Protein AF-A0A7R9XUA8-F1 (afdb_monomer_lite)

Organism: NCBI:txid156133

Sequence (447 aa):
CTLAPHAANATAALQHALDGVPCTVDESHADDVVAAIDEWRSRRGADLSGGALDGLDMLCDARWDAFPKPRVCMKSGALAPGTDVVDEAACAIVDSFSDVVRSGASAGAGADMGANAGAGHDGSGGGSDGGDGAQRPAPALNLQMFHRAEDDTGNVPTLPALLRWPLARELHGVDGGEDGDDTLHSSSVEGGAAPKGGAPARPWQQLGTRSTALSAFCDMATRVSAAGAVTWWHLDDGGEVTFQVGLPLSPKRFERPNVLGDAAGEGAGTHGPPVLLGPGGKPVVKLFIFARLEDYGLVTQDAETYRSARFAAVHPFRARLQDAPRRCRPHWTIVLLEAGGRPLLSPPNVQHIVLTLQTCAMVEMRRVLPLLLDEVLYFLERAAEWAEPPILYPVITETLQDEERTAEMMRALVAVLEGSSMLDLRRRAYHALSALEAGAAKGFFGG

Structure (mmCIF, N/CA/C/O backbone):
data_AF-A0A7R9XUA8-F1
#
_entry.id   AF-A0A7R9XUA8-F1
#
loop_
_atom_site.group_PDB
_atom_site.id
_atom_site.type_symbol
_atom_site.label_atom_id
_atom_site.label_alt_id
_atom_site.label_comp_id
_atom_site.label_asym_id
_atom_site.label_entity_id
_atom_site.label_seq_id
_atom_site.pdbx_PDB_ins_code
_atom_site.Cartn_x
_atom_site.Cartn_y
_atom_site.Cartn_z
_atom_site.occupancy
_atom_site.B_iso_or_equiv
_atom_site.auth_seq_id
_atom_site.auth_comp_id
_atom_site.auth_asym_id
_atom_site.auth_atom_id
_atom_site.pdbx_PDB_model_num
ATOM 1 N N . CYS A 1 1 ? -19.137 10.091 3.159 1.00 89.38 1 CYS A N 1
ATOM 2 C CA . CYS A 1 1 ? -18.091 9.395 2.389 1.00 89.38 1 CYS A CA 1
ATOM 3 C C . CYS A 1 1 ? -18.029 9.971 0.985 1.00 89.38 1 CYS A C 1
ATOM 5 O O . CYS A 1 1 ? -19.072 10.365 0.469 1.00 89.38 1 CYS A O 1
ATOM 7 N N . THR A 1 2 ? -16.852 9.982 0.371 1.00 94.00 2 THR A N 1
ATOM 8 C CA . THR A 1 2 ? -16.627 10.323 -1.045 1.00 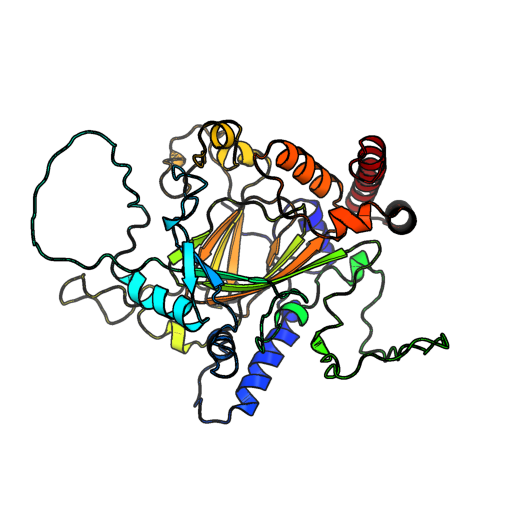94.00 2 THR A CA 1
ATOM 9 C C . THR A 1 2 ? -15.803 9.234 -1.704 1.00 94.00 2 THR A C 1
ATOM 11 O O . THR A 1 2 ? -14.988 8.606 -1.037 1.00 94.00 2 THR A O 1
ATOM 14 N N . LEU A 1 3 ? -15.994 9.011 -3.002 1.00 95.38 3 LEU A N 1
ATOM 15 C CA . LEU A 1 3 ? -15.063 8.183 -3.765 1.00 95.38 3 LEU A CA 1
ATOM 16 C C . LEU A 1 3 ? -13.752 8.943 -3.965 1.00 95.38 3 LEU A C 1
ATOM 18 O O . LEU A 1 3 ? -13.763 10.163 -4.142 1.00 95.38 3 LEU A O 1
ATOM 22 N N . ALA A 1 4 ? -12.640 8.220 -3.921 1.00 96.44 4 ALA A N 1
ATOM 23 C CA . ALA A 1 4 ? -11.340 8.760 -4.272 1.00 96.44 4 ALA A CA 1
ATOM 24 C C . ALA A 1 4 ? -11.314 9.235 -5.736 1.00 96.44 4 ALA A C 1
ATOM 26 O O . ALA A 1 4 ? -11.960 8.619 -6.594 1.00 96.44 4 ALA A O 1
ATOM 27 N N . PRO A 1 5 ? -10.573 10.312 -6.039 1.00 97.06 5 PRO A N 1
ATOM 28 C CA . PRO A 1 5 ? -10.407 10.778 -7.404 1.00 97.06 5 PRO A CA 1
ATOM 29 C C . PRO A 1 5 ? -9.619 9.781 -8.261 1.00 97.06 5 PRO A C 1
ATOM 31 O O . PRO A 1 5 ? -8.867 8.928 -7.778 1.00 97.06 5 PRO A O 1
ATOM 34 N N . HIS A 1 6 ? -9.776 9.934 -9.572 1.00 97.12 6 HIS A N 1
ATOM 35 C CA . HIS A 1 6 ? -8.893 9.335 -10.559 1.00 97.12 6 HIS A CA 1
ATOM 36 C C . HIS A 1 6 ? -7.916 10.397 -11.063 1.00 97.12 6 HIS A C 1
ATOM 38 O O . HIS A 1 6 ? -8.339 11.443 -11.560 1.00 97.12 6 HIS A O 1
ATOM 44 N N . ALA A 1 7 ? -6.623 10.122 -10.942 1.00 97.12 7 ALA A N 1
ATOM 45 C CA . ALA A 1 7 ? -5.568 10.950 -11.489 1.00 97.12 7 ALA A CA 1
ATOM 46 C C . ALA A 1 7 ? -5.452 10.704 -12.998 1.00 97.12 7 ALA A C 1
ATOM 48 O O . ALA A 1 7 ? -5.038 9.634 -13.435 1.00 97.12 7 ALA A O 1
ATOM 49 N N . ALA A 1 8 ? -5.797 11.717 -13.795 1.00 91.62 8 ALA A N 1
ATOM 50 C CA . ALA A 1 8 ? -5.762 11.630 -15.257 1.00 91.62 8 ALA A CA 1
ATOM 51 C C . ALA A 1 8 ? -4.337 11.585 -15.845 1.00 91.62 8 ALA A C 1
ATOM 53 O O . ALA A 1 8 ? -4.163 11.310 -17.029 1.00 91.62 8 ALA A O 1
ATOM 54 N N . ASN A 1 9 ? -3.327 11.931 -15.048 1.00 90.81 9 ASN A N 1
ATOM 55 C CA . ASN A 1 9 ? -1.915 11.893 -15.407 1.00 90.81 9 ASN A CA 1
ATOM 56 C C . ASN A 1 9 ? -1.057 11.883 -14.134 1.00 90.81 9 ASN A C 1
ATOM 58 O O . ASN A 1 9 ? -1.555 12.078 -13.022 1.00 90.81 9 ASN A O 1
ATOM 62 N N . ALA A 1 10 ? 0.242 11.678 -14.312 1.00 88.81 10 ALA A N 1
ATOM 63 C CA . ALA A 1 10 ? 1.188 11.551 -13.219 1.00 88.81 10 ALA A CA 1
ATOM 64 C C . ALA A 1 10 ? 1.386 12.853 -12.414 1.00 88.81 10 ALA A C 1
ATOM 66 O O . ALA A 1 10 ? 1.529 12.801 -11.195 1.00 88.81 10 ALA A O 1
ATOM 67 N N . THR A 1 11 ? 1.243 14.029 -13.035 1.00 88.69 11 THR A N 1
ATOM 68 C CA . THR A 1 11 ? 1.223 15.317 -12.316 1.00 88.69 11 THR A CA 1
ATOM 69 C C . THR A 1 11 ? 0.026 15.424 -11.363 1.00 88.69 11 THR A C 1
ATOM 71 O O . THR A 1 11 ? 0.183 15.844 -10.218 1.00 88.69 11 THR A O 1
ATOM 74 N N . ALA A 1 12 ? -1.169 15.005 -11.793 1.00 92.69 12 ALA A N 1
ATOM 75 C CA . ALA A 1 12 ? -2.343 14.941 -10.922 1.00 92.69 12 ALA A CA 1
ATOM 76 C C . ALA A 1 12 ? -2.165 13.904 -9.800 1.00 92.69 12 ALA A C 1
ATOM 78 O O . ALA A 1 12 ? -2.554 14.163 -8.664 1.00 92.69 12 ALA A O 1
ATOM 79 N N . ALA A 1 13 ? -1.546 12.756 -10.098 1.00 94.25 13 ALA A N 1
ATOM 80 C CA . ALA A 1 13 ? -1.243 11.735 -9.096 1.00 94.25 13 ALA A CA 1
ATOM 81 C C . ALA A 1 13 ? -0.263 12.264 -8.035 1.00 94.25 13 ALA A C 1
ATOM 83 O O . ALA A 1 13 ? -0.491 12.074 -6.841 1.00 94.25 13 ALA A O 1
ATOM 84 N N . LEU A 1 14 ? 0.782 12.987 -8.462 1.00 90.50 14 LEU A N 1
ATOM 85 C CA . LEU A 1 14 ? 1.723 13.652 -7.565 1.00 90.50 14 LEU A CA 1
ATOM 86 C C . LEU A 1 14 ? 0.999 14.666 -6.681 1.00 90.50 14 LEU A C 1
ATOM 88 O O . LEU A 1 14 ? 1.155 14.611 -5.469 1.00 90.50 14 LEU A O 1
ATOM 92 N N . GLN A 1 15 ? 0.179 15.550 -7.260 1.00 90.50 15 GLN A N 1
ATOM 93 C CA . GLN A 1 15 ? -0.569 16.541 -6.484 1.00 90.50 15 GLN A CA 1
ATOM 94 C C . GLN A 1 15 ? -1.460 15.874 -5.426 1.00 90.50 15 GLN A C 1
ATOM 96 O O . GLN A 1 15 ? -1.431 16.274 -4.269 1.00 90.50 15 GLN A O 1
ATOM 101 N N . HIS A 1 16 ? -2.191 14.814 -5.782 1.00 93.69 16 HIS A N 1
ATOM 102 C CA . HIS A 1 16 ? -2.998 14.068 -4.816 1.00 93.69 16 HIS A CA 1
ATOM 103 C C . HIS A 1 16 ? -2.159 13.452 -3.690 1.00 93.69 16 HIS A C 1
ATOM 105 O O . HIS A 1 16 ? -2.556 13.538 -2.529 1.00 93.69 16 HIS A O 1
ATOM 111 N N . ALA A 1 17 ? -0.985 12.895 -4.004 1.00 91.00 17 ALA A N 1
ATOM 112 C CA . ALA A 1 17 ? -0.065 12.391 -2.988 1.00 91.00 17 ALA A CA 1
ATOM 113 C C . ALA A 1 17 ? 0.449 13.512 -2.063 1.00 91.00 17 ALA A C 1
ATOM 115 O O . ALA A 1 17 ? 0.485 13.321 -0.851 1.00 91.00 17 ALA A O 1
ATOM 116 N N . LEU A 1 18 ? 0.787 14.688 -2.611 1.00 88.25 18 LEU A N 1
ATOM 117 C CA . LEU A 1 18 ? 1.195 15.863 -1.827 1.00 88.25 18 LEU A CA 1
ATOM 118 C C . LEU A 1 18 ? 0.070 16.386 -0.917 1.00 88.25 18 LEU A C 1
ATOM 120 O O . LEU A 1 18 ? 0.345 16.863 0.181 1.00 88.25 18 LEU A O 1
ATOM 124 N N . ASP A 1 19 ? -1.182 16.277 -1.363 1.00 89.50 19 ASP A N 1
ATOM 125 C CA . ASP A 1 19 ? -2.367 16.719 -0.622 1.00 89.50 19 ASP A CA 1
ATOM 126 C C . ASP A 1 19 ? -2.855 15.685 0.414 1.00 89.50 19 ASP A C 1
ATOM 128 O O . ASP A 1 19 ? -3.857 15.918 1.095 1.00 89.50 19 ASP A O 1
ATOM 132 N N . GLY A 1 20 ? -2.201 14.521 0.522 1.00 90.62 20 GLY A N 1
ATOM 133 C CA . GLY A 1 20 ? -2.646 13.438 1.403 1.00 90.62 20 GLY A CA 1
ATOM 134 C C . GLY A 1 20 ? -3.967 12.799 0.955 1.00 90.62 20 GLY A C 1
ATOM 135 O O . GLY A 1 20 ? -4.728 12.281 1.774 1.00 90.62 20 GLY A O 1
ATOM 136 N N . VAL A 1 21 ? -4.267 12.830 -0.348 1.00 94.12 21 VAL A N 1
ATOM 137 C CA . VAL A 1 21 ? -5.495 12.277 -0.931 1.00 94.12 21 VAL A CA 1
ATOM 138 C C . VAL A 1 21 ? -5.183 10.989 -1.703 1.00 94.12 21 VAL A C 1
ATOM 140 O O . VAL A 1 21 ? -4.472 11.041 -2.706 1.00 94.12 21 VAL A O 1
ATOM 143 N N . PRO A 1 22 ? -5.735 9.824 -1.310 1.00 96.69 22 PRO A N 1
ATOM 144 C CA . PRO A 1 22 ? -5.593 8.606 -2.101 1.00 96.69 22 PRO A CA 1
ATOM 145 C C . PRO A 1 22 ? -6.288 8.763 -3.447 1.00 96.69 22 PRO A C 1
ATOM 147 O O . PRO A 1 22 ? -7.370 9.346 -3.534 1.00 96.69 22 PRO A O 1
ATOM 150 N N . CYS A 1 23 ? -5.681 8.223 -4.498 1.00 97.81 23 CYS A N 1
ATOM 151 C CA . CYS A 1 23 ? -6.229 8.299 -5.845 1.00 97.81 23 CYS A CA 1
ATOM 152 C C . CYS A 1 23 ? -5.998 7.002 -6.619 1.00 97.81 23 CYS A C 1
ATOM 154 O O . CYS A 1 23 ? -5.154 6.178 -6.273 1.00 97.81 23 CYS A O 1
ATOM 156 N N . THR A 1 24 ? -6.772 6.820 -7.683 1.00 98.12 24 THR A N 1
ATOM 157 C CA . THR A 1 24 ? -6.506 5.766 -8.669 1.00 98.12 24 THR A CA 1
ATOM 158 C C . THR A 1 24 ? -5.752 6.344 -9.856 1.00 98.12 24 THR A C 1
ATOM 160 O O . THR A 1 24 ? -6.051 7.460 -10.279 1.00 98.12 24 THR A O 1
ATOM 163 N N . VAL A 1 25 ? -4.824 5.587 -10.432 1.00 97.38 25 VAL A N 1
ATOM 164 C CA . VAL A 1 25 ? -4.107 5.966 -11.664 1.00 97.38 25 VAL A CA 1
ATOM 165 C C . VAL A 1 25 ? -4.559 5.097 -12.837 1.00 97.38 25 VAL A C 1
ATOM 167 O O . VAL A 1 25 ? -5.443 4.251 -12.690 1.00 97.38 25 VAL A O 1
ATOM 170 N N . ASP A 1 26 ? -4.020 5.353 -14.025 1.00 95.69 26 ASP A N 1
ATOM 171 C CA . ASP A 1 26 ? -4.371 4.594 -15.222 1.00 95.69 26 ASP A CA 1
ATOM 172 C C . ASP A 1 26 ? -3.956 3.111 -15.126 1.00 95.69 26 ASP A C 1
ATOM 174 O O . ASP A 1 26 ? -2.973 2.761 -14.470 1.00 95.69 26 ASP A O 1
ATOM 178 N N . GLU A 1 27 ? -4.717 2.230 -15.782 1.00 94.69 27 GLU A N 1
ATOM 179 C CA . GLU A 1 27 ? -4.466 0.781 -15.767 1.00 94.69 27 GLU A CA 1
ATOM 180 C C . GLU A 1 27 ? -3.118 0.410 -16.392 1.00 94.69 27 GLU A C 1
ATOM 182 O O . GLU A 1 27 ? -2.513 -0.577 -15.973 1.00 94.69 27 GLU A O 1
ATOM 187 N N . SER A 1 28 ? -2.602 1.247 -17.302 1.00 94.00 28 SER A N 1
ATOM 188 C CA . SER A 1 28 ? -1.319 1.035 -17.985 1.00 94.00 28 SER A CA 1
ATOM 189 C C . SER A 1 28 ? 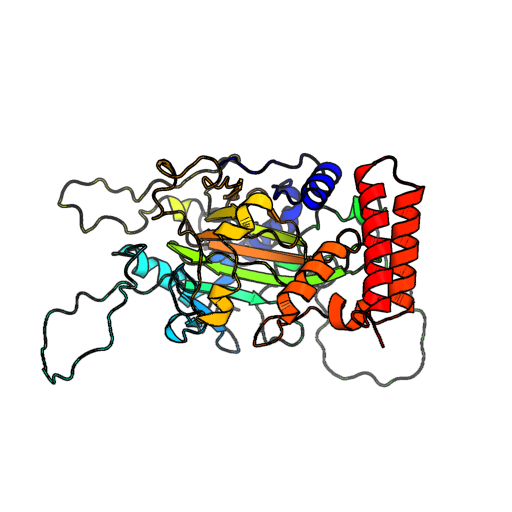-0.114 0.925 -17.050 1.00 94.00 28 SER A C 1
ATOM 191 O O . SER A 1 28 ? 0.920 0.356 -17.411 1.00 94.00 28 SER A O 1
ATOM 193 N N . HIS A 1 29 ? -0.244 1.403 -15.809 1.00 93.56 29 HIS A N 1
ATOM 194 C CA . HIS A 1 29 ? 0.778 1.226 -14.783 1.00 93.56 29 HIS A CA 1
ATOM 195 C C . HIS A 1 29 ? 0.909 -0.224 -14.275 1.00 93.56 29 HIS A C 1
ATOM 197 O O . HIS A 1 29 ? 1.864 -0.541 -13.561 1.00 93.56 29 HIS A O 1
ATOM 203 N N . ALA A 1 30 ? -0.023 -1.105 -14.649 1.00 94.81 30 ALA A N 1
ATOM 204 C CA . ALA A 1 30 ? -0.039 -2.524 -14.307 1.00 94.81 30 ALA A CA 1
ATOM 205 C C . ALA A 1 30 ? 0.051 -3.462 -15.527 1.00 94.81 30 ALA A C 1
ATOM 207 O O . ALA A 1 30 ? -0.026 -4.679 -15.347 1.00 94.81 30 ALA A O 1
ATOM 208 N N . ASP A 1 31 ? 0.226 -2.936 -16.744 1.00 92.94 31 ASP A N 1
ATOM 209 C CA . ASP A 1 31 ? 0.197 -3.738 -17.979 1.00 92.94 31 ASP A CA 1
ATOM 210 C C . ASP A 1 31 ? 1.186 -4.906 -17.950 1.00 92.94 31 ASP A C 1
ATOM 212 O O . ASP A 1 31 ? 0.827 -6.025 -18.310 1.00 92.94 31 ASP A O 1
ATOM 216 N N . ASP A 1 32 ? 2.409 -4.685 -17.461 1.00 93.00 32 ASP A N 1
ATOM 217 C CA . ASP A 1 32 ? 3.440 -5.729 -17.427 1.00 93.00 32 ASP A CA 1
ATOM 218 C C . ASP A 1 32 ? 3.104 -6.840 -16.417 1.00 93.00 32 ASP A C 1
ATOM 220 O O . ASP A 1 32 ? 3.432 -8.007 -16.638 1.00 93.00 32 ASP A O 1
ATOM 224 N N . VAL A 1 33 ? 2.388 -6.511 -15.334 1.00 92.88 33 VAL A N 1
ATOM 225 C CA . VAL A 1 33 ? 1.860 -7.508 -14.387 1.00 92.88 33 VAL A CA 1
ATOM 226 C C . VAL A 1 33 ? 0.807 -8.375 -15.074 1.00 92.88 33 VAL A C 1
ATOM 228 O O . VAL A 1 33 ? 0.838 -9.601 -14.951 1.00 92.88 33 VAL A O 1
ATOM 231 N N . VAL A 1 34 ? -0.118 -7.753 -15.811 1.00 92.19 34 VAL A N 1
ATOM 232 C CA . VAL A 1 34 ? -1.170 -8.464 -16.552 1.00 92.19 34 VAL A CA 1
ATOM 233 C C . VAL A 1 34 ? -0.557 -9.339 -17.647 1.00 92.19 34 VAL A C 1
ATOM 235 O O . VAL A 1 34 ? -0.871 -10.528 -17.725 1.00 92.19 34 VAL A O 1
ATOM 238 N N . ALA A 1 35 ? 0.387 -8.798 -18.417 1.00 90.81 35 ALA A N 1
ATOM 239 C CA . ALA A 1 35 ? 1.098 -9.517 -19.468 1.00 90.81 35 ALA A CA 1
ATOM 240 C C . ALA A 1 35 ? 1.870 -10.729 -18.924 1.00 90.81 35 ALA A C 1
ATOM 242 O O . ALA A 1 35 ? 1.855 -11.795 -19.540 1.00 90.81 35 ALA A O 1
ATOM 243 N N . ALA A 1 36 ? 2.496 -10.617 -17.748 1.00 91.44 36 ALA A N 1
ATOM 244 C CA . ALA A 1 36 ? 3.182 -11.742 -17.113 1.00 91.44 36 ALA A CA 1
ATOM 245 C C . ALA A 1 36 ? 2.221 -12.873 -16.706 1.00 91.44 36 ALA A C 1
ATOM 247 O O . ALA A 1 36 ? 2.559 -14.053 -16.852 1.00 91.44 36 ALA A O 1
ATOM 248 N N . ILE A 1 37 ? 1.016 -12.535 -16.235 1.00 90.94 37 ILE A N 1
ATOM 249 C CA . ILE A 1 37 ? -0.032 -13.518 -15.918 1.00 90.94 37 ILE A CA 1
ATOM 250 C C . ILE A 1 37 ? -0.519 -14.211 -17.202 1.00 90.94 37 ILE A C 1
ATOM 252 O O . ILE A 1 37 ? -0.657 -15.439 -17.230 1.00 90.94 37 ILE A O 1
ATOM 256 N N . ASP A 1 38 ? -0.720 -13.458 -18.283 1.00 87.25 38 ASP A N 1
ATOM 257 C CA . ASP A 1 38 ? -1.112 -14.007 -19.587 1.00 87.25 38 ASP A CA 1
ATOM 258 C C . ASP A 1 38 ? -0.033 -14.901 -20.209 1.00 87.25 38 ASP A C 1
ATOM 260 O O . ASP A 1 38 ? -0.330 -15.971 -20.759 1.00 87.25 38 ASP A O 1
ATOM 264 N N . GLU A 1 39 ? 1.235 -14.512 -20.095 1.00 87.88 39 GLU A N 1
ATOM 265 C CA . GLU A 1 39 ? 2.359 -15.309 -20.574 1.00 87.88 39 GLU A CA 1
ATOM 266 C C . GLU A 1 39 ? 2.473 -16.625 -19.792 1.00 87.88 39 GLU A C 1
ATOM 268 O O . GLU A 1 39 ? 2.598 -17.704 -20.385 1.00 87.88 39 GLU A O 1
ATOM 273 N N . TRP A 1 40 ? 2.388 -16.556 -18.458 1.00 88.44 40 TRP A N 1
ATOM 274 C CA . TRP A 1 40 ? 2.365 -17.733 -17.589 1.00 88.44 40 TRP A CA 1
ATOM 275 C C . TRP A 1 40 ? 1.272 -18.717 -18.009 1.00 88.44 40 TRP A C 1
ATOM 277 O O . TRP A 1 40 ? 1.539 -19.913 -18.175 1.00 88.44 40 TRP A O 1
ATOM 287 N N . ARG A 1 41 ? 0.060 -18.204 -18.240 1.00 82.44 41 ARG A N 1
ATOM 288 C CA . ARG A 1 41 ? -1.086 -18.996 -18.681 1.00 82.44 41 ARG A CA 1
ATOM 289 C C . ARG A 1 41 ? -0.822 -19.651 -20.032 1.00 82.44 41 ARG A C 1
ATOM 291 O O . ARG A 1 41 ? -1.053 -20.849 -20.187 1.00 82.44 41 ARG A O 1
ATOM 298 N N . SER A 1 42 ? -0.336 -18.879 -21.001 1.00 82.38 42 SER A N 1
ATOM 299 C CA . SER A 1 42 ? -0.088 -19.350 -22.368 1.00 82.38 42 SER A CA 1
ATOM 300 C C . SER A 1 42 ? 0.899 -20.520 -22.393 1.00 82.38 42 SER A C 1
ATOM 302 O O . SER A 1 42 ? 0.694 -21.495 -23.116 1.00 82.38 42 SER A O 1
ATOM 304 N N . ARG A 1 43 ? 1.926 -20.479 -21.533 1.00 83.44 43 ARG A N 1
ATOM 305 C CA . ARG A 1 43 ? 2.909 -21.566 -21.378 1.00 83.44 43 ARG A CA 1
ATOM 306 C C . ARG A 1 43 ? 2.343 -22.826 -20.715 1.00 83.44 43 ARG A C 1
ATOM 308 O O . ARG A 1 43 ? 2.880 -23.905 -20.946 1.00 83.44 43 ARG A O 1
ATOM 315 N N . ARG A 1 44 ? 1.284 -22.721 -19.902 1.00 75.81 44 ARG A N 1
ATOM 316 C CA . ARG A 1 44 ? 0.649 -23.876 -19.236 1.00 75.81 44 ARG A CA 1
ATOM 317 C C . ARG A 1 44 ? -0.188 -24.735 -20.202 1.00 75.81 44 ARG A C 1
ATOM 319 O O . ARG A 1 44 ? -0.536 -25.861 -19.862 1.00 75.81 44 ARG A O 1
ATOM 326 N N . GLY A 1 45 ? -0.448 -24.243 -21.416 1.00 60.53 45 GLY A N 1
ATOM 327 C CA . GLY A 1 45 ? -1.205 -24.948 -22.449 1.00 60.53 45 GLY A CA 1
ATOM 328 C C . GLY A 1 45 ? -2.724 -24.840 -22.270 1.00 60.53 45 GLY A C 1
ATOM 329 O O . GLY A 1 45 ? -3.235 -24.549 -21.191 1.00 60.53 45 GLY A O 1
ATOM 330 N N . ALA A 1 46 ? -3.454 -25.075 -23.363 1.00 50.50 46 ALA A N 1
ATOM 331 C CA . ALA A 1 46 ? -4.907 -24.916 -23.513 1.00 50.50 46 ALA A CA 1
ATOM 332 C C . ALA A 1 46 ? -5.793 -25.821 -22.619 1.00 50.50 46 ALA A C 1
ATOM 334 O O . ALA A 1 46 ? -7.005 -25.870 -22.825 1.00 50.50 46 ALA A O 1
ATOM 335 N N . ASP A 1 47 ? -5.225 -26.505 -21.622 1.00 50.34 47 ASP A N 1
ATOM 336 C CA . ASP A 1 47 ? -5.971 -27.333 -20.662 1.00 50.34 47 ASP A CA 1
ATOM 337 C C . ASP A 1 47 ? -6.800 -26.477 -19.676 1.00 50.34 47 ASP A C 1
ATOM 339 O O . ASP A 1 47 ? -7.742 -26.942 -19.040 1.00 50.34 47 ASP A O 1
ATOM 343 N N . LEU A 1 48 ? -6.535 -25.164 -19.630 1.00 52.09 48 LEU A N 1
ATOM 344 C CA . LEU A 1 48 ? -7.435 -24.151 -19.069 1.00 52.09 48 LEU A CA 1
ATOM 345 C C . LEU A 1 48 ? -8.395 -23.645 -20.157 1.00 52.09 48 LEU A C 1
ATOM 347 O O . LEU A 1 48 ? -8.304 -22.504 -20.625 1.00 52.09 48 LEU A O 1
ATOM 351 N N . SER A 1 49 ? -9.311 -24.511 -20.591 1.00 41.12 49 SER A N 1
ATOM 352 C CA . SER A 1 49 ? -10.337 -24.166 -21.580 1.00 41.12 49 SER A CA 1
ATOM 353 C C . SER A 1 49 ? -11.201 -22.968 -21.113 1.00 41.12 49 SER A C 1
ATOM 355 O O . SER A 1 49 ? -12.070 -23.047 -20.240 1.00 41.12 49 SER A O 1
ATOM 357 N N . GLY A 1 50 ? -10.932 -21.796 -21.702 1.00 44.59 50 GLY A N 1
ATOM 358 C CA . GLY A 1 50 ? -11.854 -20.656 -21.784 1.00 44.59 50 GLY A CA 1
ATOM 359 C C . GLY A 1 50 ? -12.215 -19.896 -20.496 1.00 44.59 50 GLY A C 1
ATOM 360 O O . GLY A 1 50 ? -13.360 -19.481 -20.370 1.00 44.59 50 GLY A O 1
ATOM 361 N N . GLY A 1 51 ? -11.322 -19.719 -19.517 1.00 50.56 51 GLY A N 1
ATOM 362 C CA . GLY A 1 51 ? -11.503 -18.703 -18.449 1.00 50.56 51 GLY A CA 1
ATOM 363 C C . GLY A 1 51 ? -10.735 -17.414 -18.764 1.00 50.56 51 GLY A C 1
ATOM 364 O O . GLY A 1 51 ? -9.719 -17.504 -19.438 1.00 50.56 51 GLY A O 1
ATOM 365 N N . ALA A 1 52 ? -11.164 -16.222 -18.337 1.00 57.81 52 ALA A N 1
ATOM 366 C CA . ALA A 1 52 ? -10.292 -15.033 -18.392 1.00 57.81 52 ALA A CA 1
ATOM 367 C C . ALA A 1 52 ? -9.206 -15.094 -17.294 1.00 57.81 52 ALA A C 1
ATOM 369 O O . ALA A 1 52 ? -9.294 -15.970 -16.432 1.00 57.81 52 ALA A O 1
ATOM 370 N N . LEU A 1 53 ? -8.213 -14.196 -17.374 1.00 62.56 53 LEU A N 1
ATOM 371 C CA . LEU A 1 53 ? -7.105 -13.968 -16.428 1.00 62.56 53 LEU A CA 1
ATOM 372 C C . LEU A 1 53 ? -7.432 -14.346 -14.975 1.00 62.56 53 LEU A C 1
ATOM 374 O O . LEU A 1 53 ? -8.412 -13.827 -14.458 1.00 62.56 53 LEU A O 1
ATOM 378 N N . ASP A 1 54 ? -6.613 -15.129 -14.267 1.00 78.12 54 ASP A N 1
ATOM 379 C CA . ASP A 1 54 ? -6.691 -15.157 -12.801 1.00 78.12 54 ASP A CA 1
ATOM 380 C C . ASP A 1 54 ? -5.349 -15.277 -12.075 1.00 78.12 54 ASP A C 1
ATOM 382 O O . ASP A 1 54 ? -4.801 -16.350 -11.838 1.00 78.12 54 ASP A O 1
ATOM 386 N N . GLY A 1 55 ? -4.856 -14.135 -11.595 1.00 90.69 55 GLY A N 1
ATOM 387 C CA . GLY A 1 55 ? -3.624 -14.056 -10.809 1.00 90.69 55 GLY A CA 1
ATOM 388 C C . GLY A 1 55 ? -3.617 -14.955 -9.565 1.00 90.69 55 GLY A C 1
ATOM 389 O O . GLY A 1 55 ? -2.546 -15.325 -9.097 1.00 90.69 55 GLY A O 1
ATOM 390 N N . LEU A 1 56 ? -4.785 -15.374 -9.061 1.00 91.69 56 LEU A N 1
ATOM 391 C CA . LEU A 1 56 ? -4.873 -16.388 -8.008 1.00 91.69 56 LEU A CA 1
ATOM 392 C C . LEU A 1 56 ? -4.414 -17.780 -8.457 1.00 91.69 56 LEU A C 1
ATOM 394 O O . LEU A 1 56 ? -3.677 -18.411 -7.705 1.00 91.69 56 LEU A O 1
ATOM 398 N N . ASP A 1 57 ? -4.798 -18.260 -9.645 1.00 90.12 57 ASP A N 1
ATOM 399 C CA . ASP A 1 57 ? -4.327 -19.572 -10.121 1.00 90.12 57 ASP A CA 1
ATOM 400 C C . ASP A 1 57 ? -2.838 -19.534 -10.444 1.00 90.12 57 ASP A C 1
ATOM 402 O O . ASP A 1 57 ? -2.152 -20.540 -10.266 1.00 90.12 57 ASP A O 1
ATOM 406 N N . MET A 1 58 ? -2.331 -18.376 -10.884 1.00 91.88 58 MET A N 1
ATOM 407 C CA . MET A 1 58 ? -0.894 -18.178 -11.027 1.00 91.88 58 MET A CA 1
ATOM 408 C C . MET A 1 58 ? -0.191 -18.328 -9.683 1.00 91.88 58 MET A C 1
ATOM 410 O O . MET A 1 58 ? 0.773 -19.078 -9.601 1.00 91.88 58 MET A O 1
ATOM 414 N N . LEU A 1 59 ? -0.650 -17.654 -8.626 1.00 93.12 59 LEU A N 1
ATOM 415 C CA . LEU A 1 59 ? -0.022 -17.759 -7.304 1.00 93.12 59 LEU A CA 1
ATOM 416 C C . LEU A 1 59 ? -0.165 -19.158 -6.693 1.00 93.12 59 LEU A C 1
ATOM 418 O O . LEU A 1 59 ? 0.792 -19.647 -6.105 1.00 93.12 59 LEU A O 1
ATOM 422 N N . CYS A 1 60 ? -1.297 -19.831 -6.904 1.00 92.44 60 CYS A N 1
ATOM 423 C CA . CYS A 1 60 ? -1.541 -21.196 -6.424 1.00 92.44 60 CYS A CA 1
ATOM 424 C C . CYS A 1 60 ? -0.968 -22.285 -7.359 1.00 92.44 60 CYS A C 1
ATOM 426 O O . CYS A 1 60 ? -1.348 -23.455 -7.270 1.00 92.44 60 CYS A O 1
ATOM 428 N N . ASP A 1 61 ? -0.080 -21.935 -8.294 1.00 91.06 61 ASP A N 1
ATOM 429 C CA . ASP A 1 61 ? 0.593 -22.914 -9.144 1.00 91.06 61 ASP A CA 1
ATOM 430 C C . ASP A 1 61 ? 1.539 -23.784 -8.307 1.00 91.06 61 ASP A C 1
ATOM 432 O O . ASP A 1 61 ? 2.370 -23.280 -7.553 1.00 91.06 61 ASP A O 1
ATOM 436 N N . ALA A 1 62 ? 1.465 -25.104 -8.486 1.00 90.94 62 ALA A N 1
ATOM 437 C CA . ALA A 1 62 ? 2.240 -26.078 -7.715 1.00 90.94 62 ALA A CA 1
ATOM 438 C C . ALA A 1 62 ? 3.766 -25.853 -7.744 1.00 90.94 62 ALA A C 1
ATOM 440 O O . ALA A 1 62 ? 4.475 -26.378 -6.890 1.00 90.94 62 ALA A O 1
ATOM 441 N N . ARG A 1 63 ? 4.290 -25.083 -8.709 1.00 89.69 63 ARG A N 1
ATOM 442 C CA . ARG A 1 63 ? 5.710 -24.704 -8.768 1.00 89.69 63 ARG A CA 1
ATOM 443 C C . ARG A 1 63 ? 6.161 -23.789 -7.624 1.00 89.69 63 ARG A C 1
ATOM 445 O O . ARG A 1 63 ? 7.363 -23.746 -7.360 1.00 89.69 63 ARG A O 1
ATOM 452 N N . TRP A 1 64 ? 5.250 -23.044 -6.997 1.00 92.44 64 TRP A N 1
ATOM 453 C CA . TRP A 1 64 ? 5.581 -22.082 -5.934 1.00 92.44 64 TRP A CA 1
ATOM 454 C C . TRP A 1 64 ? 4.464 -21.825 -4.910 1.00 92.44 64 TRP A C 1
ATOM 456 O O . TRP A 1 64 ? 4.665 -21.012 -4.017 1.00 92.44 64 TRP A O 1
ATOM 466 N N . ASP A 1 65 ? 3.307 -22.485 -5.016 1.00 94.06 65 ASP A N 1
ATOM 467 C CA . ASP A 1 65 ? 2.207 -22.359 -4.048 1.00 94.06 65 ASP A CA 1
ATOM 468 C C . ASP A 1 65 ? 2.666 -22.645 -2.615 1.00 94.06 65 ASP A C 1
ATOM 470 O O . ASP A 1 65 ? 2.327 -21.901 -1.701 1.00 94.06 65 ASP A O 1
ATOM 474 N N . ALA A 1 66 ? 3.463 -23.704 -2.435 1.00 94.50 66 ALA A N 1
ATOM 475 C CA . ALA A 1 66 ? 4.027 -24.091 -1.149 1.00 94.50 66 ALA A CA 1
ATOM 476 C C . ALA A 1 66 ? 5.250 -23.236 -0.792 1.00 94.50 66 ALA A C 1
ATOM 478 O O . ALA A 1 66 ? 6.199 -23.114 -1.573 1.00 94.50 66 ALA A O 1
ATOM 479 N N . PHE A 1 67 ? 5.249 -22.692 0.421 1.00 93.38 67 PHE A N 1
ATOM 480 C CA . PHE A 1 67 ? 6.331 -21.860 0.917 1.00 93.38 67 PHE A CA 1
ATOM 481 C C . PHE A 1 67 ? 7.487 -22.713 1.452 1.00 93.38 67 PHE A C 1
ATOM 483 O O . PHE A 1 67 ? 7.252 -23.684 2.172 1.00 93.38 67 PHE A O 1
ATOM 490 N N . PRO A 1 68 ? 8.752 -22.327 1.194 1.00 90.62 68 PRO A N 1
ATOM 491 C CA . PRO A 1 68 ? 9.907 -22.977 1.819 1.00 90.62 68 PRO A CA 1
ATOM 492 C C . PRO A 1 68 ? 9.870 -22.909 3.350 1.00 90.62 68 PRO A C 1
ATOM 494 O O . PRO A 1 68 ? 10.326 -23.821 4.040 1.00 90.62 68 PRO A O 1
ATOM 497 N N . LYS A 1 69 ? 9.314 -21.812 3.875 1.00 90.81 69 LYS A N 1
ATOM 498 C CA . LYS A 1 69 ? 9.069 -21.581 5.297 1.00 90.81 69 LYS A CA 1
ATOM 499 C C . LYS A 1 69 ? 7.616 -21.147 5.487 1.00 90.81 69 LYS A C 1
ATOM 501 O O . LYS A 1 69 ? 7.185 -20.255 4.747 1.00 90.81 69 LYS A O 1
ATOM 506 N N . PRO A 1 70 ? 6.894 -21.709 6.472 1.00 92.19 70 PRO A N 1
ATOM 507 C CA . PRO A 1 70 ? 5.531 -21.296 6.770 1.00 92.19 70 PRO A CA 1
ATOM 508 C C . PRO A 1 70 ? 5.447 -19.789 7.017 1.00 92.19 70 PRO A C 1
ATOM 510 O O . PRO A 1 70 ? 6.377 -19.177 7.553 1.00 92.19 70 PRO A O 1
ATOM 513 N N . ARG A 1 71 ? 4.335 -19.180 6.613 1.00 92.62 71 ARG A N 1
ATOM 514 C CA . ARG A 1 71 ? 4.128 -17.732 6.684 1.00 92.62 71 ARG A CA 1
ATOM 515 C C . ARG A 1 71 ? 3.058 -17.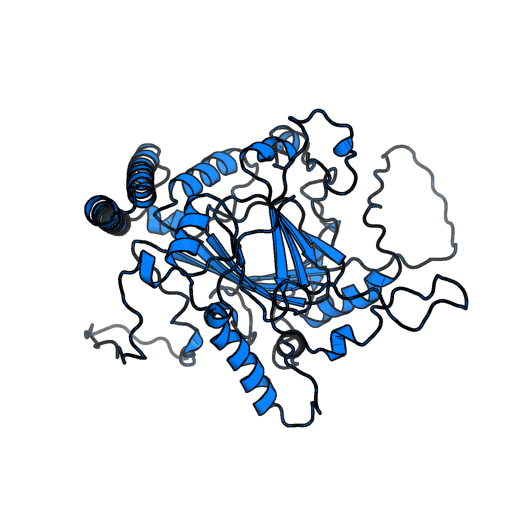388 7.709 1.00 92.62 71 ARG A C 1
ATOM 517 O O . ARG A 1 71 ? 2.085 -18.119 7.881 1.00 92.62 71 ARG A O 1
ATOM 524 N N . VAL A 1 72 ? 3.247 -16.256 8.382 1.00 91.81 72 VAL A N 1
ATOM 525 C CA . VAL A 1 72 ? 2.249 -15.697 9.295 1.00 91.81 72 VAL A CA 1
ATOM 526 C C . VAL A 1 72 ? 1.169 -15.009 8.473 1.00 91.81 72 VAL A C 1
ATOM 528 O O . VAL A 1 72 ? 1.449 -14.251 7.547 1.00 91.81 72 VAL A O 1
ATOM 531 N N . CYS A 1 73 ? -0.074 -15.285 8.823 1.00 92.12 73 CYS A N 1
ATOM 532 C CA . CYS A 1 73 ? -1.253 -14.760 8.176 1.00 92.12 73 CYS A CA 1
ATOM 533 C C . CYS A 1 73 ? -2.179 -14.150 9.226 1.00 92.12 73 CYS A C 1
ATOM 535 O O . CYS A 1 73 ? -2.442 -14.763 10.259 1.00 92.12 73 CYS A O 1
ATOM 537 N N . MET A 1 74 ? -2.726 -12.970 8.949 1.00 91.25 74 MET A N 1
ATOM 538 C CA . MET A 1 74 ? -3.678 -12.324 9.852 1.00 91.25 74 MET A CA 1
ATOM 539 C C . MET A 1 74 ? -5.064 -12.946 9.676 1.00 91.25 74 MET A C 1
ATOM 541 O O . MET A 1 74 ? -5.507 -13.176 8.548 1.00 91.25 74 MET A O 1
ATOM 545 N N . LYS A 1 75 ? -5.771 -13.199 10.777 1.00 90.31 75 LYS A N 1
ATOM 546 C CA . LYS A 1 75 ? -7.188 -13.580 10.761 1.00 90.31 75 LYS A CA 1
ATOM 547 C C . LYS A 1 75 ? -8.062 -12.329 10.718 1.00 90.31 75 LYS A C 1
ATOM 549 O O . LYS A 1 75 ? -7.747 -11.311 11.330 1.00 90.31 75 LYS A O 1
ATOM 554 N N . SER A 1 76 ? -9.193 -12.409 10.025 1.00 83.81 76 SER A N 1
ATOM 555 C CA . SER A 1 76 ? -10.185 -11.333 10.022 1.00 83.81 76 SER A CA 1
ATOM 556 C C . SER A 1 76 ? -10.655 -11.020 11.443 1.00 83.81 76 SER A C 1
ATOM 558 O O . SER A 1 76 ? -10.958 -11.934 12.209 1.00 83.81 76 SER A O 1
ATOM 560 N N . GLY A 1 77 ? -10.716 -9.732 11.789 1.00 73.88 77 GLY A N 1
ATOM 561 C CA . GLY A 1 77 ? -11.041 -9.279 13.147 1.00 73.88 77 GLY A CA 1
ATOM 562 C C . GLY A 1 77 ? -9.823 -8.996 14.032 1.00 73.88 77 GLY A C 1
ATOM 563 O O . GLY A 1 77 ? -9.994 -8.387 15.085 1.00 73.88 77 GLY A O 1
ATOM 564 N N . ALA A 1 78 ? -8.614 -9.368 13.602 1.00 78.31 78 ALA A N 1
ATOM 565 C CA . ALA A 1 78 ? -7.374 -8.955 14.252 1.00 78.31 78 ALA A CA 1
ATOM 566 C C . ALA A 1 78 ? -7.268 -7.425 14.316 1.00 78.31 78 ALA A C 1
ATOM 568 O O . ALA A 1 78 ? -7.448 -6.768 13.292 1.00 78.31 78 ALA A O 1
ATOM 569 N N . LEU A 1 79 ? -6.945 -6.866 15.487 1.00 77.38 79 LEU A N 1
ATOM 570 C CA . LEU A 1 79 ? -6.832 -5.414 15.711 1.00 77.38 79 LEU A CA 1
ATOM 571 C C . LEU A 1 79 ? -8.141 -4.637 15.466 1.00 77.38 79 LEU A C 1
ATOM 573 O O . LEU A 1 79 ? -8.125 -3.449 15.139 1.00 77.38 79 LEU A O 1
ATOM 577 N N . ALA A 1 80 ? -9.294 -5.293 15.614 1.00 84.94 80 ALA A N 1
ATOM 578 C CA . ALA A 1 80 ? -10.572 -4.596 15.604 1.00 84.94 80 ALA A CA 1
ATOM 579 C C . ALA A 1 80 ? -10.688 -3.638 16.806 1.00 84.94 80 ALA A C 1
ATOM 581 O O . ALA A 1 80 ? -10.134 -3.904 17.873 1.00 84.94 80 ALA A O 1
ATOM 582 N N . PRO A 1 81 ? -11.470 -2.549 16.699 1.00 85.44 81 PRO A N 1
ATOM 583 C CA . PRO A 1 81 ? -11.750 -1.694 17.844 1.00 85.44 81 PRO A CA 1
ATOM 584 C C . PRO A 1 81 ? -12.230 -2.484 19.069 1.00 85.44 81 PRO A C 1
ATOM 586 O O . PRO A 1 81 ? -13.233 -3.200 19.004 1.00 85.44 81 PRO A O 1
ATOM 589 N N . GLY A 1 82 ? -11.516 -2.324 20.183 1.00 81.94 82 GLY A N 1
ATOM 590 C CA . GLY A 1 82 ? -11.765 -3.000 21.454 1.00 81.94 82 GLY A CA 1
ATOM 591 C C . GLY A 1 82 ? -11.039 -4.335 21.656 1.00 81.94 82 GLY A C 1
ATOM 592 O O . GLY A 1 82 ? -11.195 -4.913 22.731 1.00 81.94 82 GLY A O 1
ATOM 593 N N . THR A 1 83 ? -10.265 -4.832 20.686 1.00 81.56 83 THR A N 1
ATOM 594 C CA . THR A 1 83 ? -9.417 -6.022 20.876 1.00 81.56 83 THR A CA 1
ATOM 595 C C . THR A 1 83 ? -8.055 -5.649 21.450 1.00 81.56 83 THR A C 1
ATOM 597 O O . THR A 1 83 ? -7.602 -4.510 21.304 1.00 81.56 83 THR A O 1
ATOM 600 N N . ASP A 1 84 ? -7.389 -6.618 22.074 1.00 79.44 84 ASP A N 1
ATOM 601 C CA . ASP A 1 84 ? -6.009 -6.451 22.521 1.00 79.44 84 ASP A CA 1
ATOM 602 C C . ASP A 1 84 ? -5.079 -6.323 21.295 1.00 79.44 84 ASP A C 1
ATOM 604 O O . ASP A 1 84 ? -5.318 -6.924 20.243 1.00 79.44 84 ASP A O 1
ATOM 608 N N . VAL A 1 85 ? -4.050 -5.480 21.408 1.00 72.00 85 VAL A N 1
ATOM 609 C CA . VAL A 1 85 ? -3.082 -5.208 20.327 1.00 72.00 85 VAL A CA 1
ATOM 610 C C . VAL A 1 85 ? -2.149 -6.404 20.114 1.00 72.00 85 VAL A C 1
ATOM 612 O O . VAL A 1 85 ? -1.735 -6.677 18.991 1.00 72.00 85 VAL A O 1
ATOM 615 N N . VAL A 1 86 ? -1.860 -7.145 21.186 1.00 72.19 86 VAL A N 1
ATOM 616 C CA . VAL A 1 86 ? -1.069 -8.376 21.157 1.00 72.19 86 VAL A CA 1
ATOM 617 C C . VAL A 1 86 ? -2.010 -9.544 21.418 1.00 72.19 86 VAL A C 1
ATOM 619 O O . VAL A 1 86 ? -2.325 -9.857 22.563 1.00 72.19 86 VAL A O 1
ATOM 622 N N . ASP A 1 87 ? -2.483 -10.169 20.346 1.00 71.81 87 ASP A N 1
ATOM 623 C CA . ASP A 1 87 ? -3.321 -11.362 20.419 1.00 71.81 87 ASP A CA 1
ATOM 624 C C . ASP A 1 87 ? -2.745 -12.441 19.496 1.00 71.81 87 ASP A C 1
ATOM 626 O O . ASP A 1 87 ? -2.877 -12.379 18.275 1.00 71.81 87 ASP A O 1
ATOM 630 N N . GLU A 1 88 ? -2.100 -13.456 20.070 1.00 68.94 88 GLU A N 1
ATOM 631 C CA . GLU A 1 88 ? -1.582 -14.598 19.305 1.00 68.94 88 GLU A CA 1
ATOM 632 C C . GLU A 1 88 ? -2.704 -15.349 18.571 1.00 68.94 88 GLU A C 1
ATOM 634 O O . GLU A 1 88 ? -2.486 -15.920 17.497 1.00 68.94 88 GLU A O 1
ATOM 639 N N . ALA A 1 89 ? -3.939 -15.302 19.089 1.00 77.81 89 ALA A N 1
ATOM 640 C CA . ALA A 1 89 ? -5.091 -15.891 18.426 1.00 77.81 89 ALA A CA 1
ATOM 641 C C . ALA A 1 89 ? -5.499 -15.118 17.164 1.00 77.81 89 ALA A C 1
ATOM 643 O O . ALA A 1 89 ? -6.242 -15.680 16.354 1.00 77.81 89 ALA A O 1
ATOM 644 N N . ALA A 1 90 ? -4.983 -13.902 16.949 1.00 82.56 90 ALA A N 1
ATOM 645 C CA . ALA A 1 90 ? -5.227 -13.069 15.775 1.00 82.56 90 ALA A CA 1
ATOM 646 C C . ALA A 1 90 ? -4.430 -13.505 14.531 1.00 82.56 90 ALA A C 1
ATOM 648 O O . ALA A 1 90 ? -4.746 -13.078 13.418 1.00 82.56 90 ALA A O 1
ATOM 649 N N . CYS A 1 91 ? -3.454 -14.401 14.695 1.00 88.38 91 CYS A N 1
ATOM 650 C CA . CYS A 1 91 ? -2.619 -14.917 13.614 1.00 88.38 91 CYS A CA 1
ATOM 651 C C . CYS A 1 91 ? -2.887 -16.406 13.334 1.00 88.38 91 CYS A C 1
ATOM 653 O O . CYS A 1 91 ? -3.357 -17.169 14.182 1.00 88.38 91 CYS A O 1
ATOM 655 N N . ALA A 1 92 ? -2.594 -16.830 12.110 1.00 91.38 92 ALA A N 1
ATOM 656 C CA . ALA A 1 92 ? -2.518 -18.218 11.676 1.00 91.38 92 ALA A CA 1
ATOM 657 C C . ALA A 1 92 ? -1.184 -18.446 10.961 1.00 91.38 92 ALA A C 1
ATOM 659 O O . ALA A 1 92 ? -0.639 -17.526 10.355 1.00 91.38 92 ALA A O 1
ATOM 660 N N . ILE A 1 93 ? -0.683 -19.676 11.000 1.00 93.62 93 ILE A N 1
ATOM 661 C CA . ILE A 1 93 ? 0.436 -20.100 10.160 1.00 93.62 93 ILE A CA 1
ATOM 662 C C . ILE A 1 93 ? -0.138 -20.805 8.934 1.00 93.62 93 ILE A C 1
ATOM 664 O O . ILE A 1 93 ? -1.054 -21.617 9.066 1.00 93.62 93 ILE A O 1
ATOM 668 N N . VAL A 1 94 ? 0.374 -20.466 7.755 1.00 94.69 94 VAL A N 1
ATOM 669 C CA . VAL A 1 94 ? -0.006 -21.075 6.476 1.00 94.69 94 VAL A CA 1
ATOM 670 C C . VAL A 1 94 ? 1.228 -21.590 5.749 1.00 94.69 94 VAL A C 1
ATOM 672 O O . VAL A 1 94 ? 2.286 -20.960 5.788 1.00 94.69 94 VAL A O 1
ATOM 675 N N . ASP A 1 95 ? 1.079 -22.714 5.056 1.00 95.19 95 ASP A N 1
ATOM 676 C CA . ASP A 1 95 ? 2.166 -23.352 4.312 1.00 95.19 95 ASP A CA 1
ATOM 677 C C . ASP A 1 95 ? 2.093 -23.040 2.814 1.00 95.19 95 ASP A C 1
ATOM 679 O O . ASP A 1 95 ? 3.044 -23.301 2.079 1.00 95.19 95 ASP A O 1
ATOM 683 N N . SER A 1 96 ? 0.976 -22.472 2.350 1.00 95.06 96 SER A N 1
ATOM 684 C CA . SER A 1 96 ? 0.755 -22.154 0.942 1.00 95.06 96 SER A CA 1
ATOM 685 C C . SER A 1 96 ? -0.197 -20.979 0.707 1.00 95.06 96 SER A C 1
ATOM 687 O O . SER A 1 96 ? -0.971 -20.594 1.592 1.00 95.06 96 SER A O 1
ATOM 689 N N . PHE A 1 97 ? -0.205 -20.428 -0.512 1.00 95.56 97 PHE A N 1
ATOM 690 C CA . PHE A 1 97 ? -1.249 -19.479 -0.921 1.00 95.56 97 PHE A CA 1
ATOM 691 C C . PHE A 1 97 ? -2.629 -20.141 -0.924 1.00 95.56 97 PHE A C 1
ATOM 693 O O . PHE A 1 97 ? -3.620 -19.526 -0.513 1.00 95.56 97 PHE A O 1
ATOM 700 N N . SER A 1 98 ? -2.696 -21.408 -1.331 1.00 94.06 98 SER A N 1
ATOM 701 C CA . SER A 1 98 ? -3.933 -22.178 -1.339 1.00 94.06 98 SER A CA 1
ATOM 702 C C . SER A 1 98 ? -4.602 -22.277 0.037 1.00 94.06 98 SER A C 1
ATOM 704 O O . SER A 1 98 ? -5.832 -22.283 0.104 1.00 94.06 98 SER A O 1
ATOM 706 N N . ASP A 1 99 ? -3.850 -22.321 1.139 1.00 93.31 99 ASP A N 1
ATOM 707 C CA . ASP A 1 99 ? -4.431 -22.362 2.493 1.00 93.31 99 ASP A CA 1
ATOM 708 C C . ASP A 1 99 ? -5.229 -21.091 2.807 1.00 93.31 99 ASP A C 1
ATOM 710 O O . ASP A 1 99 ? -6.336 -21.152 3.352 1.00 93.31 99 ASP A O 1
ATOM 714 N N . VAL A 1 100 ? -4.721 -19.938 2.366 1.00 92.88 100 VAL A N 1
ATOM 715 C CA . VAL A 1 100 ? -5.407 -18.648 2.491 1.00 92.88 100 VAL A CA 1
ATOM 716 C C . VAL A 1 100 ? -6.681 -18.644 1.650 1.00 92.88 100 VAL A C 1
ATOM 718 O O . VAL A 1 100 ? -7.754 -18.316 2.156 1.00 92.88 100 VAL A O 1
ATOM 721 N N . VAL A 1 101 ? -6.595 -19.063 0.383 1.00 90.31 101 VAL A N 1
ATOM 722 C CA . VAL A 1 101 ? -7.740 -19.101 -0.543 1.00 90.31 101 VAL A CA 1
ATOM 723 C C . VAL A 1 101 ? -8.851 -20.022 -0.025 1.00 90.31 101 VAL A C 1
ATOM 725 O O . VAL A 1 101 ? -10.028 -19.653 -0.073 1.00 90.31 101 VAL A O 1
ATOM 728 N N . ARG A 1 102 ? -8.495 -21.194 0.518 1.00 86.19 102 ARG A N 1
ATOM 729 C CA . ARG A 1 102 ? -9.452 -22.167 1.075 1.00 86.19 102 ARG A CA 1
ATOM 730 C C . ARG A 1 102 ? -10.156 -21.651 2.329 1.00 86.19 102 ARG A C 1
ATOM 732 O O . ARG A 1 102 ? -11.336 -21.948 2.500 1.00 86.19 102 ARG A O 1
ATOM 739 N N . SER A 1 103 ? -9.493 -20.842 3.162 1.00 80.75 103 SER A N 1
ATOM 740 C CA . SER A 1 103 ? -10.113 -20.286 4.378 1.00 80.75 103 SER A CA 1
ATOM 741 C C . SER A 1 103 ? -11.382 -19.468 4.088 1.00 80.75 103 SER A C 1
ATOM 743 O O . SER A 1 103 ? -12.365 -19.548 4.828 1.00 80.75 103 SER A O 1
ATOM 745 N N . GLY A 1 104 ? -11.406 -18.751 2.958 1.00 60.66 104 GLY A N 1
ATOM 746 C CA . GLY A 1 104 ? -12.563 -17.969 2.517 1.00 60.66 104 GLY A CA 1
ATOM 747 C C . GLY A 1 104 ? -13.753 -18.822 2.085 1.00 60.66 104 GLY A C 1
ATOM 748 O O . GLY A 1 104 ? -14.894 -18.405 2.269 1.00 60.66 104 GLY A O 1
ATOM 749 N N . ALA A 1 105 ? -13.512 -20.034 1.575 1.00 58.84 105 ALA A N 1
ATOM 750 C CA . ALA A 1 105 ? -14.581 -20.963 1.207 1.00 58.84 105 ALA A CA 1
ATOM 751 C C . ALA A 1 105 ? -15.338 -21.493 2.440 1.00 58.84 105 ALA A C 1
ATOM 753 O O . ALA A 1 105 ? -16.529 -21.773 2.354 1.00 58.84 105 ALA A O 1
ATOM 754 N N . SER A 1 106 ? -14.665 -21.585 3.593 1.00 45.88 106 SER A N 1
ATOM 755 C CA . SER A 1 106 ? -15.249 -21.999 4.878 1.00 45.88 106 SER A CA 1
ATOM 756 C C . SER A 1 106 ? -15.812 -20.851 5.731 1.00 45.88 106 SER A C 1
ATOM 758 O O . SER A 1 106 ? -16.686 -21.088 6.562 1.00 45.88 106 SER A O 1
ATOM 760 N N . ALA A 1 107 ? -15.344 -19.611 5.539 1.00 46.53 107 ALA A N 1
ATOM 761 C CA . ALA A 1 107 ? -15.788 -18.438 6.304 1.00 46.53 107 ALA A CA 1
ATOM 762 C C . ALA A 1 107 ? -17.198 -17.936 5.910 1.00 46.53 107 ALA A C 1
ATOM 764 O O . ALA A 1 107 ? -17.867 -17.260 6.695 1.00 46.53 107 ALA A O 1
ATOM 765 N N . GLY A 1 108 ? -17.674 -18.293 4.709 1.00 39.44 108 GLY A N 1
ATOM 766 C CA . GLY A 1 108 ? -18.977 -17.883 4.160 1.00 39.44 108 GLY A CA 1
ATOM 767 C C . GLY A 1 108 ? -20.210 -18.421 4.902 1.00 39.44 108 GLY A C 1
ATOM 768 O O . GLY A 1 108 ? -21.315 -17.942 4.662 1.00 39.44 108 GLY A O 1
ATOM 769 N N . ALA A 1 109 ? -20.036 -19.364 5.837 1.00 37.81 109 ALA A N 1
ATOM 770 C CA . ALA A 1 109 ? -21.131 -20.016 6.564 1.00 37.81 109 ALA A CA 1
ATOM 771 C C . ALA A 1 109 ? -21.592 -19.294 7.849 1.00 37.81 109 ALA A C 1
ATOM 773 O O . ALA A 1 109 ? -22.493 -19.780 8.527 1.00 37.81 109 ALA A O 1
ATOM 774 N N . GLY A 1 110 ? -21.019 -18.140 8.208 1.00 36.91 110 GLY A N 1
ATOM 775 C CA . GLY A 1 110 ? -21.468 -17.414 9.404 1.00 36.91 110 GLY A CA 1
ATOM 776 C C . GLY A 1 110 ? -20.429 -16.499 10.031 1.00 36.91 110 GLY A C 1
ATOM 777 O O . GLY A 1 110 ? -20.292 -16.488 11.254 1.00 36.91 110 GLY A O 1
ATOM 778 N N . ALA A 1 111 ? -19.680 -15.746 9.221 1.00 37.81 111 ALA A N 1
ATOM 779 C CA . ALA A 1 111 ? -18.879 -14.645 9.738 1.00 37.81 111 ALA A CA 1
ATOM 780 C C . ALA A 1 111 ? -19.819 -13.553 10.275 1.00 37.81 111 ALA A C 1
ATOM 782 O O . ALA A 1 111 ? -20.159 -12.590 9.589 1.00 37.81 111 ALA A O 1
ATOM 783 N N . ASP A 1 112 ? -20.260 -13.723 11.519 1.00 38.16 112 ASP A N 1
ATOM 784 C CA . ASP A 1 112 ? -20.680 -12.611 12.351 1.00 38.16 112 ASP A CA 1
ATOM 785 C C . ASP A 1 112 ? -19.512 -11.619 12.346 1.00 38.16 112 ASP A C 1
ATOM 787 O O . ASP A 1 112 ? -18.453 -11.901 12.915 1.00 38.16 112 ASP A O 1
ATOM 791 N N . MET A 1 113 ? -19.671 -10.495 11.638 1.00 42.28 113 MET A N 1
ATOM 792 C CA . MET A 1 113 ? -18.698 -9.397 11.531 1.00 42.28 113 MET A CA 1
ATOM 793 C C . MET A 1 113 ? -18.530 -8.666 12.878 1.00 42.28 113 MET A C 1
ATOM 795 O O . MET A 1 113 ? -18.519 -7.437 12.951 1.00 42.28 113 MET A O 1
ATOM 799 N N . GLY A 1 114 ? -18.482 -9.415 13.980 1.00 36.38 114 GLY A N 1
ATOM 800 C CA . GLY A 1 114 ? -18.834 -8.874 15.268 1.00 36.38 114 GLY A CA 1
ATOM 801 C C . GLY A 1 114 ? -18.701 -9.742 16.518 1.00 36.38 114 GLY A C 1
ATOM 802 O O . GLY A 1 114 ? -18.633 -9.156 17.603 1.00 36.38 114 GLY A O 1
ATOM 803 N N . ALA A 1 115 ? -18.633 -11.070 16.449 1.00 37.72 115 ALA A N 1
ATOM 804 C CA . ALA A 1 115 ? -18.532 -11.880 17.666 1.00 37.72 115 ALA A CA 1
ATOM 805 C C . ALA A 1 115 ? -17.077 -12.156 18.065 1.00 37.72 115 ALA A C 1
ATOM 807 O O . ALA A 1 115 ? -16.635 -13.302 18.068 1.00 37.72 115 ALA A O 1
ATOM 808 N N . ASN A 1 116 ? -16.348 -11.123 18.486 1.00 35.72 116 ASN A N 1
ATOM 809 C CA . ASN A 1 116 ? -15.417 -11.323 19.595 1.00 35.72 116 ASN A CA 1
ATOM 810 C C . ASN A 1 116 ? -16.102 -10.744 20.834 1.00 35.72 116 ASN A C 1
ATOM 812 O O . ASN A 1 116 ? -15.970 -9.567 21.165 1.00 35.72 116 ASN A O 1
ATOM 816 N N . ALA A 1 117 ? -16.989 -11.550 21.420 1.00 33.62 117 ALA A N 1
ATOM 817 C CA . ALA A 1 117 ? -17.646 -11.210 22.666 1.00 33.62 117 ALA A CA 1
ATOM 818 C C . ALA A 1 117 ? -16.578 -11.193 23.761 1.00 33.62 117 ALA A C 1
ATOM 820 O O . ALA A 1 117 ? -15.999 -12.228 24.086 1.00 33.62 117 ALA A O 1
ATOM 821 N N . GLY A 1 118 ? -16.331 -10.013 24.324 1.00 35.88 118 GLY A N 1
ATOM 822 C CA . GLY A 1 118 ? -15.669 -9.906 25.610 1.00 35.88 118 GLY A CA 1
ATOM 823 C C . GLY A 1 118 ? -16.487 -10.657 26.658 1.00 35.88 118 GLY A C 1
ATOM 824 O O . GLY A 1 118 ? -17.592 -10.248 27.002 1.00 35.88 118 GLY A O 1
ATOM 825 N N . ALA A 1 119 ? -15.936 -11.751 27.162 1.00 31.92 119 ALA A N 1
ATOM 826 C CA . ALA A 1 119 ? -16.268 -12.306 28.465 1.00 31.92 119 ALA A CA 1
ATOM 827 C C . ALA A 1 119 ? -14.933 -12.305 29.223 1.00 31.92 119 ALA A C 1
ATOM 829 O O . ALA A 1 119 ? -13.993 -12.984 28.834 1.00 31.92 119 ALA A O 1
ATOM 830 N N . GLY A 1 120 ? -14.711 -11.401 30.173 1.00 29.61 120 GLY A N 1
ATOM 831 C CA . GLY A 1 120 ? -15.410 -11.464 31.450 1.00 29.61 120 GLY A CA 1
ATOM 832 C C . GLY A 1 120 ? -14.784 -12.599 32.254 1.00 29.61 120 GLY A C 1
ATOM 833 O O . GLY A 1 120 ? -15.349 -13.683 32.330 1.00 29.61 120 GLY A O 1
ATOM 834 N N . HIS A 1 121 ? -13.571 -12.372 32.759 1.00 32.53 121 HIS A N 1
ATOM 835 C CA . HIS A 1 121 ? -12.896 -13.296 33.659 1.00 32.53 121 HIS A CA 1
ATOM 836 C C . HIS A 1 121 ? -13.530 -13.135 35.038 1.00 32.53 121 HIS A C 1
ATOM 838 O O . HIS A 1 121 ? -13.213 -12.176 35.723 1.00 32.53 121 HIS A O 1
ATOM 844 N N . ASP A 1 122 ? -14.444 -14.034 35.394 1.00 32.84 122 ASP A N 1
ATOM 845 C CA . ASP A 1 122 ? -14.850 -14.303 36.772 1.00 32.84 122 ASP A CA 1
ATOM 846 C C . ASP A 1 122 ? -15.446 -15.718 36.851 1.00 32.84 122 ASP A C 1
ATOM 848 O O . ASP A 1 122 ? -16.387 -16.051 36.134 1.00 32.84 122 ASP A O 1
ATOM 852 N N . GLY A 1 123 ? -14.925 -16.532 37.772 1.00 30.83 123 GLY A N 1
ATOM 853 C CA . GLY A 1 123 ? -15.671 -17.651 38.354 1.00 30.83 123 GLY A CA 1
ATOM 854 C C . GLY A 1 123 ? -15.364 -19.057 37.832 1.00 30.83 123 GLY A C 1
ATOM 855 O O . GLY A 1 123 ? -15.878 -19.516 36.821 1.00 30.83 123 GLY A O 1
ATOM 856 N N . SER A 1 124 ? -14.600 -19.780 38.645 1.00 36.50 124 SER A N 1
ATOM 857 C CA . SER A 1 124 ? -14.521 -21.240 38.763 1.00 36.50 124 SER A CA 1
ATOM 858 C C . SER A 1 124 ? -15.818 -22.017 38.474 1.00 36.50 124 SER A C 1
ATOM 860 O O . SER A 1 124 ? -16.851 -21.749 39.089 1.00 36.50 124 SER A O 1
ATOM 862 N N . GLY A 1 125 ? -15.718 -23.094 37.691 1.00 27.31 125 GLY A N 1
ATOM 863 C CA . GLY A 1 125 ? -16.769 -24.108 37.596 1.00 27.31 125 GLY A CA 1
ATOM 864 C C . GLY A 1 125 ? -16.437 -25.199 36.583 1.00 27.31 125 GLY A C 1
ATOM 865 O O . GLY A 1 125 ? -16.574 -24.994 35.385 1.00 27.31 125 GLY A O 1
ATOM 866 N N . GLY A 1 126 ? -15.984 -26.358 37.066 1.00 37.56 126 GLY A N 1
ATOM 867 C CA . GLY A 1 126 ? -15.830 -27.553 36.241 1.00 37.56 126 GLY A CA 1
ATOM 868 C C . GLY A 1 126 ? -17.190 -28.085 35.792 1.00 37.56 126 GLY A C 1
ATOM 869 O O . GLY A 1 126 ? -18.097 -28.241 36.606 1.00 37.56 126 GLY A O 1
ATOM 870 N N . GLY A 1 127 ? -17.306 -28.384 34.503 1.00 28.89 127 GLY A N 1
ATOM 871 C CA . GLY A 1 127 ? -18.483 -28.996 33.905 1.00 28.89 127 GLY A CA 1
ATOM 872 C C . GLY A 1 127 ? -18.123 -29.544 32.535 1.00 28.89 127 GLY A C 1
ATOM 873 O O . GLY A 1 127 ? -17.893 -28.791 31.596 1.00 28.89 127 GLY A O 1
ATOM 874 N N . SER A 1 128 ? -18.009 -30.865 32.453 1.00 42.53 128 SER A N 1
ATOM 875 C CA . SER A 1 128 ? -18.010 -31.608 31.200 1.00 42.53 128 SER A CA 1
ATOM 876 C C . SER A 1 128 ? -19.379 -31.468 30.544 1.00 42.53 128 SER A C 1
ATOM 878 O O . SER A 1 128 ? -20.361 -31.843 31.177 1.00 42.53 128 SER A O 1
ATOM 880 N N . ASP A 1 129 ? -19.440 -31.023 29.293 1.00 35.69 129 ASP A N 1
ATOM 881 C CA . ASP A 1 129 ? -20.624 -31.239 28.466 1.00 35.69 129 ASP A CA 1
ATOM 882 C C . ASP A 1 129 ? -20.223 -31.476 27.011 1.00 35.69 129 ASP A C 1
ATOM 884 O O . ASP A 1 129 ? -19.557 -30.662 26.370 1.00 35.69 129 ASP A O 1
ATOM 888 N N . GLY A 1 130 ? -20.621 -32.647 26.516 1.00 41.28 130 GLY A N 1
ATOM 889 C CA . GLY A 1 130 ? -20.727 -32.917 25.095 1.00 41.28 130 GLY A CA 1
ATOM 890 C C . GLY A 1 130 ? -22.055 -32.359 24.595 1.00 41.28 130 GLY A C 1
ATOM 891 O O . GLY A 1 130 ? -23.102 -32.641 25.169 1.00 41.28 130 GLY A O 1
ATOM 892 N N . GLY A 1 131 ? -22.013 -31.583 23.517 1.00 31.42 131 GLY A N 1
ATOM 893 C CA . GLY A 1 131 ? -23.202 -31.049 22.863 1.00 31.42 131 GLY A CA 1
ATOM 894 C C . GLY A 1 131 ? -22.836 -30.401 21.532 1.00 31.42 131 GLY A C 1
ATOM 895 O O . GLY A 1 131 ? -21.914 -29.593 21.486 1.00 31.42 131 GLY A O 1
ATOM 896 N N . ASP A 1 132 ? -23.520 -30.835 20.471 1.00 38.31 132 ASP A N 1
ATOM 897 C CA . ASP A 1 132 ? -23.570 -30.304 19.099 1.00 38.31 132 ASP A CA 1
ATOM 898 C C . ASP A 1 132 ? -22.584 -29.178 18.754 1.00 38.31 132 ASP A C 1
ATOM 900 O O . ASP A 1 132 ? -22.873 -27.983 18.848 1.00 38.31 132 ASP A O 1
ATOM 904 N N . GLY A 1 133 ? -21.406 -29.581 18.274 1.00 34.84 133 GLY A N 1
ATOM 905 C CA . GLY A 1 133 ? -20.415 -28.678 17.708 1.00 34.84 133 GLY A CA 1
ATOM 906 C C . GLY A 1 133 ? -20.858 -28.171 16.339 1.00 34.84 133 GLY A C 1
ATOM 907 O O . GLY A 1 133 ? -20.387 -28.670 15.319 1.00 34.84 133 GLY A O 1
ATOM 908 N N . ALA A 1 134 ? -21.731 -27.161 16.302 1.00 41.41 134 ALA A N 1
ATOM 909 C CA . ALA A 1 134 ? -21.839 -26.291 15.137 1.00 41.41 134 ALA A CA 1
ATOM 910 C C . ALA A 1 134 ? -20.456 -25.656 14.928 1.00 41.41 134 ALA A C 1
ATOM 912 O O . ALA A 1 134 ? -20.060 -24.730 15.638 1.00 41.41 134 ALA A O 1
ATOM 913 N N . GLN A 1 135 ? -19.668 -26.250 14.032 1.00 41.88 135 GLN A N 1
ATOM 914 C CA . GLN A 1 135 ? -18.274 -25.898 13.829 1.00 41.88 135 GLN A CA 1
ATOM 915 C C . GLN A 1 135 ? -18.210 -24.440 13.382 1.00 41.88 135 GLN A C 1
ATOM 917 O O . GLN A 1 135 ? -18.673 -24.088 12.298 1.00 41.88 135 GLN A O 1
ATOM 922 N N . ARG A 1 136 ? -17.694 -23.581 14.269 1.00 52.72 136 ARG A N 1
ATOM 923 C CA . ARG A 1 136 ? -17.560 -22.147 14.020 1.00 52.72 136 ARG A CA 1
ATOM 924 C C . ARG A 1 136 ? -16.819 -21.974 12.685 1.00 52.72 136 ARG A C 1
ATOM 926 O O . ARG A 1 136 ? -15.784 -22.625 12.508 1.00 52.72 136 ARG A O 1
ATOM 933 N N . PRO A 1 137 ? -17.340 -21.168 11.743 1.00 61.19 137 PRO A N 1
ATOM 934 C CA . PRO A 1 137 ? -16.722 -21.022 10.433 1.00 61.19 137 PRO A CA 1
ATOM 935 C C . PRO A 1 137 ? -15.276 -20.564 10.606 1.00 61.19 137 PRO A C 1
ATOM 937 O O . PRO A 1 137 ? -14.986 -19.704 11.444 1.00 61.19 137 PRO A O 1
ATOM 940 N N . ALA A 1 138 ? -14.361 -21.180 9.857 1.00 73.19 138 ALA A N 1
ATOM 941 C CA . ALA A 1 138 ? -12.949 -20.837 9.946 1.00 73.19 138 ALA A CA 1
ATOM 942 C C . ALA A 1 138 ? -12.756 -19.346 9.609 1.00 73.19 138 ALA A C 1
ATOM 944 O O . ALA A 1 138 ? -13.447 -18.827 8.727 1.00 73.19 138 ALA A O 1
ATOM 945 N N . PRO A 1 139 ? -11.849 -18.638 10.301 1.00 84.12 139 PRO A N 1
ATOM 946 C CA . PRO A 1 139 ? -11.646 -17.215 10.068 1.00 84.12 139 PRO A CA 1
ATOM 947 C C . PRO A 1 139 ? -11.113 -16.969 8.653 1.00 84.12 139 PRO A C 1
ATOM 949 O O . PRO A 1 139 ? -10.248 -17.701 8.174 1.00 84.12 139 PRO A O 1
ATOM 952 N N . ALA A 1 140 ? -11.589 -15.905 8.004 1.00 90.00 140 ALA A N 1
ATOM 953 C CA . ALA A 1 140 ? -11.019 -15.451 6.740 1.00 90.00 140 ALA A CA 1
ATOM 954 C C . ALA A 1 140 ? -9.574 -14.979 6.962 1.00 90.00 140 ALA A C 1
ATOM 956 O O . ALA A 1 140 ? -9.307 -14.193 7.873 1.00 90.00 140 ALA A O 1
ATOM 957 N N . LEU A 1 141 ? -8.654 -15.466 6.136 1.00 93.50 141 LEU A N 1
ATOM 958 C CA . LEU A 1 141 ? -7.223 -15.210 6.256 1.00 93.50 141 LEU A CA 1
ATOM 959 C C . LEU A 1 141 ? -6.743 -14.103 5.301 1.00 93.50 141 LEU A C 1
ATOM 961 O O . LEU A 1 141 ? -7.231 -13.972 4.178 1.00 93.50 141 LEU A O 1
ATOM 965 N N . ASN A 1 142 ? -5.768 -13.312 5.746 1.00 94.62 142 ASN A N 1
ATOM 966 C CA . ASN A 1 142 ? -5.091 -12.269 4.978 1.00 94.62 142 ASN A CA 1
ATOM 967 C C . ASN A 1 142 ? -3.566 -12.380 5.121 1.00 94.62 142 ASN A C 1
ATOM 969 O O . ASN A 1 142 ? -3.009 -12.064 6.174 1.00 94.62 142 ASN A O 1
ATOM 973 N N . LEU A 1 143 ? -2.908 -12.820 4.052 1.00 95.94 143 LEU A N 1
ATOM 974 C CA . LEU A 1 143 ? -1.462 -12.982 3.968 1.00 95.94 143 LEU A CA 1
ATOM 975 C C . LEU A 1 143 ? -0.856 -11.786 3.237 1.00 95.94 143 LEU A C 1
ATOM 977 O O . LEU A 1 143 ? -1.318 -11.428 2.155 1.00 95.94 143 LEU A O 1
ATOM 981 N N . GLN A 1 144 ? 0.217 -11.229 3.791 1.00 94.25 144 GLN A N 1
ATOM 982 C CA . GLN A 1 144 ? 1.097 -10.274 3.125 1.00 94.25 144 GLN A CA 1
ATOM 983 C C . GLN A 1 144 ? 2.511 -10.841 3.144 1.00 94.25 144 GLN A C 1
ATOM 985 O O . GLN A 1 144 ? 3.079 -11.076 4.206 1.00 94.25 144 GLN A O 1
ATOM 990 N N . MET A 1 145 ? 3.055 -11.104 1.960 1.00 93.31 145 MET A N 1
ATOM 991 C CA . MET A 1 145 ? 4.384 -11.672 1.790 1.00 93.31 145 MET A CA 1
ATOM 992 C C . MET A 1 145 ? 5.290 -10.649 1.115 1.00 93.31 145 MET A C 1
ATOM 994 O O . MET A 1 145 ? 5.077 -10.310 -0.050 1.00 93.31 145 MET A O 1
ATOM 998 N N . PHE A 1 146 ? 6.299 -10.178 1.843 1.00 91.12 146 PHE A N 1
ATOM 999 C CA . PHE A 1 146 ? 7.321 -9.283 1.312 1.00 91.12 146 PHE A CA 1
ATOM 1000 C C . PHE A 1 146 ? 8.343 -10.048 0.463 1.00 91.12 146 PHE A C 1
ATOM 1002 O O . PHE A 1 146 ? 8.677 -11.198 0.746 1.00 91.12 146 PHE A O 1
ATOM 1009 N N . HIS A 1 147 ? 8.838 -9.400 -0.590 1.00 88.62 147 HIS A N 1
ATOM 1010 C CA . HIS A 1 147 ? 9.854 -9.939 -1.497 1.00 88.62 147 HIS A CA 1
ATOM 1011 C C . HIS A 1 147 ? 11.219 -9.324 -1.185 1.00 88.62 147 HIS A C 1
ATOM 1013 O O . HIS A 1 147 ? 11.702 -8.463 -1.920 1.00 88.62 147 HIS A O 1
ATOM 1019 N N . ARG A 1 148 ? 11.828 -9.732 -0.067 1.00 83.06 148 ARG A N 1
ATOM 1020 C CA . ARG A 1 148 ? 13.159 -9.261 0.358 1.00 83.06 148 ARG A CA 1
ATOM 1021 C C . ARG A 1 148 ? 14.237 -10.248 -0.087 1.00 83.06 148 ARG A C 1
ATOM 1023 O O . ARG A 1 148 ? 13.983 -11.445 -0.161 1.00 83.06 148 ARG A O 1
ATOM 1030 N N . ALA A 1 149 ? 15.448 -9.758 -0.356 1.00 73.00 149 ALA A N 1
ATOM 1031 C CA . ALA A 1 149 ? 16.571 -10.606 -0.778 1.00 73.00 149 ALA A CA 1
ATOM 1032 C C . ALA A 1 149 ? 16.941 -11.672 0.271 1.00 73.00 149 ALA A C 1
ATOM 1034 O O . ALA A 1 149 ? 17.426 -12.747 -0.071 1.00 73.00 149 ALA A O 1
ATOM 1035 N N . GLU A 1 150 ? 16.699 -11.359 1.542 1.00 70.25 150 GLU A N 1
ATOM 1036 C CA . GLU A 1 150 ? 16.973 -12.215 2.697 1.00 70.25 150 GLU A CA 1
ATOM 1037 C C . GLU A 1 150 ? 15.837 -13.208 2.980 1.00 70.25 150 GLU A C 1
ATOM 1039 O O . GLU A 1 150 ? 16.033 -14.213 3.669 1.00 70.25 150 GLU A O 1
ATOM 1044 N N . ASP A 1 151 ? 14.644 -12.939 2.442 1.00 72.38 151 ASP A N 1
ATOM 1045 C CA . ASP A 1 151 ? 13.492 -13.805 2.614 1.00 72.38 151 ASP A CA 1
ATOM 1046 C C . ASP A 1 151 ? 13.577 -14.983 1.646 1.00 72.38 151 ASP A C 1
ATOM 1048 O O . ASP A 1 151 ? 13.626 -14.826 0.426 1.00 72.38 151 ASP A O 1
ATOM 1052 N N . ASP A 1 152 ? 13.494 -16.193 2.200 1.00 72.31 152 ASP A N 1
ATOM 1053 C CA . ASP A 1 152 ? 13.363 -17.426 1.424 1.00 72.31 152 ASP A CA 1
ATOM 1054 C C . ASP A 1 152 ? 11.945 -17.533 0.837 1.00 72.31 152 ASP A C 1
ATOM 1056 O O . ASP A 1 152 ? 11.074 -18.271 1.306 1.00 72.31 152 ASP A O 1
ATOM 1060 N N . THR A 1 153 ? 11.674 -16.688 -0.154 1.00 70.94 153 THR A N 1
ATOM 1061 C CA . THR A 1 153 ? 10.443 -16.682 -0.955 1.00 70.94 153 THR A CA 1
ATOM 1062 C C . THR A 1 153 ? 10.451 -17.787 -2.016 1.00 70.94 153 THR A C 1
ATOM 1064 O O . THR A 1 153 ? 9.473 -17.957 -2.743 1.00 70.94 153 THR A O 1
ATOM 1067 N N . GLY A 1 154 ? 11.523 -18.585 -2.087 1.00 77.69 154 GLY A N 1
ATOM 1068 C CA . GLY A 1 154 ? 11.663 -19.690 -3.023 1.00 77.69 154 GLY A CA 1
ATOM 1069 C C . GLY A 1 154 ? 11.519 -19.240 -4.477 1.00 77.69 154 GLY A C 1
ATOM 1070 O O . GLY A 1 154 ? 12.216 -18.345 -4.944 1.00 77.69 154 GLY A O 1
ATOM 1071 N N . ASN A 1 155 ? 10.606 -19.888 -5.202 1.00 84.12 155 ASN A N 1
ATOM 1072 C CA . ASN A 1 155 ? 10.337 -19.615 -6.616 1.00 84.12 155 ASN A CA 1
ATOM 1073 C C . ASN A 1 155 ? 9.098 -18.733 -6.842 1.00 84.12 155 ASN A C 1
ATOM 1075 O O . ASN A 1 155 ? 8.602 -18.680 -7.972 1.00 84.12 155 ASN A O 1
ATOM 1079 N N . VAL A 1 156 ? 8.562 -18.084 -5.799 1.00 89.44 156 VAL A N 1
ATOM 1080 C CA . VAL A 1 156 ? 7.358 -17.259 -5.946 1.00 89.44 156 VAL A CA 1
ATOM 1081 C C . VAL A 1 156 ? 7.641 -16.082 -6.894 1.00 89.44 156 VAL A C 1
ATOM 1083 O O . VAL A 1 156 ? 8.626 -15.366 -6.709 1.00 89.44 156 VAL A O 1
ATOM 1086 N N . PRO A 1 157 ? 6.796 -15.840 -7.913 1.00 89.75 157 PRO A N 1
ATOM 1087 C CA . PRO A 1 157 ? 6.975 -14.718 -8.824 1.00 89.75 157 PRO A CA 1
ATOM 1088 C C . PRO A 1 157 ? 6.891 -13.363 -8.110 1.00 89.75 157 PRO A C 1
ATOM 1090 O O . PRO A 1 157 ? 5.886 -13.039 -7.476 1.00 89.75 157 PRO A O 1
ATOM 1093 N N . THR A 1 158 ? 7.907 -12.520 -8.295 1.00 91.69 158 THR A N 1
ATOM 1094 C CA . THR A 1 158 ? 7.922 -11.129 -7.814 1.00 91.69 158 THR A CA 1
ATOM 1095 C C . THR A 1 158 ? 7.166 -10.213 -8.780 1.00 91.69 158 THR A C 1
ATOM 1097 O O . THR A 1 158 ? 7.731 -9.305 -9.383 1.00 91.69 158 THR A O 1
ATOM 1100 N N . LEU A 1 159 ? 5.861 -10.452 -8.935 1.00 92.69 159 LEU A N 1
ATOM 1101 C CA . LEU A 1 159 ? 4.976 -9.626 -9.766 1.00 92.69 159 LEU A CA 1
ATOM 1102 C C . LEU A 1 159 ? 5.031 -8.116 -9.462 1.00 92.69 159 LEU A C 1
ATOM 1104 O O . LEU A 1 159 ? 4.983 -7.349 -10.420 1.00 92.69 159 LEU A O 1
ATOM 1108 N N . PRO A 1 160 ? 5.165 -7.647 -8.201 1.00 92.50 160 PRO A N 1
ATOM 1109 C CA . PRO A 1 160 ? 5.211 -6.209 -7.951 1.00 92.50 160 PRO A CA 1
ATOM 1110 C C . PRO A 1 160 ? 6.400 -5.502 -8.624 1.00 92.50 160 PRO A C 1
ATOM 1112 O O . PRO A 1 160 ? 6.319 -4.308 -8.881 1.00 92.50 160 PRO A O 1
ATOM 1115 N N . ALA A 1 161 ? 7.474 -6.221 -8.975 1.00 89.69 161 ALA A N 1
ATOM 1116 C CA . ALA A 1 161 ? 8.628 -5.637 -9.663 1.00 89.69 161 ALA A CA 1
ATOM 1117 C C . ALA A 1 161 ? 8.334 -5.224 -11.116 1.00 89.69 161 ALA A C 1
ATOM 1119 O O . ALA A 1 161 ? 9.125 -4.505 -11.724 1.00 89.69 161 ALA A O 1
ATOM 1120 N N . LEU A 1 162 ? 7.194 -5.669 -11.652 1.00 91.12 162 LEU A N 1
ATOM 1121 C CA . LEU A 1 162 ? 6.674 -5.308 -12.969 1.00 91.12 162 LEU A CA 1
ATOM 1122 C C . LEU A 1 162 ? 5.744 -4.083 -12.917 1.00 91.12 162 LEU A C 1
ATOM 1124 O O . LEU A 1 162 ? 5.210 -3.675 -13.941 1.00 91.12 162 LEU A O 1
ATOM 1128 N N . LEU A 1 163 ? 5.500 -3.499 -11.739 1.00 91.50 163 LEU A N 1
ATOM 1129 C CA . LEU A 1 163 ? 4.697 -2.282 -11.635 1.00 91.50 163 LEU A CA 1
ATOM 1130 C C . LEU A 1 163 ? 5.468 -1.083 -12.192 1.00 91.50 163 LEU A C 1
ATOM 1132 O O . LEU A 1 163 ? 6.615 -0.831 -11.816 1.00 91.50 163 LEU A O 1
ATOM 1136 N N . ARG A 1 164 ? 4.803 -0.291 -13.037 1.00 90.88 164 ARG A N 1
ATOM 1137 C CA . ARG A 1 164 ? 5.358 0.960 -13.562 1.00 90.88 164 ARG A CA 1
ATOM 1138 C C . ARG A 1 164 ? 5.002 2.094 -12.615 1.00 90.88 164 ARG A C 1
ATOM 1140 O O . ARG A 1 164 ? 3.858 2.549 -12.587 1.00 90.88 164 ARG A O 1
ATOM 1147 N N . TRP A 1 165 ? 5.980 2.553 -11.840 1.00 90.25 165 TRP A N 1
ATOM 1148 C CA . TRP A 1 165 ? 5.761 3.594 -10.838 1.00 90.25 165 TRP A CA 1
ATOM 1149 C C . TRP A 1 165 ? 5.137 4.861 -11.452 1.00 90.25 165 TRP A C 1
ATOM 1151 O O . TRP A 1 165 ? 5.721 5.432 -12.379 1.00 90.25 165 TRP A O 1
ATOM 1161 N N . PRO A 1 166 ? 3.988 5.347 -10.940 1.00 88.88 166 PRO A N 1
ATOM 1162 C CA . PRO A 1 166 ? 3.241 6.398 -11.616 1.00 88.88 166 PRO A CA 1
ATOM 1163 C C . PRO A 1 166 ? 3.887 7.775 -11.561 1.00 88.88 166 PRO A C 1
ATOM 1165 O O . PRO A 1 166 ? 3.504 8.626 -12.344 1.00 88.88 166 PRO A O 1
ATOM 1168 N N . LEU A 1 167 ? 4.867 7.999 -10.682 1.00 85.12 167 LEU A N 1
ATOM 1169 C CA . LEU A 1 167 ? 5.512 9.307 -10.505 1.00 85.12 167 LEU A CA 1
ATOM 1170 C C . LEU A 1 167 ? 6.953 9.331 -11.032 1.00 85.12 167 LEU A C 1
ATOM 1172 O O . LEU A 1 167 ? 7.742 10.188 -10.642 1.00 85.12 167 LEU A O 1
ATOM 1176 N N . ALA A 1 168 ? 7.342 8.348 -11.852 1.00 76.19 168 ALA A N 1
ATOM 1177 C CA . ALA A 1 168 ? 8.729 8.206 -12.289 1.00 76.19 168 ALA A CA 1
ATOM 1178 C C . ALA A 1 168 ? 9.210 9.440 -13.069 1.00 76.19 168 ALA A C 1
ATOM 1180 O O . ALA A 1 168 ? 10.281 9.964 -12.787 1.00 76.19 168 ALA A O 1
ATOM 1181 N N . ARG A 1 169 ? 8.406 9.956 -14.003 1.00 71.56 169 ARG A N 1
ATOM 1182 C CA . ARG A 1 169 ? 8.784 11.113 -14.826 1.00 71.56 169 ARG A CA 1
ATOM 1183 C C . ARG A 1 169 ? 8.897 12.393 -13.996 1.00 71.56 169 ARG A C 1
ATOM 1185 O O . ARG A 1 169 ? 9.886 13.107 -14.103 1.00 71.56 169 ARG A O 1
ATOM 1192 N N . GLU A 1 170 ? 7.915 12.659 -13.144 1.00 74.50 170 GLU A N 1
ATOM 1193 C CA . GLU A 1 170 ? 7.823 13.859 -12.309 1.00 74.50 170 GLU A CA 1
ATOM 1194 C C . GLU A 1 170 ? 8.944 13.934 -11.270 1.00 74.50 170 GLU A C 1
ATOM 1196 O O . GLU A 1 170 ? 9.399 15.026 -10.938 1.00 74.50 170 GLU A O 1
ATOM 1201 N N . LEU A 1 171 ? 9.394 12.783 -10.762 1.00 72.31 171 LEU A N 1
ATOM 1202 C CA . LEU A 1 171 ? 10.441 12.710 -9.744 1.00 72.31 171 LEU A CA 1
ATOM 1203 C C . LEU A 1 171 ? 11.838 12.496 -10.335 1.00 72.31 171 LEU A C 1
ATOM 1205 O O . LEU A 1 171 ? 12.824 12.769 -9.659 1.00 72.31 171 LEU A O 1
ATOM 1209 N N . HIS A 1 172 ? 11.964 11.984 -11.560 1.00 65.44 172 HIS A N 1
ATOM 1210 C CA . HIS A 1 172 ? 13.270 11.651 -12.149 1.00 65.44 172 HIS A CA 1
ATOM 1211 C C . HIS A 1 172 ? 13.641 12.539 -13.338 1.00 65.44 172 HIS A C 1
ATOM 1213 O O . HIS A 1 172 ? 14.786 12.507 -13.774 1.00 65.44 172 HIS A O 1
ATOM 1219 N N . GLY A 1 173 ? 12.711 13.352 -13.853 1.00 51.59 173 GLY A N 1
ATOM 1220 C CA . GLY A 1 173 ? 12.964 14.298 -14.943 1.00 51.59 173 GLY A CA 1
ATOM 1221 C C . GLY A 1 173 ? 13.280 13.647 -16.293 1.00 51.59 173 GLY A C 1
ATOM 1222 O O . GLY A 1 173 ? 13.669 14.351 -17.221 1.00 51.59 173 GLY A O 1
ATOM 1223 N N . VAL A 1 174 ? 13.122 12.325 -16.420 1.00 39.78 174 VAL A N 1
ATOM 1224 C CA . VAL A 1 174 ? 13.376 11.596 -17.665 1.00 39.78 174 VAL A CA 1
ATOM 1225 C C . VAL A 1 174 ? 12.044 11.327 -18.355 1.00 39.78 174 VAL A C 1
ATOM 1227 O O . VAL A 1 174 ? 11.188 10.609 -17.834 1.00 39.78 174 VAL A O 1
ATOM 1230 N N . ASP A 1 175 ? 11.869 11.924 -19.532 1.00 36.50 175 ASP A N 1
ATOM 1231 C CA . ASP A 1 175 ? 10.862 11.497 -20.494 1.00 36.50 175 ASP A CA 1
ATOM 1232 C C . ASP A 1 175 ? 11.105 10.020 -20.804 1.00 36.50 175 ASP A C 1
ATOM 1234 O O . ASP A 1 175 ? 12.160 9.659 -21.321 1.00 36.50 175 ASP A O 1
ATOM 1238 N N . GLY A 1 176 ? 10.136 9.161 -20.484 1.00 35.06 176 GLY A N 1
ATOM 1239 C CA . GLY A 1 176 ? 10.084 7.803 -21.010 1.00 35.06 176 GLY A CA 1
ATOM 1240 C C . GLY A 1 176 ? 9.906 7.852 -22.526 1.00 35.06 176 GLY A C 1
ATOM 1241 O O . GLY A 1 176 ? 8.789 7.747 -23.024 1.00 35.06 176 GLY A O 1
ATOM 1242 N N . GLY A 1 177 ? 11.002 8.078 -23.244 1.00 27.02 177 GLY A N 1
ATOM 1243 C CA . GLY A 1 177 ? 11.172 7.596 -24.602 1.00 27.02 177 GLY A CA 1
ATOM 1244 C C . GLY A 1 177 ? 11.389 6.089 -24.546 1.00 27.02 177 GLY A C 1
ATOM 1245 O O . GLY A 1 177 ? 12.048 5.593 -23.635 1.00 27.02 177 GLY A O 1
ATOM 1246 N N . GLU A 1 178 ? 10.762 5.398 -25.489 1.00 31.20 178 GLU A N 1
ATOM 1247 C CA . GLU A 1 178 ? 10.874 3.970 -25.792 1.00 31.20 178 GLU A CA 1
ATOM 1248 C C . GLU A 1 178 ? 12.242 3.368 -25.434 1.00 31.20 178 GLU A C 1
ATOM 1250 O O . GLU A 1 178 ? 13.270 3.954 -25.768 1.00 31.20 178 GLU A O 1
ATOM 1255 N N . ASP A 1 179 ? 12.217 2.198 -24.784 1.00 41.59 179 ASP A N 1
ATOM 1256 C CA . ASP A 1 179 ? 13.295 1.206 -24.671 1.00 41.59 179 ASP A CA 1
ATOM 1257 C C . ASP A 1 179 ? 14.650 1.638 -25.266 1.00 41.59 179 ASP A C 1
ATOM 1259 O O . ASP A 1 179 ? 15.004 1.317 -26.402 1.00 41.59 179 ASP A O 1
ATOM 1263 N N . GLY A 1 180 ? 15.422 2.368 -24.463 1.00 27.16 180 GLY A N 1
ATOM 1264 C CA . GLY A 1 180 ? 16.819 2.679 -24.721 1.00 27.16 180 GLY A CA 1
ATOM 1265 C C . GLY A 1 180 ? 17.711 1.725 -23.941 1.00 27.16 180 GLY A C 1
ATOM 1266 O O . GLY A 1 180 ? 17.822 1.824 -22.723 1.00 27.16 180 GLY A O 1
ATOM 1267 N N . ASP A 1 181 ? 18.317 0.799 -24.670 1.00 32.38 181 ASP A N 1
ATOM 1268 C CA . ASP A 1 181 ? 19.500 0.015 -24.325 1.00 32.38 181 ASP A CA 1
ATOM 1269 C C . ASP A 1 181 ? 20.558 0.838 -23.560 1.00 32.38 181 ASP A C 1
ATOM 1271 O O . ASP A 1 181 ? 21.422 1.469 -24.161 1.00 32.38 181 ASP A O 1
ATOM 1275 N N . ASP A 1 182 ? 20.505 0.821 -22.227 1.00 29.72 182 ASP A N 1
ATOM 1276 C CA . ASP A 1 182 ? 21.630 1.209 -21.376 1.00 29.72 182 ASP A CA 1
ATOM 1277 C C . ASP A 1 182 ? 22.339 -0.062 -20.900 1.00 29.72 182 ASP A C 1
ATOM 1279 O O . ASP A 1 182 ? 22.272 -0.491 -19.741 1.00 29.72 182 ASP A O 1
ATOM 1283 N N . THR A 1 183 ? 23.057 -0.681 -21.838 1.00 29.52 183 THR A N 1
ATOM 1284 C CA . THR A 1 183 ? 24.264 -1.446 -21.536 1.00 29.52 183 THR A CA 1
ATOM 1285 C C . THR A 1 183 ? 25.130 -0.650 -20.563 1.00 29.52 183 THR A C 1
ATOM 1287 O O . THR A 1 183 ? 25.729 0.363 -20.922 1.00 29.52 183 THR A O 1
ATOM 1290 N N . LEU A 1 184 ? 25.220 -1.134 -19.323 1.00 30.27 184 LEU A N 1
ATOM 1291 C CA . LEU A 1 184 ? 26.223 -0.707 -18.355 1.00 30.27 184 LEU A CA 1
ATOM 1292 C C . LEU A 1 184 ? 27.602 -0.759 -19.019 1.00 30.27 184 LEU A C 1
ATOM 1294 O O . LEU A 1 184 ? 28.153 -1.835 -19.271 1.00 30.27 184 LEU A O 1
ATOM 1298 N N . HIS A 1 185 ? 28.180 0.415 -19.268 1.00 25.23 185 HIS A N 1
ATOM 1299 C CA . HIS A 1 185 ? 29.605 0.531 -19.498 1.00 25.23 185 HIS A CA 1
ATOM 1300 C C . HIS A 1 185 ? 30.329 -0.010 -18.265 1.00 25.23 185 HIS A C 1
ATOM 1302 O O . HIS A 1 185 ? 30.361 0.593 -17.196 1.00 25.23 185 HIS A O 1
ATOM 1308 N N . SER A 1 186 ? 30.915 -1.186 -18.465 1.00 29.02 186 SER A N 1
ATOM 1309 C CA . SER A 1 186 ? 32.017 -1.747 -17.699 1.00 29.02 186 SER A CA 1
ATOM 1310 C C . SER A 1 186 ? 33.094 -0.672 -17.476 1.00 29.02 186 SER A C 1
ATOM 1312 O O . SER A 1 186 ? 33.939 -0.433 -18.342 1.00 29.02 186 SER A O 1
ATOM 1314 N N . SER A 1 187 ? 33.088 -0.041 -16.303 1.00 25.42 187 SER A N 1
ATOM 1315 C CA . SER A 1 187 ? 34.295 0.544 -15.728 1.00 25.42 187 SER A CA 1
ATOM 1316 C C . SER A 1 187 ? 34.979 -0.546 -14.911 1.00 25.42 187 SER A C 1
ATOM 1318 O O . SER A 1 187 ? 34.568 -0.892 -13.804 1.00 25.42 187 SER A O 1
ATOM 1320 N N . SER A 1 188 ? 36.003 -1.120 -15.523 1.00 26.80 188 SER A N 1
ATOM 1321 C CA . SER A 1 188 ? 37.000 -2.006 -14.942 1.00 26.80 188 SER A CA 1
ATOM 1322 C C . SER A 1 188 ? 37.479 -1.539 -13.564 1.00 26.80 188 SER A C 1
ATOM 1324 O O . SER A 1 188 ? 38.173 -0.529 -13.456 1.00 26.80 188 SER A O 1
ATOM 1326 N N . VAL A 1 189 ? 37.180 -2.334 -12.537 1.00 27.88 189 VAL A N 1
ATOM 1327 C CA . VAL A 1 189 ? 37.988 -2.421 -11.318 1.00 27.88 189 VAL A CA 1
ATOM 1328 C C . VAL A 1 189 ? 38.574 -3.828 -11.298 1.00 27.88 189 VAL A C 1
ATOM 1330 O O . VAL A 1 189 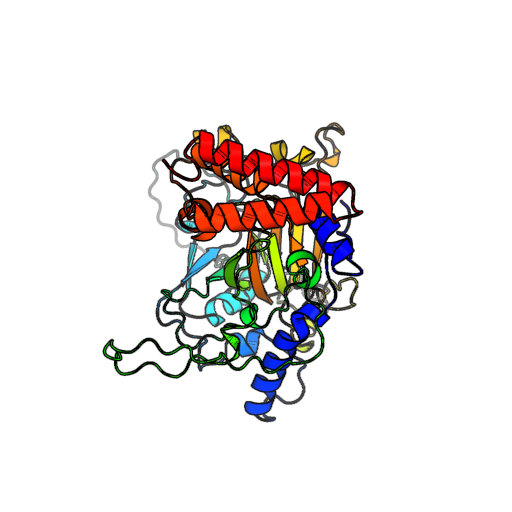? 37.865 -4.821 -11.138 1.00 27.88 189 VAL A O 1
ATOM 1333 N N . GLU A 1 190 ? 39.874 -3.910 -11.564 1.00 26.73 190 GLU A N 1
ATOM 1334 C CA . GLU A 1 190 ? 40.652 -5.135 -11.435 1.00 26.73 190 GLU A CA 1
ATOM 1335 C C . GLU A 1 190 ? 40.712 -5.582 -9.965 1.00 26.73 190 GLU A C 1
ATOM 1337 O O . GLU A 1 190 ? 40.981 -4.780 -9.074 1.00 26.73 190 GLU A O 1
ATOM 1342 N N . GLY A 1 191 ? 40.547 -6.889 -9.735 1.00 28.67 191 GLY A N 1
ATOM 1343 C CA . GLY A 1 191 ? 41.116 -7.575 -8.571 1.00 28.67 191 GLY A CA 1
ATOM 1344 C C . GLY A 1 191 ? 40.181 -7.829 -7.385 1.00 28.67 191 GLY A C 1
ATOM 1345 O O . GLY A 1 191 ? 40.335 -7.227 -6.329 1.00 28.67 191 GLY A O 1
ATOM 1346 N N . GLY A 1 192 ? 39.298 -8.825 -7.496 1.00 24.67 192 GLY A N 1
ATOM 1347 C CA . GLY A 1 192 ? 38.606 -9.409 -6.342 1.00 24.67 192 GLY A CA 1
ATOM 1348 C C . GLY A 1 192 ? 37.886 -10.700 -6.723 1.00 24.67 192 GLY A C 1
ATOM 1349 O O . GLY A 1 192 ? 37.067 -10.706 -7.632 1.00 24.67 192 GLY A O 1
ATOM 1350 N N . ALA A 1 193 ? 38.244 -11.814 -6.086 1.00 26.80 193 ALA A N 1
ATOM 1351 C CA . ALA A 1 193 ? 37.815 -13.161 -6.454 1.00 26.80 193 ALA A CA 1
ATOM 1352 C C . ALA A 1 193 ? 36.282 -13.333 -6.498 1.00 26.80 193 ALA A C 1
ATOM 1354 O O . ALA A 1 193 ? 35.577 -13.005 -5.547 1.00 26.80 193 ALA A O 1
ATOM 1355 N N . ALA A 1 194 ? 35.785 -13.913 -7.594 1.00 26.02 194 ALA A N 1
ATOM 1356 C CA . ALA A 1 194 ? 34.373 -14.220 -7.799 1.00 26.02 194 ALA A CA 1
ATOM 1357 C C . ALA A 1 194 ? 33.851 -15.265 -6.786 1.00 26.02 194 ALA A C 1
ATOM 1359 O O . ALA A 1 194 ? 34.457 -16.339 -6.663 1.00 26.02 194 ALA A O 1
ATOM 1360 N N . PRO A 1 195 ? 32.702 -15.039 -6.120 1.00 31.77 195 PRO A N 1
ATOM 1361 C CA . PRO A 1 195 ? 31.990 -16.111 -5.446 1.00 31.77 195 PRO A CA 1
ATOM 1362 C C . PRO A 1 195 ? 31.321 -17.010 -6.495 1.00 31.77 195 PRO A C 1
ATOM 1364 O O . PRO A 1 195 ? 30.688 -16.558 -7.449 1.00 31.77 195 PRO A O 1
ATOM 1367 N N . LYS A 1 196 ? 31.499 -18.321 -6.332 1.00 31.31 196 LYS A N 1
ATOM 1368 C CA . LYS A 1 196 ? 30.922 -19.346 -7.204 1.00 31.31 196 LYS A CA 1
ATOM 1369 C C . LYS A 1 196 ? 29.411 -19.463 -6.960 1.00 31.31 196 LYS A C 1
ATOM 1371 O O . LYS A 1 196 ? 29.010 -19.745 -5.838 1.00 31.31 196 LYS A O 1
ATOM 1376 N N . GLY A 1 197 ? 28.611 -19.392 -8.029 1.00 31.03 197 GLY A N 1
ATOM 1377 C CA . GLY A 1 197 ? 27.358 -20.159 -8.115 1.00 31.03 197 GLY A CA 1
ATOM 1378 C C . GLY A 1 197 ? 26.017 -19.431 -7.964 1.00 31.03 197 GLY A C 1
ATOM 1379 O O . GLY A 1 197 ? 25.054 -20.082 -7.576 1.00 31.03 197 GLY A O 1
ATOM 1380 N N . GLY A 1 198 ? 25.903 -18.141 -8.289 1.00 29.45 198 GLY A N 1
ATOM 1381 C CA . GLY A 1 198 ? 24.595 -17.480 -8.419 1.00 29.45 198 GLY A CA 1
ATOM 1382 C C . GLY A 1 198 ? 24.025 -17.630 -9.832 1.00 29.45 198 GLY A C 1
ATOM 1383 O O . GLY A 1 198 ? 24.705 -17.298 -10.802 1.00 29.45 198 GLY A O 1
ATOM 1384 N N . ALA A 1 199 ? 22.792 -18.126 -9.969 1.00 30.81 199 ALA A N 1
ATOM 1385 C CA . ALA A 1 199 ? 22.055 -18.035 -11.231 1.00 30.81 199 ALA A CA 1
ATOM 1386 C C . ALA A 1 199 ? 21.935 -16.554 -11.655 1.00 30.81 199 ALA A C 1
ATOM 1388 O O . ALA A 1 199 ? 21.798 -15.697 -10.779 1.00 30.81 199 ALA A O 1
ATOM 1389 N N . PRO A 1 200 ? 21.992 -16.226 -12.960 1.00 32.47 200 PRO A N 1
ATOM 1390 C CA . PRO A 1 200 ? 21.887 -14.842 -13.408 1.00 32.47 200 PRO A CA 1
ATOM 1391 C C . PRO A 1 200 ? 20.566 -14.230 -12.926 1.00 32.47 200 PRO A C 1
ATOM 1393 O O . PRO A 1 200 ? 19.503 -14.841 -13.074 1.00 32.47 200 PRO A O 1
ATOM 1396 N N . ALA A 1 201 ? 20.654 -13.034 -12.335 1.00 34.88 201 ALA A N 1
ATOM 1397 C CA . ALA A 1 201 ? 19.501 -12.242 -11.923 1.00 34.88 201 ALA A CA 1
ATOM 1398 C C . ALA A 1 201 ? 18.539 -12.089 -13.110 1.00 34.88 201 ALA A C 1
ATOM 1400 O O . ALA A 1 201 ? 18.957 -11.782 -14.230 1.00 34.88 201 ALA A O 1
ATOM 1401 N N . ARG A 1 202 ? 17.255 -12.377 -12.885 1.00 39.44 202 ARG A N 1
ATOM 1402 C CA . ARG A 1 202 ? 16.255 -12.380 -13.958 1.00 39.44 202 ARG A CA 1
ATOM 1403 C C . ARG A 1 202 ? 15.844 -10.929 -14.281 1.00 39.44 202 ARG A C 1
ATOM 1405 O O . ARG A 1 202 ? 15.759 -10.123 -13.355 1.00 39.44 202 ARG A O 1
ATOM 1412 N N . PRO A 1 203 ? 15.555 -10.578 -15.552 1.00 35.12 203 PRO A N 1
ATOM 1413 C CA . PRO A 1 203 ? 15.382 -9.186 -16.010 1.00 35.12 203 PRO A CA 1
ATOM 1414 C C . PRO A 1 203 ? 14.358 -8.342 -15.232 1.00 35.12 203 PRO A C 1
ATOM 1416 O O . PRO A 1 203 ? 14.514 -7.133 -15.096 1.00 35.12 203 PRO A O 1
ATOM 1419 N N . TRP A 1 204 ? 13.336 -8.975 -14.656 1.00 38.34 204 TRP A N 1
ATOM 1420 C CA . TRP A 1 204 ? 12.292 -8.310 -13.872 1.00 38.34 204 TRP A CA 1
ATOM 1421 C C . TRP A 1 204 ? 12.720 -7.875 -12.461 1.00 38.34 204 TRP A C 1
ATOM 1423 O O . TRP A 1 204 ? 11.903 -7.342 -11.726 1.00 38.34 204 TRP A O 1
ATOM 1433 N N . GLN A 1 205 ? 13.979 -8.067 -12.056 1.00 39.72 205 GLN A N 1
ATOM 1434 C CA . GLN A 1 205 ? 14.479 -7.626 -10.744 1.00 39.72 205 GLN A CA 1
ATOM 1435 C C . GLN A 1 205 ? 14.996 -6.172 -10.716 1.00 39.72 205 GLN A C 1
ATOM 1437 O O . GLN A 1 205 ? 15.344 -5.687 -9.641 1.00 39.72 205 GLN A O 1
ATOM 1442 N N . GLN A 1 206 ? 15.075 -5.467 -11.856 1.00 43.94 206 GLN A N 1
ATOM 1443 C CA . GLN A 1 206 ? 15.893 -4.241 -11.946 1.00 43.94 206 GLN A CA 1
ATOM 1444 C C . GLN A 1 206 ? 15.184 -2.943 -12.359 1.00 43.94 206 GLN A C 1
ATOM 1446 O O . GLN A 1 206 ? 15.766 -1.879 -12.149 1.00 43.94 206 GLN A O 1
ATOM 1451 N N . LEU A 1 207 ? 13.979 -2.978 -12.942 1.00 43.03 207 LEU A N 1
ATOM 1452 C CA . LEU A 1 207 ? 13.319 -1.745 -13.409 1.00 43.03 207 LEU A CA 1
ATOM 1453 C C . LEU A 1 207 ? 12.489 -1.045 -12.318 1.00 43.03 207 LEU A C 1
ATOM 1455 O O . LEU A 1 207 ? 12.509 0.181 -12.249 1.00 43.03 207 LEU A O 1
ATOM 1459 N N . GLY A 1 208 ? 11.835 -1.791 -11.419 1.00 47.94 208 GLY A N 1
ATOM 1460 C CA . GLY A 1 208 ? 10.991 -1.229 -10.348 1.00 47.94 208 GLY A CA 1
ATOM 1461 C C . GLY A 1 208 ? 11.699 -0.900 -9.023 1.00 47.94 208 GLY A C 1
ATOM 1462 O O . GLY A 1 208 ? 11.096 -0.292 -8.144 1.00 47.94 208 GLY A O 1
ATOM 1463 N N . THR A 1 209 ? 12.965 -1.291 -8.855 1.00 58.72 209 THR A N 1
ATOM 1464 C CA . THR A 1 209 ? 13.693 -1.236 -7.566 1.00 58.72 209 THR A CA 1
ATOM 1465 C C . THR A 1 209 ? 14.722 -0.107 -7.471 1.00 58.72 209 THR A C 1
ATOM 1467 O O . THR A 1 209 ? 15.381 0.045 -6.444 1.00 58.72 209 THR A O 1
ATOM 1470 N N . ARG A 1 210 ? 14.898 0.700 -8.526 1.00 68.06 210 ARG A N 1
ATOM 1471 C CA . ARG A 1 210 ? 15.928 1.752 -8.551 1.00 68.06 210 ARG A CA 1
ATOM 1472 C C . ARG A 1 210 ? 15.534 2.922 -7.653 1.00 68.06 210 ARG A C 1
ATOM 1474 O O . ARG A 1 210 ? 14.464 3.495 -7.826 1.00 68.06 210 ARG A O 1
ATOM 1481 N N . SER A 1 211 ? 16.407 3.307 -6.730 1.00 75.38 211 SER A N 1
ATOM 1482 C CA . SER A 1 211 ? 16.283 4.554 -5.967 1.00 75.38 211 SER A CA 1
ATOM 1483 C C . SER A 1 211 ? 16.901 5.726 -6.732 1.00 75.38 211 SER A C 1
ATOM 1485 O O . SER A 1 211 ? 17.816 5.555 -7.533 1.00 75.38 211 SER A O 1
ATOM 1487 N N . THR A 1 212 ? 16.401 6.926 -6.467 1.00 81.94 212 THR A N 1
ATOM 1488 C CA . THR A 1 212 ? 16.888 8.209 -6.991 1.00 81.94 212 THR A CA 1
ATOM 1489 C C . THR A 1 212 ? 16.869 9.249 -5.871 1.00 81.94 212 THR A C 1
ATOM 1491 O O . THR A 1 212 ? 16.234 9.030 -4.838 1.00 81.94 212 THR A O 1
ATOM 1494 N N . ALA A 1 213 ? 17.447 10.425 -6.115 1.00 80.81 213 ALA A N 1
ATOM 1495 C CA . ALA A 1 213 ? 17.423 11.538 -5.167 1.00 80.81 213 ALA A CA 1
ATOM 1496 C C . ALA A 1 213 ? 16.011 12.035 -4.774 1.00 80.81 213 ALA A C 1
ATOM 1498 O O . ALA A 1 213 ? 15.882 12.710 -3.758 1.00 80.81 213 ALA A O 1
ATOM 1499 N N . LEU A 1 214 ? 14.956 11.723 -5.544 1.00 85.12 214 LEU A N 1
ATOM 1500 C CA . LEU A 1 214 ? 13.566 12.147 -5.275 1.00 85.12 214 LEU A CA 1
ATOM 1501 C C . LEU A 1 214 ? 12.571 10.981 -5.157 1.00 85.12 214 LEU A C 1
ATOM 1503 O O . LEU A 1 214 ? 11.364 11.199 -5.054 1.00 85.12 214 LEU A O 1
ATOM 1507 N N . SER A 1 215 ? 13.049 9.739 -5.121 1.00 87.19 215 SER A N 1
ATOM 1508 C CA . SER A 1 215 ? 12.233 8.576 -4.761 1.00 87.19 215 SER A CA 1
ATOM 1509 C C . SER A 1 215 ? 13.134 7.420 -4.376 1.00 87.19 215 SER A C 1
ATOM 1511 O O . SER A 1 215 ? 13.952 6.987 -5.189 1.00 87.19 215 SER A O 1
ATOM 1513 N N . ALA A 1 216 ? 12.960 6.902 -3.169 1.00 86.44 216 ALA A N 1
ATOM 1514 C CA . ALA A 1 216 ? 13.699 5.759 -2.670 1.00 86.44 216 ALA A CA 1
ATOM 1515 C C . ALA A 1 216 ? 12.791 4.533 -2.616 1.00 86.44 216 ALA A C 1
ATOM 1517 O O . ALA A 1 216 ? 11.676 4.596 -2.101 1.00 86.44 216 ALA A O 1
ATOM 1518 N N . PHE A 1 217 ? 13.271 3.420 -3.158 1.00 87.06 217 PHE A N 1
ATOM 1519 C CA . PHE A 1 217 ? 12.601 2.134 -3.038 1.00 87.06 217 PHE A CA 1
ATOM 1520 C C . PHE A 1 217 ? 12.649 1.634 -1.588 1.00 87.06 217 PHE A C 1
ATOM 1522 O O . PHE A 1 217 ? 13.700 1.702 -0.951 1.00 87.06 217 PHE A O 1
ATOM 1529 N N . CYS A 1 218 ? 11.520 1.127 -1.087 1.00 87.94 218 CYS A N 1
ATOM 1530 C CA . CYS A 1 218 ? 11.420 0.533 0.245 1.00 87.94 218 CYS A CA 1
ATOM 1531 C C . CYS A 1 218 ? 11.326 -0.985 0.129 1.00 87.94 218 CYS A C 1
ATOM 1533 O O . CYS A 1 218 ? 12.292 -1.694 0.404 1.00 87.94 218 CYS A O 1
ATOM 1535 N N . ASP A 1 219 ? 10.178 -1.479 -0.326 1.00 89.06 219 ASP A N 1
ATOM 1536 C CA . ASP A 1 219 ? 9.948 -2.897 -0.543 1.00 89.06 219 ASP A CA 1
ATOM 1537 C C . ASP A 1 219 ? 8.805 -3.161 -1.538 1.00 89.06 219 ASP A C 1
ATOM 1539 O O . ASP A 1 219 ? 8.241 -2.267 -2.182 1.00 89.06 219 ASP A O 1
ATOM 1543 N N . MET A 1 220 ? 8.519 -4.449 -1.702 1.00 92.56 220 MET A N 1
ATOM 1544 C CA . MET A 1 220 ? 7.440 -4.982 -2.516 1.00 92.56 220 MET A CA 1
ATOM 1545 C C . MET A 1 220 ? 6.780 -6.134 -1.782 1.00 92.56 220 MET A C 1
ATOM 1547 O O . MET A 1 220 ? 7.468 -6.933 -1.140 1.00 92.56 220 MET A O 1
ATOM 1551 N N . ALA A 1 221 ? 5.470 -6.290 -1.956 1.00 93.88 221 ALA A N 1
ATOM 1552 C CA . ALA A 1 221 ? 4.757 -7.421 -1.385 1.00 93.88 221 ALA A CA 1
ATOM 1553 C C . ALA A 1 221 ? 3.689 -7.992 -2.321 1.00 93.88 221 ALA A C 1
ATOM 1555 O O . ALA A 1 221 ? 3.105 -7.310 -3.163 1.00 93.88 221 ALA A O 1
ATOM 1556 N N . THR A 1 222 ? 3.406 -9.275 -2.135 1.00 96.25 222 THR A N 1
ATOM 1557 C CA . THR A 1 222 ? 2.212 -9.932 -2.663 1.00 96.25 222 THR A CA 1
ATOM 1558 C C . THR A 1 222 ? 1.269 -10.191 -1.503 1.00 96.25 222 THR A C 1
ATOM 1560 O O . THR A 1 222 ? 1.658 -10.823 -0.520 1.00 96.25 222 THR A O 1
ATOM 1563 N N . ARG A 1 223 ? 0.019 -9.738 -1.618 1.00 96.44 223 ARG A N 1
ATOM 1564 C CA . ARG A 1 223 ? -1.030 -10.070 -0.655 1.00 96.44 223 ARG A CA 1
ATOM 1565 C C . ARG A 1 223 ? -2.047 -11.017 -1.259 1.00 96.44 223 ARG A C 1
ATOM 1567 O O . ARG A 1 223 ? -2.537 -10.776 -2.360 1.00 96.44 223 ARG A O 1
ATOM 1574 N N . VAL A 1 224 ? -2.406 -12.050 -0.509 1.00 96.81 224 VAL A N 1
ATOM 1575 C CA . VAL A 1 224 ? -3.521 -12.950 -0.819 1.00 96.81 224 VAL A CA 1
ATOM 1576 C C . VAL A 1 224 ? -4.507 -12.867 0.330 1.00 96.81 224 VAL A C 1
ATOM 1578 O O . VAL A 1 224 ? -4.126 -12.958 1.494 1.00 96.81 224 VAL A O 1
ATOM 1581 N N . SER A 1 225 ? -5.778 -12.663 0.011 1.00 95.44 225 SER A N 1
ATOM 1582 C CA . SER A 1 225 ? -6.805 -12.422 1.019 1.00 95.44 225 SER A CA 1
ATOM 1583 C C . SER A 1 225 ? -8.059 -13.207 0.685 1.00 95.44 225 SER A C 1
ATOM 1585 O O . SER A 1 225 ? -8.546 -13.158 -0.445 1.00 95.44 225 SER A O 1
ATOM 1587 N N . ALA A 1 226 ? -8.605 -13.893 1.682 1.00 92.38 226 ALA A N 1
ATOM 1588 C CA . ALA A 1 226 ? -9.923 -14.499 1.621 1.00 92.38 226 ALA A CA 1
ATOM 1589 C C . ALA A 1 226 ? -11.031 -13.436 1.664 1.00 92.38 226 ALA A C 1
ATOM 1591 O O . ALA A 1 226 ? -10.906 -12.417 2.349 1.00 92.38 226 ALA A O 1
ATOM 1592 N N . ALA A 1 227 ? -12.145 -13.692 0.973 1.00 88.56 227 ALA A N 1
ATOM 1593 C CA . ALA A 1 227 ? -13.358 -12.888 1.111 1.00 88.56 227 ALA A CA 1
ATOM 1594 C C . ALA A 1 227 ? -13.780 -12.777 2.589 1.00 88.56 227 ALA A C 1
ATOM 1596 O O . ALA A 1 227 ? -13.728 -13.752 3.338 1.00 88.56 227 ALA A O 1
ATOM 1597 N N . GLY A 1 228 ? -14.186 -11.580 3.011 1.00 85.19 228 GLY A N 1
ATOM 1598 C CA . GLY A 1 228 ? -14.533 -11.277 4.401 1.00 85.19 228 GLY A CA 1
ATOM 1599 C C . GLY A 1 228 ? -13.336 -10.960 5.303 1.00 85.19 228 GLY A C 1
ATOM 1600 O O . GLY A 1 228 ? -13.534 -10.630 6.473 1.00 85.19 228 GLY A O 1
ATOM 1601 N N . ALA A 1 229 ? -12.099 -11.022 4.797 1.00 90.00 229 ALA A N 1
ATOM 1602 C CA . ALA A 1 229 ? -10.941 -10.555 5.548 1.00 90.00 229 ALA A CA 1
ATOM 1603 C C . ALA A 1 229 ? -10.958 -9.026 5.699 1.00 90.00 229 ALA A C 1
ATOM 1605 O O . ALA A 1 229 ? -11.095 -8.300 4.709 1.00 90.00 229 ALA A O 1
ATOM 1606 N N . VAL A 1 230 ? -10.781 -8.552 6.934 1.00 90.19 230 VAL A N 1
ATOM 1607 C CA . VAL A 1 230 ? -10.677 -7.129 7.273 1.00 90.19 230 VAL A CA 1
ATOM 1608 C C . VAL A 1 230 ? -9.302 -6.848 7.867 1.00 90.19 230 VAL A C 1
ATOM 1610 O O . VAL A 1 230 ? -8.932 -7.444 8.877 1.00 90.19 230 VAL A O 1
ATOM 1613 N N . THR A 1 231 ? -8.575 -5.916 7.257 1.00 89.94 231 THR A N 1
ATOM 1614 C CA . THR A 1 231 ? -7.430 -5.247 7.880 1.00 89.94 231 THR A CA 1
ATOM 1615 C C . THR A 1 231 ? -7.952 -3.961 8.499 1.00 89.94 231 THR A C 1
ATOM 1617 O O . THR A 1 231 ? -8.431 -3.084 7.779 1.00 89.94 231 THR A O 1
ATOM 1620 N N . TRP A 1 232 ? -7.935 -3.885 9.827 1.00 89.38 232 TRP A N 1
ATOM 1621 C CA . TRP A 1 232 ? -8.465 -2.745 10.571 1.00 89.38 232 TRP A CA 1
ATOM 1622 C C . TRP A 1 232 ? -7.578 -1.506 10.445 1.00 89.38 232 TRP A C 1
ATOM 1624 O O . TRP A 1 232 ? -6.589 -1.518 9.714 1.00 89.38 232 TRP A O 1
ATOM 1634 N N . TRP A 1 233 ? -7.985 -0.417 11.104 1.00 87.56 233 TRP A N 1
ATOM 1635 C CA . TRP A 1 233 ? -7.293 0.865 11.056 1.00 87.56 233 TRP A CA 1
ATOM 1636 C C . TRP A 1 233 ? -5.795 0.676 11.317 1.00 87.56 233 TRP A C 1
ATOM 1638 O O . TRP A 1 233 ? -5.391 0.347 12.427 1.00 87.56 233 TRP A O 1
ATOM 1648 N N . HIS A 1 234 ? -4.978 0.957 10.307 1.00 83.94 234 HIS A N 1
ATOM 1649 C CA . HIS A 1 234 ? -3.521 1.012 10.433 1.00 83.94 234 HIS A CA 1
ATOM 1650 C C . HIS A 1 234 ? -2.934 2.160 9.601 1.00 83.94 234 HIS A C 1
ATOM 1652 O O . HIS A 1 234 ? -3.615 2.732 8.740 1.00 83.94 234 HIS A O 1
ATOM 1658 N N . LEU A 1 235 ? -1.684 2.495 9.915 1.00 82.50 235 LEU A N 1
ATOM 1659 C CA . LEU A 1 235 ? -0.783 3.241 9.044 1.00 82.50 235 LEU A CA 1
ATOM 1660 C C . LEU A 1 235 ? 0.123 2.231 8.338 1.00 82.50 235 LEU A C 1
ATOM 1662 O O . LEU A 1 235 ? 0.394 1.163 8.889 1.00 82.50 235 LEU A O 1
ATOM 1666 N N . ASP A 1 236 ? 0.568 2.579 7.137 1.00 83.12 236 ASP A N 1
ATOM 1667 C CA . ASP A 1 236 ? 1.745 1.946 6.545 1.00 83.12 236 ASP A CA 1
ATOM 1668 C C . ASP A 1 236 ? 3.027 2.483 7.238 1.00 83.12 236 ASP A C 1
ATOM 1670 O O . ASP A 1 236 ? 2.968 3.428 8.035 1.00 83.12 236 ASP A O 1
ATOM 1674 N N . ASP A 1 237 ? 4.167 1.828 7.019 1.00 76.31 237 ASP A N 1
ATOM 1675 C CA . ASP A 1 237 ? 5.366 1.965 7.851 1.00 76.31 237 ASP A CA 1
ATOM 1676 C C . ASP A 1 237 ? 6.315 3.057 7.329 1.00 76.31 237 ASP A C 1
ATOM 1678 O O . ASP A 1 237 ? 6.916 2.910 6.277 1.00 76.31 237 ASP A O 1
ATOM 1682 N N . GLY A 1 238 ? 6.613 4.107 8.096 1.00 75.56 238 GLY A N 1
ATOM 1683 C CA . GLY A 1 238 ? 7.757 4.974 7.769 1.00 75.56 238 GLY A CA 1
ATOM 1684 C C . GLY A 1 238 ? 7.497 6.072 6.735 1.00 75.56 238 GLY A C 1
ATOM 1685 O O . GLY A 1 238 ? 8.451 6.593 6.156 1.00 75.56 238 GLY A O 1
ATOM 1686 N N . GLY A 1 239 ? 6.240 6.472 6.525 1.00 82.31 239 GLY A N 1
ATOM 1687 C CA . GLY A 1 239 ? 5.903 7.640 5.702 1.00 82.31 239 GLY A CA 1
ATOM 1688 C C . GLY A 1 239 ? 6.107 7.409 4.199 1.00 82.31 239 GLY A C 1
ATOM 1689 O O . GLY A 1 239 ? 6.459 8.327 3.455 1.00 82.31 239 GLY A O 1
ATOM 1690 N N . GLU A 1 240 ? 5.904 6.180 3.742 1.00 90.81 240 GLU A N 1
ATOM 1691 C CA . GLU A 1 240 ? 6.002 5.787 2.347 1.00 90.81 240 GLU A CA 1
ATOM 1692 C C . GLU A 1 240 ? 4.711 6.040 1.557 1.00 90.81 240 GLU A C 1
ATOM 1694 O O . GLU A 1 240 ? 3.600 6.036 2.077 1.00 90.81 240 GLU A O 1
ATOM 1699 N N . VAL A 1 241 ? 4.851 6.194 0.244 1.00 93.56 241 VAL A N 1
ATOM 1700 C CA . VAL A 1 241 ? 3.744 6.094 -0.707 1.00 93.56 241 VAL A CA 1
ATOM 1701 C C . VAL A 1 241 ? 3.583 4.628 -1.090 1.00 93.56 241 VAL A C 1
ATOM 1703 O O . VAL A 1 241 ? 4.560 3.981 -1.491 1.00 93.56 241 VAL A O 1
ATOM 1706 N N . THR A 1 242 ? 2.355 4.111 -1.028 1.00 94.62 242 THR A N 1
ATOM 1707 C CA . THR A 1 242 ? 2.053 2.734 -1.438 1.00 94.62 242 THR A CA 1
ATOM 1708 C C . THR A 1 242 ? 1.330 2.702 -2.776 1.00 94.62 242 THR A C 1
ATOM 1710 O O . THR A 1 242 ? 0.417 3.482 -3.043 1.00 94.62 242 THR A O 1
ATOM 1713 N N . PHE A 1 243 ? 1.761 1.798 -3.650 1.00 96.50 243 PHE A N 1
ATOM 1714 C CA . PHE A 1 243 ? 1.184 1.602 -4.971 1.00 96.50 243 PHE A CA 1
ATOM 1715 C C . PHE A 1 243 ? 0.687 0.172 -5.116 1.00 96.50 243 PHE A C 1
ATOM 1717 O O . PHE A 1 243 ? 1.475 -0.765 -5.020 1.00 96.50 243 PHE A O 1
ATOM 1724 N N . GLN A 1 244 ? -0.620 0.001 -5.306 1.00 97.44 244 GLN A N 1
ATOM 1725 C CA . GLN A 1 244 ? -1.307 -1.273 -5.123 1.00 97.44 244 GLN A CA 1
ATOM 1726 C C . GLN A 1 244 ? -2.185 -1.626 -6.320 1.00 97.44 244 GLN A C 1
ATOM 1728 O O . GLN A 1 244 ? -2.927 -0.792 -6.837 1.00 97.44 244 GLN A O 1
ATOM 1733 N N . VAL A 1 245 ? -2.152 -2.894 -6.728 1.00 97.56 245 VAL A N 1
ATOM 1734 C CA . VAL A 1 245 ? -2.928 -3.403 -7.866 1.00 97.56 245 VAL A CA 1
ATOM 1735 C C . VAL A 1 245 ? -3.606 -4.706 -7.495 1.00 97.56 245 VAL A C 1
ATOM 1737 O O . VAL A 1 245 ? -2.942 -5.655 -7.080 1.00 97.56 245 VAL A O 1
ATOM 1740 N N . GLY A 1 246 ? -4.925 -4.778 -7.679 1.00 97.56 246 GLY A N 1
ATOM 1741 C CA . GLY A 1 246 ? -5.651 -6.043 -7.628 1.00 97.56 246 GLY A CA 1
ATOM 1742 C C . GLY A 1 246 ? -5.306 -6.875 -8.857 1.00 97.56 246 GLY A C 1
ATOM 1743 O O . GLY A 1 246 ? -5.462 -6.402 -9.980 1.00 97.56 246 GLY A O 1
ATOM 1744 N N . LEU A 1 247 ? -4.848 -8.112 -8.672 1.00 96.56 247 LEU A N 1
ATOM 1745 C CA . LEU A 1 247 ? -4.557 -8.982 -9.807 1.00 96.56 247 LEU A CA 1
ATOM 1746 C C . LEU A 1 247 ? -5.855 -9.319 -10.557 1.00 96.56 247 LEU A C 1
ATOM 1748 O O . LEU A 1 247 ? -6.913 -9.441 -9.929 1.00 96.56 247 LEU A O 1
ATOM 1752 N N . PRO A 1 248 ? -5.805 -9.467 -11.891 1.00 93.88 248 PRO A N 1
ATOM 1753 C CA . PRO A 1 248 ? -6.985 -9.814 -12.667 1.00 93.88 248 PRO A CA 1
ATOM 1754 C C . PRO A 1 248 ? -7.532 -11.177 -12.228 1.00 93.88 248 PRO A C 1
ATOM 1756 O O . PRO A 1 248 ? -6.765 -12.053 -11.827 1.00 93.88 248 PRO A O 1
ATOM 1759 N N . LEU A 1 249 ? -8.857 -11.338 -12.272 1.00 88.94 249 LEU A N 1
ATOM 1760 C CA . LEU A 1 249 ? -9.579 -12.537 -11.838 1.00 88.94 249 LEU A CA 1
ATOM 1761 C C . LEU A 1 249 ? -10.582 -12.995 -12.899 1.00 88.94 249 LEU A C 1
ATOM 1763 O O . LEU A 1 249 ? -11.200 -12.186 -13.591 1.00 88.94 249 LEU A O 1
ATOM 1767 N N . SER A 1 250 ? -10.771 -14.312 -12.988 1.00 83.56 250 SER A N 1
ATOM 1768 C CA . SER A 1 250 ? -11.588 -14.913 -14.034 1.00 83.56 250 SER A CA 1
ATOM 1769 C C . SER A 1 250 ? -13.070 -14.619 -13.783 1.00 83.56 250 SER A C 1
ATOM 1771 O O . SER A 1 250 ? -13.525 -14.851 -12.662 1.00 83.56 250 SER A O 1
ATOM 1773 N N . PRO A 1 251 ? -13.865 -14.224 -14.798 1.00 77.81 251 PRO A N 1
ATOM 1774 C CA . PRO A 1 251 ? -15.316 -14.059 -14.700 1.00 77.81 251 PRO A CA 1
ATOM 1775 C C . PRO A 1 251 ? -16.022 -15.252 -14.049 1.00 77.81 251 PRO A C 1
ATOM 1777 O O . PRO A 1 251 ? -16.901 -15.072 -13.212 1.00 77.81 251 PRO A O 1
ATOM 1780 N N . LYS A 1 252 ? -15.545 -16.474 -14.325 1.00 76.69 252 LYS A N 1
ATOM 1781 C CA . LYS A 1 252 ? -16.059 -17.727 -13.747 1.00 76.69 252 LYS A CA 1
ATOM 1782 C C . LYS A 1 252 ? -16.022 -17.764 -12.212 1.00 76.69 252 LYS A C 1
ATOM 1784 O O . LYS A 1 252 ? -16.800 -18.498 -11.607 1.00 76.69 252 LYS A O 1
ATOM 1789 N N . ARG A 1 253 ? -15.134 -16.989 -11.572 1.00 76.81 253 ARG A N 1
ATOM 1790 C CA . ARG A 1 253 ? -15.066 -16.854 -10.103 1.00 76.81 253 ARG A CA 1
ATOM 1791 C C . ARG A 1 253 ? -16.255 -16.083 -9.535 1.00 76.81 253 ARG A C 1
ATOM 1793 O O . ARG A 1 253 ? -16.583 -16.267 -8.372 1.00 76.81 253 ARG A O 1
ATOM 1800 N N . PHE A 1 254 ? -16.898 -15.268 -10.363 1.00 74.00 254 PHE A N 1
ATOM 1801 C CA . PHE A 1 254 ? -18.032 -14.417 -10.011 1.00 74.00 254 PHE A CA 1
ATOM 1802 C C . PHE A 1 254 ? -19.372 -14.977 -10.516 1.00 74.00 254 PHE A C 1
ATOM 1804 O O . PHE A 1 254 ? -20.427 -14.533 -10.078 1.00 74.00 254 PHE A O 1
ATOM 1811 N N . GLU A 1 255 ? -19.340 -15.958 -11.425 1.00 63.91 255 GLU A N 1
ATOM 1812 C CA . GLU A 1 255 ? -20.525 -16.668 -11.931 1.00 63.91 255 GLU A CA 1
ATOM 1813 C C . GLU A 1 255 ? -21.081 -17.697 -10.937 1.00 63.91 255 GLU A C 1
ATOM 1815 O O . GLU A 1 255 ? -22.261 -18.047 -10.994 1.00 63.91 255 GLU A O 1
ATOM 1820 N N . ARG A 1 256 ? -20.243 -18.209 -10.028 1.00 50.75 256 ARG A N 1
ATOM 1821 C CA . ARG A 1 256 ? -20.686 -19.146 -8.993 1.00 50.75 256 ARG A CA 1
ATOM 1822 C C . ARG A 1 256 ? -21.236 -18.376 -7.799 1.00 50.75 256 ARG A C 1
ATOM 1824 O O . ARG A 1 256 ? -20.662 -17.351 -7.434 1.00 50.75 256 ARG A O 1
ATOM 1831 N N . PRO A 1 257 ? -22.286 -18.880 -7.133 1.00 42.34 257 PRO A N 1
ATOM 1832 C CA . PRO A 1 257 ? -22.627 -18.393 -5.815 1.00 42.34 257 PRO A CA 1
ATOM 1833 C C . PRO A 1 257 ? -21.383 -18.485 -4.933 1.00 42.34 257 PRO A C 1
ATOM 1835 O O . PRO A 1 257 ? -20.878 -19.586 -4.706 1.00 42.34 257 PRO A O 1
ATOM 1838 N N . ASN A 1 258 ? -20.888 -17.359 -4.411 1.00 41.53 258 ASN A N 1
ATOM 1839 C CA . ASN A 1 258 ? -20.217 -17.437 -3.117 1.00 41.53 258 ASN A CA 1
ATOM 1840 C C . ASN A 1 258 ? -21.215 -18.166 -2.217 1.00 41.53 258 ASN A C 1
ATOM 1842 O O . ASN A 1 258 ? -22.378 -17.763 -2.184 1.00 41.53 258 ASN A O 1
ATOM 1846 N N . VAL A 1 259 ? -20.803 -19.282 -1.616 1.00 39.84 259 VAL A N 1
ATOM 1847 C CA . VAL A 1 259 ? -21.646 -20.128 -0.764 1.00 39.84 259 VAL A CA 1
ATOM 1848 C C . VAL A 1 259 ? -22.138 -19.268 0.399 1.00 39.84 259 VAL A C 1
ATOM 1850 O O . VAL A 1 259 ? -21.469 -19.086 1.408 1.00 39.84 259 VAL A O 1
ATOM 1853 N N . LEU A 1 260 ? -23.287 -18.653 0.169 1.00 39.22 260 LEU A N 1
ATOM 1854 C CA . LEU A 1 260 ? -24.029 -17.732 1.009 1.00 39.22 260 LEU A CA 1
ATOM 1855 C C . LEU A 1 260 ? -25.478 -18.053 0.661 1.00 39.22 260 LEU A C 1
ATOM 1857 O O . LEU A 1 260 ? -26.058 -17.437 -0.229 1.00 39.22 260 LEU A O 1
ATOM 1861 N N . GLY A 1 261 ? -26.026 -19.095 1.288 1.00 34.97 261 GLY A N 1
ATOM 1862 C CA . GLY A 1 261 ? -27.433 -19.423 1.077 1.00 34.97 261 GLY A CA 1
ATOM 1863 C C . GLY A 1 261 ? -27.892 -20.858 1.291 1.00 34.97 261 GLY A C 1
ATOM 1864 O O . GLY A 1 261 ? -28.840 -21.222 0.621 1.00 34.97 261 GLY A O 1
ATOM 1865 N N . ASP A 1 262 ? -27.333 -21.637 2.223 1.00 33.78 262 ASP A N 1
ATOM 1866 C CA . ASP A 1 262 ? -27.998 -22.886 2.666 1.00 33.78 262 ASP A CA 1
ATOM 1867 C C . ASP A 1 262 ? -28.674 -22.753 4.048 1.00 33.78 262 ASP A C 1
ATOM 1869 O O . ASP A 1 262 ? -29.123 -23.733 4.634 1.00 33.78 262 ASP A O 1
ATOM 1873 N N . ALA A 1 263 ? -28.810 -21.526 4.570 1.00 38.81 263 ALA A N 1
ATOM 1874 C CA . ALA A 1 263 ? -29.579 -21.247 5.792 1.00 38.81 263 ALA A CA 1
ATOM 1875 C C . ALA A 1 263 ? -30.854 -20.412 5.556 1.00 38.81 263 ALA A C 1
ATOM 1877 O O . ALA A 1 263 ? -31.552 -20.071 6.510 1.00 38.81 263 ALA A O 1
ATOM 1878 N N . ALA A 1 264 ? -31.187 -20.085 4.304 1.00 39.16 264 ALA A N 1
ATOM 1879 C CA . ALA A 1 264 ? -32.491 -19.532 3.953 1.00 39.16 264 ALA A CA 1
ATOM 1880 C C . ALA A 1 264 ? -33.286 -20.641 3.266 1.00 39.16 264 ALA A C 1
ATOM 1882 O O . ALA A 1 264 ? -32.867 -21.142 2.228 1.00 39.16 264 ALA A O 1
ATOM 1883 N N . GLY A 1 265 ? -34.379 -21.055 3.908 1.00 35.91 265 GLY A N 1
ATOM 1884 C CA . GLY A 1 265 ? -35.185 -22.210 3.532 1.00 35.91 265 GLY A CA 1
ATOM 1885 C C . GLY A 1 265 ? -35.523 -22.306 2.044 1.00 35.91 265 GLY A C 1
ATOM 1886 O O . GLY A 1 265 ? -35.552 -21.309 1.325 1.00 35.91 265 GLY A O 1
ATOM 1887 N N . GLU A 1 266 ? -35.785 -23.546 1.630 1.00 36.44 266 GLU A N 1
ATOM 1888 C CA . GLU A 1 266 ? -36.271 -23.974 0.316 1.00 36.44 266 GLU A CA 1
ATOM 1889 C C . GLU A 1 266 ? -37.075 -22.866 -0.399 1.00 36.44 266 GLU A C 1
ATOM 1891 O O . GLU A 1 266 ? -38.251 -22.645 -0.115 1.00 36.44 266 GLU A O 1
ATOM 1896 N N . GLY A 1 267 ? -36.417 -22.118 -1.297 1.00 38.31 267 GLY A N 1
ATOM 1897 C CA . GLY A 1 267 ? -37.050 -21.016 -2.032 1.00 38.31 267 GLY A CA 1
ATOM 1898 C C . GLY A 1 267 ? -36.151 -19.858 -2.488 1.00 38.31 267 GLY A C 1
ATOM 1899 O O . GLY A 1 267 ? -36.591 -19.070 -3.324 1.00 38.31 267 GLY A O 1
ATOM 1900 N N . ALA A 1 268 ? -34.910 -19.729 -2.004 1.00 38.34 268 ALA A N 1
ATOM 1901 C CA . ALA A 1 268 ? -33.987 -18.677 -2.451 1.00 38.34 268 ALA A CA 1
ATOM 1902 C C . ALA A 1 268 ? -33.189 -19.114 -3.698 1.00 38.34 268 ALA A C 1
ATOM 1904 O O . ALA A 1 268 ? -32.583 -20.179 -3.722 1.00 38.34 268 ALA A O 1
ATOM 1905 N N . GLY A 1 269 ? -33.230 -18.304 -4.759 1.00 39.25 269 GLY A N 1
ATOM 1906 C CA . GLY A 1 269 ? -32.629 -18.608 -6.059 1.00 39.25 269 GLY A CA 1
ATOM 1907 C C . GLY A 1 269 ? -31.115 -18.861 -6.027 1.00 39.25 269 GLY A C 1
ATOM 1908 O O . GLY A 1 269 ? -30.388 -18.361 -5.179 1.00 39.25 269 GLY A O 1
ATOM 1909 N N . THR A 1 270 ? -30.656 -19.608 -7.028 1.00 40.91 270 THR A N 1
ATOM 1910 C CA . THR A 1 270 ? -29.303 -20.132 -7.299 1.00 40.91 270 THR A CA 1
ATOM 1911 C C . THR A 1 270 ? -28.200 -19.089 -7.550 1.00 40.91 270 THR A C 1
ATOM 1913 O O . THR A 1 270 ? -27.255 -19.359 -8.290 1.00 40.91 270 THR A O 1
ATOM 1916 N N . HIS A 1 271 ? -28.292 -17.886 -6.988 1.00 43.41 271 HIS A N 1
ATOM 1917 C CA . HIS A 1 271 ? -27.328 -16.812 -7.215 1.00 43.41 271 HIS A CA 1
ATOM 1918 C C . HIS A 1 271 ? -26.758 -16.352 -5.875 1.00 43.41 271 HIS A C 1
ATOM 1920 O O . HIS A 1 271 ? -27.504 -15.939 -4.992 1.00 43.41 271 HIS A O 1
ATOM 1926 N N . GLY A 1 272 ? -25.434 -16.437 -5.720 1.00 49.41 272 GLY A N 1
ATOM 1927 C CA . GLY A 1 272 ? -24.754 -15.876 -4.550 1.00 49.41 272 GLY A CA 1
ATOM 1928 C C . GLY A 1 272 ? -24.891 -14.352 -4.496 1.00 49.41 272 GLY A C 1
ATOM 1929 O O . GLY A 1 272 ? -25.506 -13.752 -5.384 1.00 49.41 272 GLY A O 1
ATOM 1930 N N . PRO A 1 273 ? -24.324 -13.700 -3.467 1.00 53.47 273 PRO A N 1
ATOM 1931 C CA . PRO A 1 273 ? -24.398 -12.252 -3.335 1.00 53.47 273 PRO A CA 1
ATOM 1932 C C . PRO A 1 273 ? -23.904 -11.561 -4.616 1.00 53.47 273 PRO A C 1
ATOM 1934 O O . PRO A 1 273 ? -22.916 -12.004 -5.211 1.00 53.47 273 PRO A O 1
ATOM 1937 N N . PRO A 1 274 ? -24.567 -10.473 -5.043 1.00 66.19 274 PRO A N 1
ATOM 1938 C CA . PRO A 1 274 ? -24.179 -9.750 -6.243 1.00 66.19 274 PRO A CA 1
ATOM 1939 C C . PRO A 1 274 ? -22.744 -9.230 -6.114 1.00 66.19 274 PRO A C 1
ATOM 1941 O O . PRO A 1 274 ? -22.353 -8.674 -5.085 1.00 66.19 274 PRO A O 1
ATOM 1944 N N . VAL A 1 275 ? -21.960 -9.396 -7.177 1.00 84.56 275 VAL A N 1
ATOM 1945 C CA . VAL A 1 275 ? -20.603 -8.854 -7.261 1.00 84.56 275 VAL A CA 1
ATOM 1946 C C . VAL A 1 275 ? -20.681 -7.343 -7.439 1.00 84.56 275 VAL A C 1
ATOM 1948 O O . VAL A 1 275 ? -21.294 -6.854 -8.388 1.00 84.56 275 VAL A O 1
ATOM 1951 N N . LEU A 1 276 ? -20.059 -6.596 -6.524 1.00 89.44 276 LEU A N 1
ATOM 1952 C CA . LEU A 1 276 ? -19.915 -5.151 -6.668 1.00 89.44 276 LEU A CA 1
ATOM 1953 C C . LEU A 1 276 ? -18.973 -4.867 -7.840 1.00 89.44 276 LEU A C 1
ATOM 1955 O O . LEU A 1 276 ? -17.819 -5.295 -7.822 1.00 89.44 276 LEU A O 1
ATOM 1959 N N . LEU A 1 277 ? -19.464 -4.138 -8.838 1.00 92.25 277 LEU A N 1
ATOM 1960 C CA . LEU A 1 277 ? -18.650 -3.643 -9.941 1.00 92.25 277 LEU A CA 1
ATOM 1961 C C . LEU A 1 277 ? -18.170 -2.228 -9.631 1.00 92.25 277 LEU A C 1
ATOM 1963 O O . LEU A 1 277 ? -18.929 -1.410 -9.103 1.00 92.25 277 LEU A O 1
ATOM 1967 N N . GLY A 1 278 ? -16.904 -1.958 -9.931 1.00 91.44 278 GLY A N 1
ATOM 1968 C CA . GLY A 1 278 ? -16.322 -0.636 -9.782 1.00 91.44 278 GLY A CA 1
ATOM 1969 C C . GLY A 1 278 ? -16.575 0.251 -11.006 1.00 91.44 278 GLY A C 1
ATOM 1970 O O . GLY A 1 278 ? -17.305 -0.122 -11.930 1.00 91.44 278 GLY A O 1
ATOM 1971 N N . PRO A 1 279 ? -15.981 1.456 -11.024 1.00 90.56 279 PRO A N 1
ATOM 1972 C CA . PRO A 1 279 ? -16.139 2.410 -12.120 1.00 90.56 279 PRO A CA 1
ATOM 1973 C C . PRO A 1 279 ? -15.608 1.904 -13.469 1.00 90.56 279 PRO A C 1
ATOM 1975 O O . PRO A 1 279 ? -16.078 2.368 -14.506 1.00 90.56 279 PRO A O 1
ATOM 1978 N N . GLY A 1 280 ? -14.652 0.967 -13.469 1.00 89.81 280 GLY A N 1
ATOM 1979 C CA . GLY A 1 280 ? -14.146 0.301 -14.669 1.00 89.81 280 GLY A CA 1
ATOM 1980 C C . GLY A 1 280 ? -15.034 -0.847 -15.159 1.00 89.81 280 GLY A C 1
ATOM 1981 O O . GLY A 1 280 ? -14.709 -1.490 -16.155 1.00 89.81 280 GLY A O 1
ATOM 1982 N N . GLY A 1 281 ? -16.147 -1.130 -14.472 1.00 91.50 281 GLY A N 1
ATOM 1983 C CA . GLY A 1 281 ? -17.026 -2.261 -14.768 1.00 91.50 281 GLY A CA 1
ATOM 1984 C C . GLY A 1 281 ? -16.434 -3.613 -14.364 1.00 91.50 281 GLY A C 1
ATOM 1985 O O . GLY A 1 281 ? -16.966 -4.651 -14.759 1.00 91.50 281 GLY A O 1
ATOM 1986 N N . LYS A 1 282 ? -15.344 -3.618 -13.588 1.00 92.12 282 LYS A N 1
ATOM 1987 C CA . LYS A 1 282 ? -14.653 -4.826 -13.134 1.00 92.12 282 LYS A CA 1
ATOM 1988 C C . LYS A 1 282 ? -15.072 -5.168 -11.696 1.00 92.12 282 LYS A C 1
ATOM 1990 O O . LYS A 1 282 ? -15.486 -4.288 -10.939 1.00 92.12 282 LYS A O 1
ATOM 1995 N N . PRO A 1 283 ? -14.978 -6.441 -11.282 1.00 92.88 283 PRO A N 1
ATOM 1996 C CA . PRO A 1 283 ? -15.264 -6.849 -9.909 1.00 92.88 283 PRO A CA 1
ATOM 1997 C C . PRO A 1 283 ? -14.368 -6.139 -8.894 1.00 92.88 283 PRO A C 1
ATOM 1999 O O . PRO A 1 283 ? -13.142 -6.186 -9.001 1.00 92.88 283 PRO A O 1
ATOM 2002 N N . VAL A 1 284 ? -14.970 -5.525 -7.878 1.00 94.69 284 VAL A N 1
ATOM 2003 C CA . VAL A 1 284 ? -14.238 -4.946 -6.747 1.00 94.69 284 VAL A CA 1
ATOM 2004 C C . VAL A 1 284 ? -13.775 -6.073 -5.832 1.00 94.69 284 VAL A C 1
ATOM 2006 O O . VAL A 1 284 ? -14.588 -6.814 -5.279 1.00 94.69 284 VAL A O 1
ATOM 2009 N N . VAL A 1 285 ? -12.461 -6.189 -5.652 1.00 94.50 285 VAL A N 1
ATOM 2010 C CA . VAL A 1 285 ? -11.850 -7.194 -4.771 1.00 94.50 285 VAL A CA 1
ATOM 2011 C C . VAL A 1 285 ? -11.593 -6.653 -3.376 1.00 94.50 285 VAL A C 1
ATOM 2013 O O . VAL A 1 285 ? -11.767 -7.380 -2.396 1.00 94.50 285 VAL A O 1
ATOM 2016 N N . LYS A 1 286 ? -11.232 -5.370 -3.268 1.00 96.31 286 LYS A N 1
ATOM 2017 C CA . LYS A 1 286 ? -10.985 -4.704 -1.989 1.00 96.31 286 LYS A CA 1
ATOM 2018 C C . LYS A 1 286 ? -11.632 -3.325 -1.941 1.00 96.31 286 LYS A C 1
ATOM 2020 O O . LYS A 1 286 ? -11.593 -2.571 -2.909 1.00 96.31 286 LYS A O 1
ATOM 2025 N N . LEU A 1 287 ? -12.205 -3.007 -0.788 1.00 96.38 287 LEU A N 1
ATOM 2026 C CA . LEU A 1 287 ? -12.699 -1.684 -0.429 1.00 96.38 287 LEU A CA 1
ATOM 2027 C C . LEU A 1 287 ? -11.713 -1.071 0.562 1.00 96.38 287 LEU A C 1
ATOM 2029 O O . LEU A 1 287 ? -11.551 -1.601 1.662 1.00 96.38 287 LEU A O 1
ATOM 2033 N N . PHE A 1 288 ? -11.086 0.039 0.191 1.00 96.81 288 PHE A N 1
ATOM 2034 C CA . PHE A 1 288 ? -10.273 0.818 1.117 1.00 96.81 288 PHE A CA 1
ATOM 2035 C C . PHE A 1 288 ? -11.099 1.977 1.658 1.00 96.81 288 PHE A C 1
ATOM 2037 O O . PHE A 1 288 ? -11.786 2.671 0.903 1.00 96.81 288 PHE A O 1
ATOM 2044 N N . ILE A 1 289 ? -11.028 2.180 2.968 1.00 95.06 289 ILE A N 1
ATOM 2045 C CA . ILE A 1 289 ? -11.688 3.272 3.676 1.00 95.06 289 ILE A CA 1
ATOM 2046 C C . ILE A 1 289 ? -10.593 4.091 4.338 1.00 95.06 289 ILE A C 1
ATOM 2048 O O . ILE A 1 289 ? -10.030 3.662 5.339 1.00 95.06 289 ILE A O 1
ATOM 2052 N N . PHE A 1 290 ? -10.303 5.257 3.777 1.00 94.50 290 PHE A N 1
ATOM 2053 C CA . PHE A 1 290 ? -9.301 6.182 4.286 1.00 94.50 290 PHE A CA 1
ATOM 2054 C C . PHE A 1 290 ? -9.953 7.241 5.173 1.00 94.50 290 PHE A C 1
ATOM 2056 O O . PHE A 1 290 ? -10.996 7.814 4.826 1.00 94.50 290 PHE A O 1
ATOM 2063 N N . ALA A 1 291 ? -9.321 7.512 6.310 1.00 91.31 291 ALA A N 1
ATOM 2064 C CA . ALA A 1 291 ? -9.631 8.664 7.140 1.00 91.31 291 ALA A CA 1
ATOM 2065 C C . ALA A 1 291 ? -8.976 9.924 6.570 1.00 91.31 291 ALA A C 1
ATOM 2067 O O . ALA A 1 291 ? -7.918 9.864 5.950 1.00 91.31 291 ALA A O 1
ATOM 2068 N N . ARG A 1 292 ? -9.598 11.082 6.798 1.00 87.06 292 ARG A N 1
ATOM 2069 C CA . ARG A 1 292 ? -8.926 12.369 6.592 1.00 87.06 292 ARG A CA 1
ATOM 2070 C C . ARG A 1 292 ? -8.116 12.717 7.829 1.00 87.06 292 ARG A C 1
ATOM 2072 O O . ARG A 1 292 ? -8.509 12.339 8.928 1.00 87.06 292 ARG A O 1
ATOM 2079 N N . LEU A 1 293 ? -7.068 13.516 7.654 1.00 83.56 293 LEU A N 1
ATOM 2080 C CA . LEU A 1 293 ? -6.206 13.974 8.746 1.00 83.56 293 LEU A CA 1
ATOM 2081 C C . LEU A 1 293 ? -6.996 14.558 9.934 1.00 83.56 293 LEU A C 1
ATOM 2083 O O . LEU A 1 293 ? -6.720 14.244 11.086 1.00 83.56 293 LEU A O 1
ATOM 2087 N N . GLU A 1 294 ? -8.035 15.353 9.661 1.00 84.88 294 GLU A N 1
ATOM 2088 C CA . GLU A 1 294 ? -8.902 15.943 10.697 1.00 84.88 294 GLU A CA 1
ATOM 2089 C C . GLU A 1 294 ? -9.712 14.915 11.507 1.00 84.88 294 GLU A C 1
ATOM 2091 O O . GLU A 1 294 ? -10.155 15.212 12.615 1.00 84.88 294 GLU A O 1
ATOM 2096 N N . ASP A 1 295 ? -9.877 13.705 10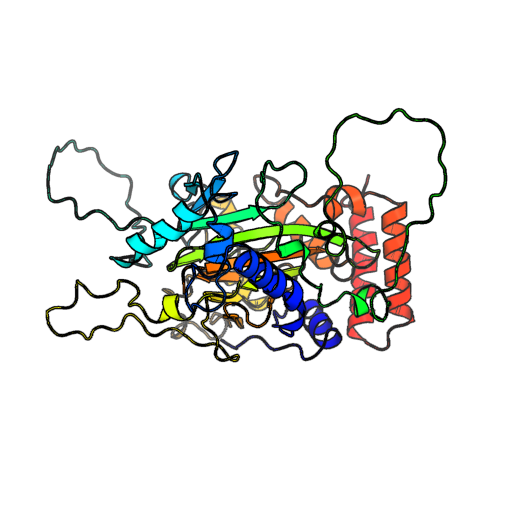.972 1.00 86.56 295 ASP A N 1
ATOM 2097 C CA . ASP A 1 295 ? -10.639 12.610 11.567 1.00 86.56 295 ASP A CA 1
ATOM 2098 C C . ASP A 1 295 ? -9.731 11.582 12.279 1.00 86.56 295 ASP A C 1
ATOM 2100 O O . ASP A 1 295 ? -10.240 10.640 12.888 1.00 86.56 295 ASP A O 1
ATOM 2104 N N . TYR A 1 296 ? -8.399 11.750 12.256 1.00 84.06 296 TYR A N 1
ATOM 2105 C CA . TYR A 1 296 ? -7.445 10.782 12.828 1.00 84.06 296 TYR A CA 1
ATOM 2106 C C . TYR A 1 296 ? -7.660 10.544 14.315 1.00 84.06 296 TYR A C 1
ATOM 2108 O O . TYR A 1 296 ? -7.666 9.396 14.746 1.00 84.06 296 TYR A O 1
ATOM 2116 N N . GLY A 1 297 ? -7.972 11.591 15.083 1.00 79.81 297 GLY A N 1
ATOM 2117 C CA . GLY A 1 297 ? -8.267 11.457 16.513 1.00 79.81 297 GLY A CA 1
ATOM 2118 C C . GLY A 1 297 ? -9.456 10.540 16.842 1.00 79.81 297 GLY A C 1
ATOM 2119 O O . GLY A 1 297 ? -9.684 10.243 18.008 1.00 79.81 297 GLY A O 1
ATOM 2120 N N . LEU A 1 298 ? -10.229 10.097 15.843 1.00 80.00 298 LEU A N 1
ATOM 2121 C CA . LEU A 1 298 ? -11.317 9.133 16.001 1.00 80.00 298 LEU A CA 1
ATOM 2122 C C . LEU A 1 298 ? -10.905 7.686 15.676 1.00 80.00 298 LEU A C 1
ATOM 2124 O O . LEU A 1 298 ? -11.675 6.772 15.966 1.00 80.00 298 LEU A O 1
ATOM 2128 N N . VAL A 1 299 ? -9.761 7.460 15.024 1.00 79.69 299 VAL A N 1
ATOM 2129 C CA . VAL A 1 299 ? -9.404 6.158 14.422 1.00 79.69 299 VAL A CA 1
ATOM 2130 C C . VAL A 1 299 ? -7.946 5.728 14.608 1.00 79.69 299 VAL A C 1
ATOM 2132 O O . VAL A 1 299 ? -7.584 4.636 14.179 1.00 79.69 299 VAL A O 1
ATOM 2135 N N . THR A 1 300 ? -7.104 6.560 15.216 1.00 70.62 300 THR A N 1
ATOM 2136 C CA . THR A 1 300 ? -5.692 6.254 15.488 1.00 70.62 300 THR A CA 1
ATOM 2137 C C . THR A 1 300 ? -5.494 5.441 16.762 1.00 70.62 300 THR A C 1
ATOM 2139 O O . THR A 1 300 ? -6.289 5.553 17.692 1.00 70.62 300 THR A O 1
ATOM 2142 N N . GLN A 1 301 ? -4.359 4.739 16.849 1.00 67.25 301 GLN A N 1
ATOM 2143 C CA . GLN A 1 301 ? -3.791 4.311 18.131 1.00 67.25 301 GLN A CA 1
ATOM 2144 C C . GLN A 1 301 ? -3.416 5.552 18.951 1.00 67.25 301 GLN A C 1
ATOM 2146 O O . GLN A 1 301 ? -2.380 6.182 18.731 1.00 67.25 301 GLN A O 1
ATOM 2151 N N . ASP A 1 302 ? -4.312 5.946 19.845 1.00 68.19 302 ASP A N 1
ATOM 2152 C CA . ASP A 1 302 ? -4.149 7.093 20.728 1.00 68.19 302 ASP A CA 1
ATOM 2153 C C . ASP A 1 302 ? -3.395 6.723 22.020 1.00 68.19 302 ASP A C 1
ATOM 2155 O O . ASP A 1 302 ? -3.027 5.571 22.257 1.00 68.19 302 ASP A O 1
ATOM 2159 N N . ALA A 1 303 ? -3.179 7.710 22.893 1.00 70.12 303 ALA A N 1
ATOM 2160 C CA . ALA A 1 303 ? -2.560 7.502 24.205 1.00 70.12 303 ALA A CA 1
ATOM 2161 C C . ALA A 1 303 ? -3.268 6.422 25.048 1.00 70.12 303 ALA A C 1
ATOM 2163 O O . ALA A 1 303 ? -2.632 5.776 25.883 1.00 70.12 303 ALA A O 1
ATOM 2164 N N . GLU A 1 304 ? -4.574 6.222 24.849 1.00 76.38 304 GLU A N 1
ATOM 2165 C CA . GLU A 1 304 ? -5.325 5.178 25.542 1.00 76.38 304 GLU A CA 1
ATOM 2166 C C . GLU A 1 304 ? -5.000 3.792 24.987 1.00 76.38 304 GLU A C 1
ATOM 2168 O O . GLU A 1 304 ? -4.851 2.851 25.767 1.00 76.38 304 GLU A O 1
ATOM 2173 N N . THR A 1 305 ? -4.800 3.666 23.675 1.00 77.25 305 THR A N 1
ATOM 2174 C CA . THR A 1 305 ? -4.344 2.418 23.056 1.00 77.25 305 THR A CA 1
ATOM 2175 C C . THR A 1 305 ? -2.999 1.973 23.624 1.00 77.25 305 THR A C 1
ATOM 2177 O O . THR A 1 305 ? -2.868 0.820 24.035 1.00 77.25 305 THR A O 1
ATOM 2180 N N . TYR A 1 306 ? -2.032 2.887 23.761 1.00 72.75 306 TYR A N 1
ATOM 2181 C CA . TYR A 1 306 ? -0.735 2.562 24.375 1.00 72.75 306 TYR A CA 1
ATOM 2182 C C . TYR A 1 306 ? -0.851 2.223 25.863 1.00 72.75 306 TYR A C 1
ATOM 2184 O O . TYR A 1 306 ? -0.170 1.323 26.347 1.00 72.75 306 TYR A O 1
ATOM 2192 N N . ARG A 1 307 ? -1.722 2.918 26.608 1.00 76.50 307 ARG A N 1
ATOM 2193 C CA . ARG A 1 307 ? -1.913 2.668 28.045 1.00 76.50 307 ARG A CA 1
ATOM 2194 C C . ARG A 1 307 ? -2.591 1.329 28.322 1.00 76.50 307 ARG A C 1
ATOM 2196 O O . ARG A 1 307 ? -2.221 0.642 29.270 1.00 76.50 307 ARG A O 1
ATOM 2203 N N . SER A 1 308 ? -3.630 1.011 27.559 1.00 79.81 308 SER A N 1
ATOM 2204 C CA . SER A 1 308 ? -4.507 -0.136 27.809 1.00 79.81 308 SER A CA 1
ATOM 2205 C C . SER A 1 308 ? -4.100 -1.392 27.041 1.00 79.81 308 SER A C 1
ATOM 2207 O O . SER A 1 308 ? -4.639 -2.460 27.324 1.00 79.81 308 SER A O 1
ATOM 2209 N N . ALA A 1 309 ? -3.193 -1.262 26.064 1.00 78.31 309 ALA A N 1
ATOM 2210 C CA . ALA A 1 309 ? -2.891 -2.280 25.060 1.00 78.31 309 ALA A CA 1
ATOM 2211 C C . ALA A 1 309 ? -4.139 -2.774 24.301 1.00 78.31 309 ALA A C 1
ATOM 2213 O O . ALA A 1 309 ? -4.145 -3.879 23.759 1.00 78.31 309 ALA A O 1
ATOM 2214 N N . ARG A 1 310 ? -5.196 -1.951 24.246 1.00 81.56 310 ARG A N 1
ATOM 2215 C CA . ARG A 1 310 ? -6.440 -2.221 23.520 1.00 81.56 310 ARG A CA 1
ATOM 2216 C C . ARG A 1 310 ? -6.660 -1.191 22.443 1.00 81.56 310 ARG A C 1
ATOM 2218 O O . ARG A 1 310 ? -6.544 0.001 22.694 1.00 81.56 310 ARG A O 1
ATOM 2225 N N . PHE A 1 311 ? -7.045 -1.643 21.260 1.00 79.69 311 PHE A N 1
ATOM 2226 C CA . PHE A 1 311 ? -7.228 -0.750 20.127 1.00 79.69 311 PHE A CA 1
ATOM 2227 C C . PHE A 1 311 ? -8.440 0.176 20.339 1.00 79.69 311 PHE A C 1
ATOM 2229 O O . PHE A 1 311 ? -9.593 -0.252 20.216 1.00 79.69 311 PHE A O 1
ATOM 2236 N N . ALA A 1 312 ? -8.197 1.445 20.672 1.00 80.19 312 ALA A N 1
ATOM 2237 C CA . ALA A 1 312 ? -9.233 2.431 20.963 1.00 80.19 312 ALA A CA 1
ATOM 2238 C C . ALA A 1 312 ? -9.552 3.265 19.714 1.00 80.19 312 ALA A C 1
ATOM 2240 O O . ALA A 1 312 ? -8.911 4.269 19.428 1.00 80.19 312 ALA A O 1
ATOM 2241 N N . ALA A 1 313 ? -10.569 2.850 18.957 1.00 84.06 313 ALA A N 1
ATOM 2242 C CA . ALA A 1 313 ? -10.983 3.544 17.739 1.00 84.06 313 ALA A CA 1
ATOM 2243 C C . ALA A 1 313 ? -12.499 3.495 17.523 1.00 84.06 313 ALA A C 1
ATOM 2245 O O . ALA A 1 313 ? -13.213 2.630 18.037 1.00 84.06 313 ALA A O 1
ATOM 2246 N N . VAL A 1 314 ? -13.011 4.405 16.696 1.00 81.81 314 VAL A N 1
ATOM 2247 C CA . VAL A 1 314 ? -14.385 4.341 16.201 1.00 81.81 314 VAL A CA 1
ATOM 2248 C C . VAL A 1 314 ? -14.538 3.126 15.291 1.00 81.81 314 VAL A C 1
ATOM 2250 O O . VAL A 1 314 ? -13.843 2.973 14.286 1.00 81.81 314 VAL A O 1
ATOM 2253 N N . HIS A 1 315 ? -15.520 2.285 15.612 1.00 85.94 315 HIS A N 1
ATOM 2254 C CA . HIS A 1 315 ? -15.917 1.168 14.766 1.00 85.94 315 HIS A CA 1
ATOM 2255 C C . HIS A 1 315 ? -16.876 1.651 13.660 1.00 85.94 315 HIS A C 1
ATOM 2257 O O . HIS A 1 315 ? -18.063 1.851 13.942 1.00 85.94 315 HIS A O 1
ATOM 2263 N N . PRO A 1 316 ? -16.437 1.791 12.394 1.00 79.19 316 PRO A N 1
ATOM 2264 C CA . PRO A 1 316 ? -17.224 2.434 11.336 1.00 79.19 316 PRO A CA 1
ATOM 2265 C C . PRO A 1 316 ? -18.543 1.719 11.016 1.00 79.19 316 PRO A C 1
ATOM 2267 O O . PRO A 1 316 ? -19.481 2.361 10.558 1.00 79.19 316 PRO A O 1
ATOM 2270 N N . PHE A 1 317 ? -18.645 0.413 11.289 1.00 80.88 317 PHE A N 1
ATOM 2271 C CA . PHE A 1 317 ? -19.859 -0.375 11.011 1.00 80.88 317 PHE A CA 1
ATOM 2272 C C . PHE A 1 317 ? -20.824 -0.516 12.197 1.00 80.88 317 PHE A C 1
ATOM 2274 O O . PHE A 1 317 ? -21.927 -1.025 12.029 1.00 80.88 317 PHE A O 1
ATOM 2281 N N . ARG A 1 318 ? -20.418 -0.106 13.406 1.00 81.75 318 ARG A N 1
ATOM 2282 C CA . ARG A 1 318 ? -21.209 -0.286 14.642 1.00 81.75 318 ARG A CA 1
ATOM 2283 C C . ARG A 1 318 ? -21.542 1.031 15.317 1.00 81.75 318 ARG A C 1
ATOM 2285 O O . ARG A 1 318 ? -22.597 1.154 15.938 1.00 81.75 318 ARG A O 1
ATOM 2292 N N . ALA A 1 319 ? -20.650 2.011 15.209 1.00 79.75 319 ALA A N 1
ATOM 2293 C CA . ALA A 1 319 ? -20.878 3.329 15.758 1.00 79.75 319 ALA A CA 1
ATOM 2294 C C . ALA A 1 319 ? -22.082 3.977 15.060 1.00 79.75 319 ALA A C 1
ATOM 2296 O O . ALA A 1 319 ? -22.123 4.099 13.836 1.00 79.75 319 ALA A O 1
ATOM 2297 N N . ARG A 1 320 ? -23.064 4.425 15.849 1.00 80.25 320 ARG A N 1
ATOM 2298 C CA . ARG A 1 320 ? -24.226 5.183 15.360 1.00 80.25 320 ARG A CA 1
ATOM 2299 C C . ARG A 1 320 ? -23.845 6.642 15.109 1.00 80.25 320 ARG A C 1
ATOM 2301 O O . ARG A 1 320 ? -24.321 7.559 15.773 1.00 80.25 320 ARG A O 1
ATOM 2308 N N . LEU A 1 321 ? -22.933 6.856 14.165 1.00 78.75 321 LEU A N 1
ATOM 2309 C CA . LEU A 1 321 ? -22.364 8.174 13.867 1.00 78.75 321 LEU A CA 1
ATOM 2310 C C . LEU A 1 321 ? -23.406 9.150 13.303 1.00 78.75 321 LEU A C 1
ATOM 2312 O O . LEU A 1 321 ? -23.240 10.363 13.414 1.00 78.75 321 LEU A O 1
ATOM 2316 N N . GLN A 1 322 ? -24.515 8.649 12.753 1.00 79.69 322 GLN A N 1
ATOM 2317 C CA . GLN A 1 322 ? -25.625 9.474 12.276 1.00 79.69 322 GLN A CA 1
ATOM 2318 C C . GLN A 1 322 ? -26.262 10.336 13.377 1.00 79.69 322 GLN A C 1
ATOM 2320 O O . GLN A 1 322 ? -26.759 11.425 13.079 1.00 79.69 322 GLN A O 1
ATOM 2325 N N . ASP A 1 323 ? -26.185 9.889 14.632 1.00 82.88 323 ASP A N 1
ATOM 2326 C CA . ASP A 1 323 ? -26.748 10.586 15.791 1.00 82.88 323 ASP A CA 1
ATOM 2327 C C . ASP A 1 323 ? -25.705 11.490 16.473 1.00 82.88 323 ASP A C 1
ATOM 2329 O O . ASP A 1 323 ? -26.046 12.352 17.283 1.00 82.88 323 ASP A O 1
ATOM 2333 N N . ALA A 1 324 ? -24.424 11.347 16.116 1.00 83.12 324 ALA A N 1
ATOM 2334 C CA . ALA A 1 324 ? -23.342 12.131 16.695 1.00 83.12 324 ALA A CA 1
ATOM 2335 C C . ALA A 1 324 ? -23.393 13.606 16.233 1.00 83.12 324 ALA A C 1
ATOM 2337 O O . ALA A 1 324 ? -23.885 13.905 15.132 1.00 83.12 324 ALA A O 1
ATOM 2338 N N . PRO A 1 325 ? -22.860 14.560 17.024 1.00 84.50 325 PRO A N 1
ATOM 2339 C CA . PRO A 1 325 ? -22.650 15.936 16.575 1.00 84.50 325 PRO A CA 1
ATOM 2340 C C . PRO A 1 325 ? -21.844 15.975 15.274 1.00 84.50 325 PRO A C 1
ATOM 2342 O O . PRO A 1 325 ? -20.961 15.146 15.086 1.00 84.50 325 PRO A O 1
ATOM 2345 N N . ARG A 1 326 ? -22.084 16.959 14.394 1.00 81.38 326 ARG A N 1
ATOM 2346 C CA . ARG A 1 326 ? -21.394 17.042 13.086 1.00 81.38 326 ARG A CA 1
ATOM 2347 C C . ARG A 1 326 ? -19.866 16.946 13.182 1.00 81.38 326 ARG A C 1
ATOM 2349 O O . ARG A 1 326 ? -19.274 16.265 12.364 1.00 81.38 326 ARG A O 1
ATOM 2356 N N . ARG A 1 327 ? -19.253 17.557 14.202 1.00 78.25 327 ARG A N 1
ATOM 2357 C CA . ARG A 1 327 ? -17.798 17.494 14.455 1.00 78.25 327 ARG A CA 1
ATOM 2358 C C . ARG A 1 327 ? -17.263 16.094 14.799 1.00 78.25 327 ARG A C 1
ATOM 2360 O O . ARG A 1 327 ? -16.064 15.897 14.821 1.00 78.25 327 ARG A O 1
ATOM 2367 N N . CYS A 1 328 ? -18.149 15.160 15.135 1.00 77.75 328 CYS A N 1
ATOM 2368 C CA . CYS A 1 328 ? -17.841 13.766 15.454 1.00 77.75 328 CYS A CA 1
ATOM 2369 C C . CYS A 1 328 ? -18.299 12.824 14.330 1.00 77.75 328 CYS A C 1
ATOM 2371 O O . CYS A 1 328 ? -18.355 11.613 14.536 1.00 77.75 328 CYS A O 1
ATOM 2373 N N . ARG A 1 329 ? -18.716 13.372 13.178 1.00 85.38 329 ARG A N 1
ATOM 2374 C CA . ARG A 1 329 ? -19.086 12.597 11.994 1.00 85.38 329 ARG A CA 1
ATOM 2375 C C . ARG A 1 329 ? -17.883 12.572 11.066 1.00 85.38 329 ARG A C 1
ATOM 2377 O O . ARG A 1 329 ? -17.710 13.533 10.316 1.00 85.38 329 ARG A O 1
ATOM 2384 N N . PRO A 1 330 ? -17.076 11.510 11.118 1.00 86.56 330 PRO A N 1
ATOM 2385 C CA . PRO A 1 330 ? -15.927 11.421 10.253 1.00 86.56 330 PRO A CA 1
ATOM 2386 C C . PRO A 1 330 ? -16.358 11.342 8.797 1.00 86.56 330 PRO A C 1
ATOM 2388 O O . PRO A 1 330 ? -17.437 10.831 8.461 1.00 86.56 330 PRO A O 1
ATOM 2391 N N . HIS A 1 331 ? -15.488 11.818 7.920 1.00 87.62 331 HIS A N 1
ATOM 2392 C CA . HIS A 1 331 ? -15.694 11.684 6.493 1.00 87.62 331 HIS A CA 1
ATOM 2393 C C . HIS A 1 331 ? -14.648 10.755 5.906 1.00 87.62 331 HIS A C 1
ATOM 2395 O O . HIS A 1 331 ? -13.447 11.000 5.966 1.00 87.62 331 HIS A O 1
ATOM 2401 N N . TRP A 1 332 ? -15.155 9.694 5.290 1.00 91.06 332 TRP A N 1
ATOM 2402 C CA . TRP A 1 332 ? -14.338 8.647 4.705 1.00 91.06 332 TRP A CA 1
ATOM 2403 C C . TRP A 1 332 ? -14.147 8.836 3.208 1.00 91.06 332 TRP A C 1
ATOM 2405 O O . TRP A 1 332 ? -15.128 9.022 2.477 1.00 91.06 332 TRP A O 1
ATOM 2415 N N . THR A 1 333 ? -12.904 8.713 2.756 1.00 95.50 333 THR A N 1
ATOM 2416 C CA . THR A 1 333 ? -12.581 8.557 1.338 1.00 95.50 333 THR A CA 1
ATOM 2417 C C . THR A 1 333 ? -12.545 7.070 1.008 1.00 95.50 333 THR A C 1
ATOM 2419 O O . THR A 1 333 ? -11.891 6.287 1.688 1.00 95.50 333 THR A O 1
ATOM 2422 N N . ILE A 1 334 ? -13.288 6.669 -0.015 1.00 96.06 334 ILE A N 1
ATOM 2423 C CA . ILE A 1 334 ? -13.498 5.275 -0.390 1.00 96.06 334 ILE A CA 1
ATOM 2424 C C . ILE A 1 334 ? -12.775 4.996 -1.704 1.00 96.06 334 ILE A C 1
ATOM 2426 O O . ILE A 1 334 ? -13.037 5.672 -2.699 1.00 96.06 334 ILE A O 1
ATOM 2430 N N . VAL A 1 335 ? -11.924 3.971 -1.729 1.00 97.62 335 VAL A N 1
ATOM 2431 C CA . VAL A 1 335 ? -11.342 3.440 -2.969 1.00 97.62 335 VAL A CA 1
ATOM 2432 C C . VAL A 1 335 ? -11.893 2.045 -3.225 1.00 97.62 335 VAL A C 1
ATOM 2434 O O . VAL A 1 335 ? -11.926 1.196 -2.333 1.00 97.62 335 VAL A O 1
ATOM 2437 N N . LEU A 1 336 ? -12.310 1.813 -4.466 1.00 96.94 336 LEU A N 1
ATOM 2438 C CA . LEU A 1 336 ? -12.714 0.509 -4.974 1.00 96.94 336 LEU A CA 1
ATOM 2439 C C . LEU A 1 336 ? -11.544 -0.065 -5.775 1.00 96.94 336 LEU A C 1
ATOM 2441 O O . LEU A 1 336 ? -11.294 0.387 -6.888 1.00 96.94 336 LEU A O 1
ATOM 2445 N N . LEU A 1 337 ? -10.820 -1.032 -5.209 1.00 97.81 337 LEU A N 1
ATOM 2446 C CA . LEU A 1 337 ? -9.760 -1.730 -5.932 1.00 97.81 337 LEU A CA 1
ATOM 2447 C C . LEU A 1 337 ? -10.386 -2.872 -6.737 1.00 97.81 337 LEU A C 1
ATOM 2449 O O . LEU A 1 337 ? -10.897 -3.846 -6.175 1.00 97.81 337 LEU A O 1
ATOM 2453 N N . GLU A 1 338 ? -10.370 -2.725 -8.056 1.00 96.50 338 GLU A N 1
ATOM 2454 C CA . GLU A 1 338 ? -10.921 -3.681 -9.016 1.00 96.50 338 GLU A CA 1
ATOM 2455 C C . GLU A 1 338 ? -9.899 -4.771 -9.391 1.00 96.50 338 GLU A C 1
ATOM 2457 O O . GLU A 1 338 ? -8.696 -4.516 -9.469 1.00 96.50 338 GLU A O 1
ATOM 2462 N N . ALA A 1 339 ? -10.367 -5.995 -9.659 1.00 95.00 339 ALA A N 1
ATOM 2463 C CA . ALA A 1 339 ? -9.533 -7.082 -10.176 1.00 95.00 339 ALA A CA 1
ATOM 2464 C C . ALA A 1 339 ? -8.999 -6.742 -11.575 1.00 95.00 339 ALA A C 1
ATOM 2466 O O . ALA A 1 339 ? -9.767 -6.694 -12.538 1.00 95.00 339 ALA A O 1
ATOM 2467 N N . GLY A 1 340 ? -7.688 -6.527 -11.695 1.00 94.25 340 GLY A N 1
ATOM 2468 C CA . GLY A 1 340 ? -7.044 -6.101 -12.938 1.00 94.25 340 GLY A CA 1
ATOM 2469 C C . GLY A 1 340 ? -7.508 -4.726 -13.411 1.00 94.25 340 GLY A C 1
ATOM 2470 O O . GLY A 1 340 ? -7.471 -4.458 -14.609 1.00 94.25 340 GLY A O 1
ATOM 2471 N N . GLY A 1 341 ? -8.055 -3.908 -12.508 1.00 95.00 341 GLY A N 1
ATOM 2472 C CA . GLY A 1 341 ? -8.491 -2.550 -12.804 1.00 95.00 341 GLY A CA 1
ATOM 2473 C C . GLY A 1 341 ? -7.435 -1.513 -12.457 1.00 95.00 341 GLY A C 1
ATOM 2474 O O . GLY A 1 341 ? -6.242 -1.805 -12.381 1.00 95.00 341 GLY A O 1
ATOM 2475 N N . ARG A 1 342 ? -7.901 -0.286 -12.227 1.00 97.00 342 ARG A N 1
ATOM 2476 C CA . ARG A 1 342 ? -7.036 0.856 -11.927 1.00 97.00 342 ARG A CA 1
ATOM 2477 C C . ARG A 1 342 ? -6.229 0.643 -10.641 1.00 97.00 342 ARG A C 1
ATOM 2479 O O . ARG A 1 342 ? -6.831 0.382 -9.595 1.00 97.00 342 ARG A O 1
ATOM 2486 N N . PRO A 1 343 ? -4.896 0.800 -10.693 1.00 97.56 343 PRO A N 1
ATOM 2487 C CA . PRO A 1 343 ? -4.053 0.810 -9.509 1.00 97.56 343 PRO A CA 1
ATOM 2488 C C . PRO A 1 343 ? -4.421 1.932 -8.531 1.00 97.56 343 PRO A C 1
ATOM 2490 O O . PRO A 1 343 ? -4.824 3.023 -8.941 1.00 97.56 343 PRO A O 1
ATOM 2493 N N . LEU A 1 344 ? -4.231 1.673 -7.241 1.00 98.19 344 LEU A N 1
ATOM 2494 C CA . LEU A 1 344 ? -4.370 2.628 -6.143 1.00 98.19 344 LEU A CA 1
ATOM 2495 C C . LEU A 1 344 ? -2.995 3.185 -5.766 1.00 98.19 344 LEU A C 1
ATOM 2497 O O . LEU A 1 344 ? -2.069 2.421 -5.508 1.00 98.19 344 LEU A O 1
ATOM 2501 N N . LEU A 1 345 ? -2.886 4.509 -5.697 1.00 97.44 345 LEU A N 1
ATOM 2502 C CA . LEU A 1 345 ? -1.772 5.221 -5.085 1.00 97.44 345 LEU A CA 1
ATOM 2503 C C . LEU A 1 345 ? -2.232 5.822 -3.749 1.00 97.44 345 LEU A C 1
ATOM 2505 O O . LEU A 1 345 ? -3.083 6.721 -3.730 1.00 97.44 345 LEU A O 1
ATOM 2509 N N . SER A 1 346 ? -1.680 5.326 -2.645 1.00 95.94 346 SER A N 1
ATOM 2510 C CA . SER A 1 346 ? -1.962 5.824 -1.298 1.00 95.94 346 SER A CA 1
ATOM 2511 C C . SER A 1 346 ? -0.834 6.753 -0.838 1.00 95.94 346 SER A C 1
ATOM 2513 O O . SER A 1 346 ? 0.335 6.373 -0.943 1.00 95.94 346 SER A O 1
ATOM 2515 N N . PRO A 1 347 ? -1.148 7.955 -0.329 1.00 93.44 347 PRO A N 1
ATOM 2516 C CA . PRO A 1 347 ? -0.153 8.861 0.227 1.00 93.44 347 PRO A CA 1
ATOM 2517 C C . PRO A 1 347 ? 0.436 8.312 1.533 1.00 93.44 347 PRO A C 1
ATOM 2519 O O . PRO A 1 347 ? -0.153 7.407 2.135 1.00 93.44 347 PRO A O 1
ATOM 2522 N N . PRO A 1 348 ? 1.535 8.910 2.018 1.00 90.81 348 PRO A N 1
ATOM 2523 C CA . PRO A 1 348 ? 2.094 8.590 3.321 1.00 90.81 348 PRO A CA 1
ATOM 2524 C C . PRO A 1 348 ? 1.123 8.843 4.458 1.00 90.81 348 PRO A C 1
ATOM 2526 O O . PRO A 1 348 ? 0.307 9.763 4.399 1.00 90.81 348 PRO A O 1
ATOM 2529 N N . ASN A 1 349 ? 1.265 8.049 5.518 1.00 86.56 349 ASN A N 1
ATOM 2530 C CA . ASN A 1 349 ? 0.568 8.231 6.789 1.00 86.56 349 ASN A CA 1
ATOM 2531 C C . ASN A 1 349 ? -0.958 8.387 6.664 1.00 86.56 349 ASN A C 1
ATOM 2533 O O . ASN A 1 349 ? -1.580 9.024 7.519 1.00 86.56 349 ASN A O 1
ATOM 2537 N N . VAL A 1 350 ? -1.586 7.814 5.625 1.00 89.44 350 VAL A N 1
ATOM 2538 C CA . VAL A 1 350 ? -3.048 7.828 5.495 1.00 89.44 350 VAL A CA 1
ATOM 2539 C C . VAL A 1 350 ? -3.670 6.625 6.184 1.00 89.44 350 VAL A C 1
ATOM 2541 O O . VAL A 1 350 ? -3.610 5.499 5.690 1.00 89.44 350 VAL A O 1
ATOM 2544 N N . GLN A 1 351 ? -4.304 6.877 7.331 1.00 89.50 351 GLN A N 1
ATOM 2545 C CA . GLN A 1 351 ? -4.950 5.838 8.129 1.00 89.50 351 GLN A CA 1
ATOM 2546 C C . GLN A 1 351 ? -6.091 5.184 7.346 1.00 89.50 351 GLN A C 1
ATOM 2548 O O . GLN A 1 351 ? -6.989 5.878 6.851 1.00 89.50 351 GLN A O 1
ATOM 2553 N N . HIS A 1 352 ? -6.101 3.851 7.274 1.00 92.75 352 HIS A N 1
ATOM 2554 C CA . HIS A 1 352 ? -7.108 3.153 6.482 1.00 92.75 352 HIS A CA 1
ATOM 2555 C C . HIS A 1 352 ? -7.527 1.775 7.004 1.00 92.75 352 HIS A C 1
ATOM 2557 O O . HIS A 1 352 ? -6.817 1.121 7.764 1.00 92.75 352 HIS A O 1
ATOM 2563 N N . ILE A 1 353 ? -8.722 1.350 6.577 1.00 92.50 353 ILE A N 1
ATOM 2564 C CA . ILE A 1 353 ? -9.239 -0.024 6.674 1.00 92.50 353 ILE A CA 1
ATOM 2565 C C . ILE A 1 353 ? -9.271 -0.626 5.276 1.00 92.50 353 ILE A C 1
ATOM 2567 O O . ILE A 1 353 ? -9.646 0.051 4.316 1.00 92.50 353 ILE A O 1
ATOM 2571 N N . VAL A 1 354 ? -8.987 -1.922 5.179 1.00 94.62 354 VAL A N 1
ATOM 2572 C CA . VAL A 1 354 ? -9.150 -2.702 3.949 1.00 94.62 354 VAL A CA 1
ATOM 2573 C C . VAL A 1 354 ? -10.149 -3.826 4.181 1.00 94.62 354 VAL A C 1
ATOM 2575 O O . VAL A 1 354 ? -9.928 -4.696 5.020 1.00 94.62 354 VAL A O 1
ATOM 2578 N N . LEU A 1 355 ? -11.235 -3.845 3.409 1.00 93.38 355 LEU A N 1
ATOM 2579 C CA . LEU A 1 355 ? -12.188 -4.953 3.383 1.00 93.38 355 LEU A CA 1
ATOM 2580 C C . LEU A 1 355 ? -12.006 -5.758 2.107 1.00 93.38 355 LEU A C 1
ATOM 2582 O O . LEU A 1 355 ? -12.090 -5.214 1.009 1.00 93.38 355 LEU A O 1
ATOM 2586 N N . THR A 1 356 ? -11.803 -7.061 2.246 1.00 93.62 356 THR A N 1
ATOM 2587 C CA . THR A 1 356 ? -11.710 -7.982 1.113 1.00 93.62 356 THR A CA 1
ATOM 2588 C C . THR A 1 356 ? -13.109 -8.469 0.751 1.00 93.62 356 THR A C 1
ATOM 2590 O O . THR A 1 356 ? -13.703 -9.263 1.476 1.00 93.62 356 THR A O 1
ATOM 2593 N N . LEU A 1 357 ? -13.653 -7.977 -0.363 1.00 90.88 357 LEU A N 1
ATOM 2594 C CA . LEU A 1 357 ? -15.009 -8.307 -0.816 1.00 90.88 357 LEU A CA 1
ATOM 2595 C C . LEU A 1 357 ? -15.061 -9.639 -1.569 1.00 90.88 357 LEU A C 1
ATOM 2597 O O . LEU A 1 357 ? -16.087 -10.312 -1.564 1.00 90.88 357 LEU A O 1
ATOM 2601 N N . GLN A 1 358 ? -13.959 -10.008 -2.217 1.00 89.56 358 GLN A N 1
ATOM 2602 C CA . GLN A 1 358 ? -13.812 -11.236 -2.993 1.00 89.56 358 GLN A CA 1
ATOM 2603 C C . GLN A 1 358 ? -12.449 -11.840 -2.684 1.00 89.56 358 GLN A C 1
ATOM 2605 O O . GLN A 1 358 ? -11.482 -11.095 -2.527 1.00 89.56 358 GLN A O 1
ATOM 2610 N N . THR A 1 359 ? -12.348 -13.170 -2.625 1.00 91.50 359 THR A N 1
ATOM 2611 C CA . THR A 1 359 ? -11.042 -13.819 -2.474 1.00 91.50 359 THR A CA 1
ATOM 2612 C C . THR A 1 359 ? -10.162 -13.402 -3.644 1.00 91.50 359 THR A C 1
ATOM 2614 O O . THR A 1 359 ? -10.539 -13.574 -4.804 1.00 91.50 359 THR A O 1
ATOM 2617 N N . CYS A 1 360 ? -9.015 -12.808 -3.340 1.00 94.50 360 CYS A N 1
ATOM 2618 C CA . CYS A 1 360 ? -8.217 -12.097 -4.326 1.00 94.50 360 CYS A CA 1
ATOM 2619 C C . CYS A 1 360 ? -6.733 -12.136 -3.995 1.00 94.50 360 CYS A C 1
ATOM 2621 O O . CYS A 1 360 ? -6.331 -12.454 -2.873 1.00 94.50 360 CYS A O 1
ATOM 2623 N N . ALA A 1 361 ? -5.943 -11.724 -4.978 1.00 96.25 361 ALA A N 1
ATOM 2624 C CA . ALA A 1 361 ? -4.565 -11.334 -4.780 1.00 96.25 361 ALA A CA 1
ATOM 2625 C C . ALA A 1 361 ? -4.376 -9.876 -5.200 1.00 96.25 361 ALA A C 1
ATOM 2627 O O . ALA A 1 361 ? -5.028 -9.400 -6.130 1.00 96.25 361 ALA A O 1
ATOM 2628 N N . MET A 1 362 ? -3.471 -9.183 -4.524 1.00 96.81 362 MET A N 1
ATOM 2629 C CA . MET A 1 362 ? -2.971 -7.876 -4.927 1.00 96.81 362 MET A CA 1
ATOM 2630 C C . MET A 1 362 ? -1.451 -7.850 -4.808 1.00 96.81 362 MET A C 1
ATOM 2632 O O . MET A 1 362 ? -0.859 -8.601 -4.031 1.00 96.81 362 MET A O 1
ATOM 2636 N N . VAL A 1 363 ? -0.824 -6.975 -5.571 1.00 97.12 363 VAL A N 1
ATOM 2637 C CA . VAL A 1 363 ? 0.608 -6.688 -5.483 1.00 97.12 363 VAL A CA 1
ATOM 2638 C C . VAL A 1 363 ? 0.800 -5.247 -5.060 1.00 97.12 363 VAL A C 1
ATOM 2640 O O . VAL A 1 363 ? -0.017 -4.392 -5.406 1.00 97.12 363 VAL A O 1
ATOM 2643 N N . GLU A 1 364 ? 1.856 -4.990 -4.299 1.00 95.19 364 GLU A N 1
ATOM 2644 C CA . GLU A 1 364 ? 2.186 -3.655 -3.820 1.00 95.19 364 GLU A CA 1
ATOM 2645 C C . GLU A 1 364 ? 3.671 -3.329 -3.982 1.00 95.19 364 GLU A C 1
ATOM 2647 O O . GLU A 1 364 ? 4.530 -4.200 -3.831 1.00 95.19 364 GLU A O 1
ATOM 2652 N N . MET A 1 365 ? 3.950 -2.060 -4.266 1.00 92.94 365 MET A N 1
ATOM 2653 C CA . MET A 1 365 ? 5.278 -1.452 -4.258 1.00 92.94 365 MET A CA 1
ATOM 2654 C C . MET A 1 365 ? 5.253 -0.228 -3.346 1.00 92.94 365 MET A C 1
ATOM 2656 O O . MET A 1 365 ? 4.310 0.566 -3.398 1.00 92.94 365 MET A O 1
ATOM 2660 N N . ARG A 1 366 ? 6.297 -0.069 -2.532 1.00 91.81 366 ARG A N 1
ATOM 2661 C CA . ARG A 1 366 ? 6.418 1.005 -1.544 1.00 91.81 366 ARG A CA 1
ATOM 2662 C C . ARG A 1 366 ? 7.640 1.863 -1.817 1.00 91.81 366 ARG A C 1
ATOM 2664 O O . ARG A 1 366 ? 8.723 1.337 -2.089 1.00 91.81 366 ARG A O 1
ATOM 2671 N N . ARG A 1 367 ? 7.473 3.186 -1.756 1.00 91.06 367 ARG A N 1
ATOM 2672 C CA . ARG A 1 367 ? 8.577 4.137 -1.947 1.00 91.06 367 ARG A CA 1
ATOM 2673 C C . ARG A 1 367 ? 8.455 5.323 -1.004 1.00 91.06 367 ARG A C 1
ATOM 2675 O O . ARG A 1 367 ? 7.390 5.924 -0.903 1.00 91.06 367 ARG A O 1
ATOM 2682 N N . VAL A 1 368 ? 9.563 5.727 -0.396 1.00 89.81 368 VAL A N 1
ATOM 2683 C CA . VAL A 1 368 ? 9.658 7.014 0.301 1.00 89.81 368 VAL A CA 1
ATOM 2684 C C . VAL A 1 368 ? 9.936 8.098 -0.728 1.00 89.81 368 VAL A C 1
ATOM 2686 O O . VAL A 1 368 ? 10.806 7.959 -1.594 1.00 89.81 368 VAL A O 1
ATOM 2689 N N . LEU A 1 369 ? 9.191 9.196 -0.638 1.00 89.38 369 LEU A N 1
ATOM 2690 C CA . LEU A 1 369 ? 9.439 10.384 -1.442 1.00 89.38 369 LEU A CA 1
ATOM 2691 C C . LEU A 1 369 ? 10.155 11.416 -0.571 1.00 89.38 369 LEU A C 1
ATOM 2693 O O . LEU A 1 369 ? 9.566 11.882 0.397 1.00 89.38 369 LEU A O 1
ATOM 2697 N N . PRO A 1 370 ? 11.380 11.838 -0.919 1.00 86.75 370 PRO A N 1
ATOM 2698 C CA . PRO A 1 370 ? 12.085 12.930 -0.256 1.00 86.75 370 PRO A CA 1
ATOM 2699 C C . PRO A 1 370 ? 11.289 14.237 -0.174 1.00 86.75 370 PRO A C 1
ATOM 2701 O O . PRO A 1 370 ? 11.421 14.991 0.781 1.00 86.75 370 PRO A O 1
ATOM 2704 N N . LEU A 1 371 ? 10.400 14.490 -1.140 1.00 89.06 371 LEU A N 1
ATOM 2705 C CA . LEU A 1 371 ? 9.448 15.604 -1.071 1.00 89.06 371 LEU A CA 1
ATOM 2706 C C . LEU A 1 371 ? 8.475 15.488 0.115 1.00 89.06 371 LEU A C 1
ATOM 2708 O O . LEU A 1 371 ? 7.875 16.474 0.503 1.00 89.06 371 LEU A O 1
ATOM 2712 N N . LEU A 1 372 ? 8.297 14.312 0.701 1.00 89.19 372 LEU A N 1
ATOM 2713 C CA . LEU A 1 372 ? 7.379 14.053 1.806 1.00 89.19 372 LEU A CA 1
ATOM 2714 C C . LEU A 1 372 ? 8.141 13.706 3.102 1.00 89.19 372 LEU A C 1
ATOM 2716 O O . LEU A 1 372 ? 7.617 12.993 3.947 1.00 89.19 372 LEU A O 1
ATOM 2720 N N . LEU A 1 373 ? 9.382 14.179 3.286 1.00 88.38 373 LEU A N 1
ATOM 2721 C CA . LEU A 1 373 ? 10.199 13.835 4.468 1.00 88.38 373 LEU A CA 1
ATOM 2722 C C . LEU A 1 373 ? 9.620 14.293 5.806 1.00 88.38 373 LEU A C 1
ATOM 2724 O O . LEU A 1 373 ? 9.892 13.687 6.837 1.00 88.38 373 LEU A O 1
ATOM 2728 N N . ASP A 1 374 ? 8.810 15.338 5.804 1.00 85.75 374 ASP A N 1
ATOM 2729 C CA . ASP A 1 374 ? 8.018 15.744 6.959 1.00 85.75 374 ASP A CA 1
ATOM 2730 C C . ASP A 1 374 ? 7.020 14.657 7.400 1.00 85.75 374 ASP A C 1
ATOM 2732 O O . ASP A 1 374 ? 6.804 14.500 8.599 1.00 85.75 374 ASP A O 1
ATOM 2736 N N . GLU A 1 375 ? 6.495 13.838 6.481 1.00 87.81 375 GLU A N 1
ATOM 2737 C CA . GLU A 1 375 ? 5.673 12.663 6.823 1.00 87.81 375 GLU A CA 1
ATOM 2738 C C . GLU A 1 375 ? 6.510 11.563 7.475 1.00 87.81 375 GLU A C 1
ATOM 2740 O O . GLU A 1 375 ? 6.072 10.926 8.434 1.00 87.81 375 GLU A O 1
ATOM 2745 N N . VAL A 1 376 ? 7.739 11.357 6.997 1.00 88.12 376 VAL A N 1
ATOM 2746 C CA . VAL A 1 376 ? 8.679 10.411 7.616 1.00 88.12 376 VAL A CA 1
ATOM 2747 C C . VAL A 1 376 ? 9.007 10.860 9.041 1.00 88.12 376 VAL A C 1
ATOM 2749 O O . VAL A 1 376 ? 8.940 10.060 9.970 1.00 88.12 376 VAL A O 1
ATOM 2752 N N . LEU A 1 377 ? 9.294 12.150 9.247 1.00 84.56 377 LEU A N 1
ATOM 2753 C CA . LEU A 1 377 ? 9.520 12.704 10.584 1.00 84.56 377 LEU A CA 1
ATOM 2754 C C . LEU A 1 377 ? 8.295 12.562 11.485 1.00 84.56 377 LEU A C 1
ATOM 2756 O O . LEU A 1 377 ? 8.442 12.152 12.633 1.00 84.56 377 LEU A O 1
ATOM 2760 N N . TYR A 1 378 ? 7.098 12.859 10.973 1.00 84.12 378 TYR A N 1
ATOM 2761 C CA . TYR A 1 378 ? 5.856 12.669 11.718 1.00 84.12 378 TYR A CA 1
ATOM 2762 C C . TYR A 1 378 ? 5.696 11.214 12.181 1.00 84.12 378 TYR A C 1
ATOM 2764 O O . TYR A 1 378 ? 5.388 10.967 13.349 1.00 84.12 378 TYR A O 1
ATOM 2772 N N . PHE A 1 379 ? 5.952 10.250 11.290 1.00 85.75 379 PHE A N 1
ATOM 2773 C CA . PHE A 1 379 ? 5.918 8.831 11.634 1.00 85.75 379 PHE A CA 1
ATOM 2774 C C . PHE A 1 379 ? 6.935 8.497 12.731 1.00 85.75 379 PHE A C 1
ATOM 2776 O O . PHE A 1 379 ? 6.575 7.866 13.722 1.00 85.75 379 PHE A O 1
ATOM 2783 N N . LEU A 1 380 ? 8.184 8.954 12.599 1.00 84.38 380 LEU A N 1
ATOM 2784 C CA . LEU A 1 380 ? 9.241 8.699 13.584 1.00 84.38 380 LEU A CA 1
ATOM 2785 C C . LEU A 1 380 ? 8.922 9.303 14.957 1.00 84.38 380 LEU A C 1
ATOM 2787 O O . LEU A 1 380 ? 9.130 8.650 15.977 1.00 84.38 380 LEU A O 1
ATOM 2791 N N . GLU A 1 381 ? 8.372 10.517 14.997 1.00 81.56 381 GLU A N 1
ATOM 2792 C CA . GLU A 1 381 ? 7.928 11.153 16.241 1.00 81.56 381 GLU A CA 1
ATOM 2793 C C . GLU A 1 381 ? 6.806 10.350 16.912 1.00 81.56 381 GLU A C 1
ATOM 2795 O O . GLU A 1 381 ? 6.796 10.199 18.132 1.00 81.56 381 GLU A O 1
ATOM 2800 N N . ARG A 1 382 ? 5.885 9.781 16.125 1.00 77.81 382 ARG A N 1
ATOM 2801 C CA . ARG A 1 382 ? 4.798 8.935 16.636 1.00 77.81 382 ARG A CA 1
ATOM 2802 C C . ARG A 1 382 ? 5.305 7.586 17.134 1.00 77.81 382 ARG A C 1
ATOM 2804 O O . ARG A 1 382 ? 4.879 7.147 18.201 1.00 77.81 382 ARG A O 1
ATOM 2811 N N . ALA A 1 383 ? 6.213 6.974 16.382 1.00 79.75 383 ALA A N 1
ATOM 2812 C CA . ALA A 1 383 ? 6.843 5.699 16.691 1.00 79.75 383 ALA A CA 1
ATOM 2813 C C . ALA A 1 383 ? 7.738 5.754 17.937 1.00 79.75 383 ALA A C 1
ATOM 2815 O O . ALA A 1 383 ? 7.883 4.753 18.630 1.00 79.75 383 ALA A O 1
ATOM 2816 N N . ALA A 1 384 ? 8.307 6.918 18.265 1.00 81.31 384 ALA A N 1
ATOM 2817 C CA . ALA A 1 384 ? 9.136 7.096 19.458 1.00 81.31 384 ALA A CA 1
ATOM 2818 C C . ALA A 1 384 ? 8.381 6.855 20.780 1.00 81.31 384 ALA A C 1
ATOM 2820 O O . ALA A 1 384 ? 9.005 6.610 21.811 1.00 81.31 384 ALA A O 1
ATOM 2821 N N . GLU A 1 385 ? 7.046 6.926 20.765 1.00 76.88 385 GLU A N 1
ATOM 2822 C CA . GLU A 1 385 ? 6.196 6.631 21.924 1.00 76.88 385 GLU A CA 1
ATOM 2823 C C . GLU A 1 385 ? 5.795 5.145 22.016 1.00 76.88 385 GLU A C 1
ATOM 2825 O O . GLU A 1 385 ? 5.126 4.748 22.972 1.00 76.88 385 GLU A O 1
ATOM 2830 N N . TRP A 1 386 ? 6.160 4.316 21.031 1.00 75.19 386 TRP A N 1
ATOM 2831 C CA . TRP A 1 386 ? 5.763 2.908 20.986 1.00 75.19 386 TRP A CA 1
ATOM 2832 C C . TRP A 1 386 ? 6.603 2.073 21.953 1.00 75.19 386 TRP A C 1
ATOM 2834 O O . TRP A 1 386 ? 7.781 2.343 22.181 1.00 75.19 386 TRP A O 1
ATOM 2844 N N . ALA A 1 387 ? 5.990 1.034 22.529 1.00 71.81 387 ALA A N 1
ATOM 2845 C CA . ALA A 1 387 ? 6.673 0.138 23.463 1.00 71.81 387 ALA A CA 1
ATOM 2846 C C . ALA A 1 387 ? 7.820 -0.639 22.793 1.00 71.81 387 ALA A C 1
ATOM 2848 O O . ALA A 1 387 ? 8.849 -0.883 23.422 1.00 71.81 387 ALA A O 1
ATOM 2849 N N . GLU A 1 388 ? 7.644 -0.988 21.518 1.00 72.19 388 GLU A N 1
ATOM 2850 C CA . GLU A 1 388 ? 8.679 -1.552 20.661 1.00 72.19 388 GLU A CA 1
ATOM 2851 C C . GLU A 1 388 ? 8.852 -0.658 19.428 1.00 72.19 388 GLU A C 1
ATOM 2853 O O . GLU A 1 388 ? 7.852 -0.191 18.871 1.00 72.19 388 GLU A O 1
ATOM 2858 N N . PRO A 1 389 ? 10.098 -0.396 18.995 1.00 73.56 389 PRO A N 1
ATOM 2859 C CA . PRO A 1 389 ? 10.335 0.387 17.794 1.00 73.56 389 PRO A CA 1
ATOM 2860 C C . PRO A 1 389 ? 9.798 -0.359 16.563 1.00 73.56 389 PRO A C 1
ATOM 2862 O O . PRO A 1 389 ? 9.949 -1.582 16.474 1.00 73.56 389 PRO A O 1
ATOM 2865 N N . PRO A 1 390 ? 9.202 0.349 15.588 1.00 78.88 390 PRO A N 1
ATOM 2866 C CA . PRO A 1 390 ? 8.776 -0.272 14.345 1.00 78.88 390 PRO A CA 1
ATOM 2867 C C . PRO A 1 390 ? 9.972 -0.778 13.540 1.00 78.88 390 PRO A C 1
ATOM 2869 O O . PRO A 1 390 ? 11.105 -0.308 13.685 1.00 78.88 390 PRO A O 1
ATOM 2872 N N . ILE A 1 391 ? 9.695 -1.692 12.613 1.00 79.69 391 ILE A N 1
ATOM 2873 C CA . ILE A 1 391 ? 10.653 -2.045 11.570 1.00 79.69 391 ILE A CA 1
ATOM 2874 C C . ILE A 1 391 ? 10.711 -0.868 10.594 1.00 79.69 391 ILE A C 1
ATOM 2876 O O . ILE A 1 391 ? 9.750 -0.595 9.882 1.00 79.69 391 ILE A O 1
ATOM 2880 N N . LEU A 1 392 ? 11.840 -0.165 10.575 1.00 83.94 392 LEU A N 1
ATOM 2881 C CA . LEU A 1 392 ? 12.075 0.956 9.671 1.00 83.94 392 LEU A CA 1
ATOM 2882 C C . LEU A 1 392 ? 12.795 0.492 8.404 1.00 83.94 392 LEU A C 1
ATOM 2884 O O . LEU A 1 392 ? 13.611 -0.429 8.433 1.00 83.94 392 LEU A O 1
ATOM 2888 N N . TYR A 1 393 ? 12.513 1.158 7.285 1.00 85.81 393 TYR A N 1
ATOM 2889 C CA . TYR A 1 393 ? 13.187 0.867 6.023 1.00 85.81 393 TYR A CA 1
ATOM 2890 C C . TYR A 1 393 ? 14.651 1.336 6.026 1.00 85.81 393 TYR A C 1
ATOM 2892 O O . TYR A 1 393 ? 14.940 2.398 6.587 1.00 85.81 393 TYR A O 1
ATOM 2900 N N . PRO A 1 394 ? 15.545 0.659 5.275 1.00 84.25 394 PRO A N 1
ATOM 2901 C CA . PRO A 1 394 ? 16.934 1.090 5.087 1.00 84.25 394 PRO A CA 1
ATOM 2902 C C . PRO A 1 394 ? 17.084 2.524 4.572 1.00 84.25 394 PRO A C 1
ATOM 2904 O O . PRO A 1 394 ? 18.040 3.213 4.911 1.00 84.25 394 PRO A O 1
ATOM 2907 N N . VAL A 1 395 ? 16.122 3.039 3.796 1.00 83.19 395 VAL A N 1
ATOM 2908 C CA . VAL A 1 395 ? 16.155 4.457 3.406 1.00 83.19 395 VAL A CA 1
ATOM 2909 C C . VAL A 1 395 ? 16.153 5.380 4.631 1.00 83.19 395 VAL A C 1
ATOM 2911 O O . VAL A 1 395 ? 16.875 6.369 4.652 1.00 83.19 395 VAL A O 1
ATOM 2914 N N . ILE A 1 396 ? 15.403 5.038 5.678 1.00 83.56 396 ILE A N 1
ATOM 2915 C CA . ILE A 1 396 ? 15.300 5.834 6.904 1.00 83.56 396 ILE A CA 1
ATOM 2916 C C . ILE A 1 396 ? 16.521 5.599 7.802 1.00 83.56 396 ILE A C 1
ATOM 2918 O O . ILE A 1 396 ? 17.108 6.549 8.320 1.00 83.56 396 ILE A O 1
ATOM 2922 N N . THR A 1 397 ? 16.911 4.336 7.984 1.00 84.56 397 THR A N 1
ATOM 2923 C CA . THR A 1 397 ? 17.954 3.941 8.945 1.00 84.56 397 THR A CA 1
ATOM 2924 C C . THR A 1 397 ? 19.375 4.021 8.402 1.00 84.56 397 THR A C 1
ATOM 2926 O O . THR A 1 397 ? 20.310 4.001 9.192 1.00 84.56 397 THR A O 1
ATOM 2929 N N . GLU A 1 398 ? 19.556 4.091 7.083 1.00 85.06 398 GLU A N 1
ATOM 2930 C CA . GLU A 1 398 ? 20.870 4.118 6.431 1.00 85.06 398 GLU A CA 1
ATOM 2931 C C . GLU A 1 398 ? 20.985 5.302 5.468 1.00 85.06 398 GLU A C 1
ATOM 2933 O O . GLU A 1 398 ? 21.866 6.137 5.633 1.00 85.06 398 GLU A O 1
ATOM 2938 N N . THR A 1 399 ? 20.085 5.433 4.482 1.00 82.69 399 THR A N 1
ATOM 2939 C CA . THR A 1 399 ? 20.241 6.458 3.425 1.00 82.69 399 THR A CA 1
ATOM 2940 C C . THR A 1 399 ? 20.134 7.879 3.969 1.00 82.69 399 THR A C 1
ATOM 2942 O O . THR A 1 399 ? 20.945 8.726 3.607 1.00 82.69 399 THR A O 1
ATOM 2945 N N . LEU A 1 400 ? 19.171 8.143 4.854 1.00 82.88 400 LEU A N 1
ATOM 2946 C CA . LEU A 1 400 ? 19.051 9.444 5.516 1.00 82.88 400 LEU A CA 1
ATOM 2947 C C . LEU A 1 400 ? 20.165 9.701 6.539 1.00 82.88 400 LEU A C 1
ATOM 2949 O O . LEU A 1 400 ? 20.299 10.832 6.978 1.00 82.88 400 LEU A O 1
ATOM 2953 N N . GLN A 1 401 ? 20.957 8.686 6.902 1.00 82.00 401 GLN A N 1
ATOM 2954 C CA . GLN A 1 401 ? 22.115 8.832 7.791 1.00 82.00 401 GLN A CA 1
ATOM 2955 C C . GLN A 1 401 ? 23.419 9.117 7.027 1.00 82.00 401 GLN A C 1
ATOM 2957 O O . GLN A 1 401 ? 24.444 9.427 7.629 1.00 82.00 401 GLN A O 1
ATOM 2962 N N . ASP A 1 402 ? 23.403 8.980 5.700 1.00 85.94 402 ASP A N 1
ATOM 2963 C CA . ASP A 1 402 ? 24.558 9.191 4.834 1.00 85.94 402 ASP A CA 1
ATOM 2964 C C . ASP A 1 402 ? 24.604 10.657 4.372 1.00 85.94 402 ASP A C 1
ATOM 2966 O O . ASP A 1 402 ? 23.685 11.158 3.714 1.00 85.94 402 ASP A O 1
ATOM 2970 N N . GLU A 1 403 ? 25.684 11.361 4.724 1.00 86.00 403 GLU A N 1
ATOM 2971 C CA . GLU A 1 403 ? 25.869 12.781 4.405 1.00 86.00 403 GLU A CA 1
ATOM 2972 C C . GLU A 1 403 ? 25.913 13.052 2.894 1.00 86.00 403 GLU A C 1
ATOM 2974 O O . GLU A 1 403 ? 25.359 14.050 2.424 1.00 86.00 403 GLU A O 1
ATOM 2979 N N . GLU A 1 404 ? 26.553 12.181 2.111 1.00 87.75 404 GLU A N 1
ATOM 2980 C CA . GLU A 1 404 ? 26.698 12.361 0.665 1.00 87.75 404 GLU A CA 1
ATOM 2981 C C . GLU A 1 404 ? 25.347 12.182 -0.032 1.00 87.75 404 GLU A C 1
ATOM 2983 O O . GLU A 1 404 ? 24.955 13.010 -0.867 1.00 87.75 404 GLU A O 1
ATOM 2988 N N . ARG A 1 405 ? 24.601 11.145 0.363 1.00 85.06 405 ARG A N 1
ATOM 2989 C CA . ARG A 1 405 ? 23.242 10.878 -0.126 1.00 85.06 405 ARG A CA 1
ATOM 2990 C C . ARG A 1 405 ? 22.269 11.966 0.285 1.00 85.06 405 ARG A C 1
ATOM 2992 O O . ARG A 1 405 ? 21.505 12.450 -0.550 1.00 85.06 405 ARG A O 1
ATOM 2999 N N . THR A 1 406 ? 22.338 12.419 1.530 1.00 84.69 406 THR A N 1
ATOM 3000 C CA . THR A 1 406 ? 21.507 13.523 2.012 1.00 84.69 406 THR A CA 1
ATOM 3001 C C . THR A 1 406 ? 21.814 14.808 1.246 1.00 84.69 406 THR A C 1
ATOM 3003 O O . THR A 1 406 ? 20.896 15.491 0.789 1.00 84.69 406 THR A O 1
ATOM 3006 N N . ALA A 1 407 ? 23.089 15.111 0.991 1.00 86.38 407 ALA A N 1
ATOM 3007 C CA . ALA A 1 407 ? 23.474 16.258 0.176 1.00 86.38 407 ALA A CA 1
ATOM 3008 C C . ALA A 1 407 ? 22.980 16.139 -1.281 1.00 86.38 407 ALA A C 1
ATOM 3010 O O . ALA A 1 407 ? 22.597 17.143 -1.886 1.00 86.38 407 ALA A O 1
ATOM 3011 N N . GLU A 1 408 ? 22.968 14.934 -1.860 1.00 88.38 408 GLU A N 1
ATOM 3012 C CA . GLU A 1 408 ? 22.373 14.659 -3.176 1.00 88.38 408 GLU A CA 1
ATOM 3013 C C . GLU A 1 408 ? 20.868 14.965 -3.190 1.00 88.38 408 GLU A C 1
ATOM 3015 O O . GLU A 1 408 ? 20.392 15.696 -4.064 1.00 88.38 408 GLU A O 1
ATOM 3020 N N . MET A 1 409 ? 20.139 14.487 -2.181 1.00 87.56 409 MET A N 1
ATOM 3021 C CA . MET A 1 409 ? 18.708 14.748 -2.004 1.00 87.56 409 MET A CA 1
ATOM 3022 C C . MET A 1 409 ? 18.423 16.245 -1.835 1.00 87.56 409 MET A C 1
ATOM 3024 O O . MET A 1 409 ? 17.533 16.779 -2.498 1.00 87.56 409 MET A O 1
ATOM 3028 N N . MET A 1 410 ? 19.211 16.956 -1.021 1.00 87.81 410 MET A N 1
ATOM 3029 C CA . MET A 1 410 ? 19.080 18.408 -0.851 1.00 87.81 410 MET A CA 1
ATOM 3030 C C . MET A 1 410 ? 19.264 19.154 -2.175 1.00 87.81 410 MET A C 1
ATOM 3032 O O . MET A 1 410 ? 18.457 20.024 -2.501 1.00 87.81 410 MET A O 1
ATOM 3036 N N . ARG A 1 411 ? 20.283 18.800 -2.974 1.00 89.56 411 ARG A N 1
ATOM 3037 C CA . ARG A 1 411 ? 20.498 19.411 -4.299 1.00 89.56 411 ARG A CA 1
ATOM 3038 C C . ARG A 1 411 ? 19.298 19.197 -5.219 1.00 89.56 411 ARG A C 1
ATOM 3040 O O . ARG A 1 411 ? 18.874 20.138 -5.888 1.00 89.56 411 ARG A O 1
ATOM 3047 N N . ALA A 1 412 ? 18.731 17.992 -5.230 1.00 87.69 412 ALA A N 1
ATOM 3048 C CA . ALA A 1 412 ? 17.551 17.693 -6.032 1.00 87.69 412 ALA A CA 1
ATOM 3049 C C . ALA A 1 412 ? 16.317 18.493 -5.572 1.00 87.69 412 ALA A C 1
ATOM 3051 O O . ALA A 1 412 ? 15.604 19.057 -6.401 1.00 87.69 412 ALA A O 1
ATOM 3052 N N . LEU A 1 413 ? 16.091 18.613 -4.260 1.00 88.62 413 LEU A N 1
ATOM 3053 C CA . LEU A 1 413 ? 14.991 19.408 -3.702 1.00 88.62 413 LEU A CA 1
ATOM 3054 C C . LEU A 1 413 ? 15.138 20.907 -4.006 1.00 88.62 413 LEU A C 1
ATOM 3056 O O . LEU A 1 413 ? 14.152 21.557 -4.354 1.00 88.62 413 LEU A O 1
ATOM 3060 N N . VAL A 1 414 ? 16.356 21.456 -3.937 1.00 87.12 414 VAL A N 1
ATOM 3061 C CA . VAL A 1 414 ? 16.631 22.847 -4.341 1.00 87.12 414 VAL A CA 1
ATOM 3062 C C . VAL A 1 414 ? 16.330 23.049 -5.826 1.00 87.12 414 VAL A C 1
ATOM 3064 O O . VAL A 1 414 ? 15.635 24.001 -6.176 1.00 87.12 414 VAL A O 1
ATOM 3067 N N . ALA A 1 415 ? 16.751 22.126 -6.695 1.00 87.06 415 ALA A N 1
ATOM 3068 C CA . ALA A 1 415 ? 16.443 22.206 -8.122 1.00 87.06 415 ALA A CA 1
ATOM 3069 C C . ALA A 1 415 ? 14.925 22.210 -8.391 1.00 87.06 415 ALA A C 1
ATOM 3071 O O . ALA A 1 415 ? 14.443 22.977 -9.224 1.00 87.06 415 ALA A O 1
ATOM 3072 N N . VAL A 1 416 ? 14.150 21.414 -7.645 1.00 85.50 416 VAL A N 1
ATOM 3073 C CA . VAL A 1 416 ? 12.678 21.441 -7.705 1.00 85.50 416 VAL A CA 1
ATOM 3074 C C . VAL A 1 416 ? 12.121 22.790 -7.235 1.00 85.50 416 VAL A C 1
ATOM 3076 O O . VAL A 1 416 ? 11.235 23.352 -7.883 1.00 85.50 416 VAL A O 1
ATOM 3079 N N . LEU A 1 417 ? 12.637 23.332 -6.129 1.00 85.81 417 LEU A N 1
ATOM 3080 C CA . LEU A 1 417 ? 12.211 24.615 -5.563 1.00 85.81 417 LEU A CA 1
ATOM 3081 C C . LEU A 1 417 ? 12.458 25.799 -6.516 1.00 85.81 417 LEU A C 1
ATOM 3083 O O . LEU A 1 417 ? 11.640 26.726 -6.573 1.00 85.81 417 LEU A O 1
ATOM 3087 N N . GLU A 1 418 ? 13.579 25.773 -7.235 1.00 84.62 418 GLU A N 1
ATOM 3088 C CA . GLU A 1 418 ? 14.007 26.818 -8.170 1.00 84.62 418 GLU A CA 1
ATOM 3089 C C . GLU A 1 418 ? 13.367 26.671 -9.558 1.00 84.62 418 GLU A C 1
ATOM 3091 O O . GLU A 1 418 ? 13.015 27.675 -10.178 1.00 84.62 418 GLU A O 1
ATOM 3096 N N . GLY A 1 419 ? 13.205 25.435 -10.040 1.00 81.38 419 GLY A N 1
ATOM 3097 C CA . GLY A 1 419 ? 12.783 25.138 -11.411 1.00 81.38 419 GLY A CA 1
ATOM 3098 C C . GLY A 1 419 ? 11.287 24.884 -11.604 1.00 81.38 419 GLY A C 1
ATOM 3099 O O . GLY A 1 419 ? 10.798 24.975 -12.729 1.00 81.38 419 GLY A O 1
ATOM 3100 N N . SER A 1 420 ? 10.536 24.565 -10.545 1.00 80.69 420 SER A N 1
ATOM 3101 C CA . SER A 1 420 ? 9.110 24.254 -10.678 1.00 80.69 420 SER A CA 1
ATOM 3102 C C . SER A 1 420 ? 8.238 25.506 -10.747 1.00 80.69 420 SER A C 1
ATOM 3104 O O . SER A 1 420 ? 8.381 26.435 -9.954 1.00 80.69 420 SER A O 1
ATOM 3106 N N . SER A 1 421 ? 7.248 25.508 -11.640 1.00 79.31 421 SER A N 1
ATOM 3107 C CA . SER A 1 421 ? 6.175 26.510 -11.646 1.00 79.31 421 SER A CA 1
ATOM 3108 C C . SER A 1 421 ? 5.021 26.167 -10.695 1.00 79.31 421 SER A C 1
ATOM 3110 O O . SER A 1 421 ? 4.143 27.003 -10.478 1.00 79.31 421 SER A O 1
ATOM 3112 N N . MET A 1 422 ? 4.987 24.954 -10.128 1.00 79.88 422 MET A N 1
ATOM 3113 C CA . MET A 1 422 ? 3.938 24.521 -9.202 1.00 79.88 422 MET A CA 1
ATOM 3114 C C . MET A 1 422 ? 4.224 25.033 -7.790 1.00 79.88 422 MET A C 1
ATOM 3116 O O . MET A 1 422 ? 5.178 24.604 -7.140 1.00 79.88 422 MET A O 1
ATOM 3120 N N . LEU A 1 423 ? 3.371 25.933 -7.294 1.00 80.81 423 LEU A N 1
ATOM 3121 C CA . LEU A 1 423 ? 3.527 26.534 -5.967 1.00 80.81 423 LEU A CA 1
ATOM 3122 C C . LEU A 1 423 ? 3.563 25.486 -4.8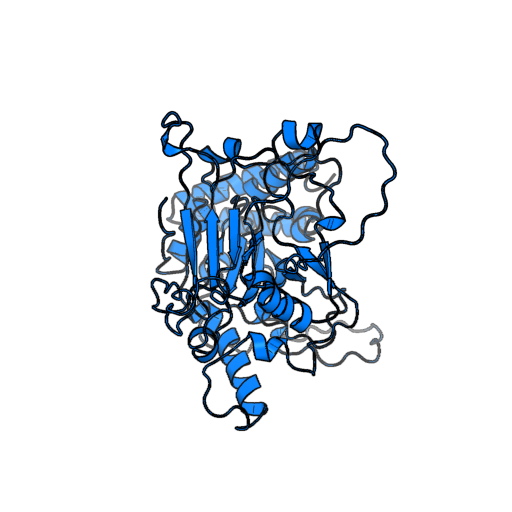44 1.00 80.81 423 LEU A C 1
ATOM 3124 O O . LEU A 1 423 ? 4.374 25.616 -3.930 1.00 80.81 423 LEU A O 1
ATOM 3128 N N . ASP A 1 424 ? 2.722 24.456 -4.921 1.00 79.69 424 ASP A N 1
ATOM 3129 C CA . ASP A 1 424 ? 2.650 23.418 -3.889 1.00 79.69 424 ASP A CA 1
ATOM 3130 C C . ASP A 1 424 ? 3.899 22.541 -3.882 1.00 79.69 424 ASP A C 1
ATOM 3132 O O . ASP A 1 424 ? 4.439 22.263 -2.816 1.00 79.69 424 ASP A O 1
ATOM 3136 N N . LEU A 1 425 ? 4.438 22.205 -5.059 1.00 82.31 425 LEU A N 1
ATOM 3137 C CA . LEU A 1 425 ? 5.690 21.456 -5.163 1.00 82.31 425 LEU A CA 1
ATOM 3138 C C . LEU A 1 425 ? 6.868 22.252 -4.584 1.00 82.31 425 LEU A C 1
ATOM 3140 O O . LEU A 1 425 ? 7.684 21.703 -3.850 1.00 82.31 425 LEU A O 1
ATOM 3144 N N . ARG A 1 426 ? 6.920 23.565 -4.847 1.00 85.38 426 ARG A N 1
ATOM 3145 C CA . ARG A 1 426 ? 7.909 24.470 -4.240 1.00 85.38 426 ARG A CA 1
ATOM 3146 C C . ARG A 1 426 ? 7.753 24.541 -2.724 1.00 85.38 426 ARG A C 1
ATOM 3148 O O . ARG A 1 426 ? 8.733 24.409 -1.997 1.00 85.38 426 ARG A O 1
ATOM 3155 N N . ARG A 1 427 ? 6.523 24.726 -2.235 1.00 86.62 427 ARG A N 1
ATOM 3156 C CA . ARG A 1 427 ? 6.228 24.742 -0.796 1.00 86.62 427 ARG A CA 1
ATOM 3157 C C . ARG A 1 427 ? 6.670 23.434 -0.148 1.00 86.62 427 ARG A C 1
ATOM 3159 O O . ARG A 1 427 ? 7.299 23.456 0.905 1.00 86.62 427 ARG A O 1
ATOM 3166 N N . ARG A 1 428 ? 6.382 22.309 -0.795 1.00 87.12 428 ARG A N 1
ATOM 3167 C CA . ARG A 1 428 ? 6.754 20.995 -0.299 1.00 87.12 428 ARG A CA 1
ATOM 3168 C C . ARG A 1 428 ? 8.268 20.783 -0.295 1.00 87.12 428 ARG A C 1
ATOM 3170 O O . ARG A 1 428 ? 8.799 20.353 0.719 1.00 87.12 428 ARG A O 1
ATOM 3177 N N . ALA A 1 429 ? 8.972 21.166 -1.358 1.00 86.50 429 ALA A N 1
ATOM 3178 C CA . ALA A 1 429 ? 10.433 21.121 -1.395 1.00 86.50 429 ALA A CA 1
ATOM 3179 C C . ALA A 1 429 ? 11.064 21.946 -0.260 1.00 86.50 429 ALA A C 1
ATOM 3181 O O . ALA A 1 429 ? 12.006 21.490 0.380 1.00 86.50 429 ALA A O 1
ATOM 3182 N N . TYR A 1 430 ? 10.505 23.122 0.046 1.00 88.69 430 TYR A N 1
ATOM 3183 C CA . TYR A 1 430 ? 10.931 23.918 1.198 1.00 88.69 430 TYR A CA 1
ATOM 3184 C C . TYR A 1 430 ? 10.713 23.180 2.530 1.00 88.69 430 TYR A C 1
ATOM 3186 O O . TYR A 1 430 ? 11.641 23.091 3.329 1.00 88.69 430 TYR A O 1
ATOM 3194 N N . HIS A 1 431 ? 9.528 22.599 2.754 1.00 89.19 431 HIS A N 1
ATOM 3195 C CA . HIS A 1 431 ? 9.259 21.806 3.961 1.00 89.19 431 HIS A CA 1
ATOM 3196 C C . HIS A 1 431 ? 10.190 20.596 4.091 1.00 89.19 431 HIS A C 1
ATOM 3198 O O . HIS A 1 431 ? 10.697 20.344 5.180 1.00 89.19 431 HIS A O 1
ATOM 3204 N N . ALA A 1 432 ? 10.465 19.892 2.992 1.00 88.31 432 ALA A N 1
ATOM 3205 C CA . ALA A 1 432 ? 11.388 18.764 2.963 1.00 88.31 432 ALA A CA 1
ATOM 3206 C C . ALA A 1 432 ? 12.830 19.176 3.306 1.00 88.31 432 ALA A C 1
ATOM 3208 O O . ALA A 1 432 ? 13.496 18.490 4.077 1.00 88.31 432 ALA A O 1
ATOM 3209 N N . LEU A 1 433 ? 13.304 20.318 2.793 1.00 87.69 433 LEU A N 1
ATOM 3210 C CA . LEU A 1 433 ? 14.611 20.873 3.163 1.00 87.69 433 LEU A CA 1
ATOM 3211 C C . LEU A 1 433 ? 14.672 21.204 4.660 1.00 87.69 433 LEU A C 1
ATOM 3213 O O . LEU A 1 433 ? 15.609 20.792 5.338 1.00 87.69 433 LEU A O 1
ATOM 3217 N N . SER A 1 434 ? 13.645 21.871 5.197 1.00 87.44 434 SER A N 1
ATOM 3218 C CA . SER A 1 434 ? 13.557 22.145 6.637 1.00 87.44 434 SER A CA 1
ATOM 3219 C C . SER A 1 434 ? 13.486 20.866 7.478 1.00 87.44 434 SER A C 1
ATOM 3221 O O . SER A 1 434 ? 14.037 20.824 8.574 1.00 87.44 434 SER A O 1
ATOM 3223 N N . ALA A 1 435 ? 12.826 19.816 6.981 1.00 85.56 435 ALA A N 1
ATOM 3224 C CA . ALA A 1 435 ? 12.762 18.513 7.635 1.00 85.56 435 ALA A CA 1
ATOM 3225 C C . ALA A 1 435 ? 14.142 17.840 7.695 1.00 85.56 435 ALA A C 1
ATOM 3227 O O . ALA A 1 435 ? 14.528 17.354 8.756 1.00 85.56 435 ALA A O 1
ATOM 3228 N N . LEU A 1 436 ? 14.912 17.864 6.601 1.00 83.19 436 LEU A N 1
ATOM 3229 C CA . LEU A 1 436 ? 16.289 17.356 6.584 1.00 83.19 436 LEU A CA 1
ATOM 3230 C C . LEU A 1 436 ? 17.171 18.081 7.603 1.00 83.19 436 LEU A C 1
ATOM 3232 O O . LEU A 1 436 ? 17.833 17.432 8.410 1.00 83.19 436 LEU A O 1
ATOM 3236 N N . GLU A 1 437 ? 17.122 19.415 7.626 1.00 81.31 437 GLU A N 1
ATOM 3237 C CA . GLU A 1 437 ? 17.862 20.223 8.604 1.00 81.31 437 GLU A CA 1
ATOM 3238 C C . GLU A 1 437 ? 17.450 19.891 10.046 1.00 81.31 437 GLU A C 1
ATOM 3240 O O . GLU A 1 437 ? 18.299 19.703 10.919 1.00 81.31 437 GLU A O 1
ATOM 3245 N N . ALA A 1 438 ? 16.143 19.787 10.303 1.00 79.69 438 ALA A N 1
ATOM 3246 C CA . ALA A 1 438 ? 15.617 19.494 11.630 1.00 79.69 438 ALA A CA 1
ATOM 3247 C C . ALA A 1 438 ? 15.985 18.086 12.106 1.00 79.69 438 ALA A C 1
ATOM 3249 O O . ALA A 1 438 ? 16.349 17.911 13.269 1.00 79.69 438 ALA A O 1
ATOM 3250 N N . GLY A 1 439 ? 15.886 17.077 11.241 1.00 74.19 439 GLY A N 1
ATOM 3251 C CA . GLY A 1 439 ? 16.231 15.713 11.619 1.00 74.19 439 GLY A CA 1
ATOM 3252 C C . GLY A 1 439 ? 17.736 15.504 11.782 1.00 74.19 439 GLY A C 1
ATOM 3253 O O . GLY A 1 439 ? 18.131 14.801 12.710 1.00 74.19 439 GLY A O 1
ATOM 3254 N N . ALA A 1 440 ? 18.574 16.196 11.001 1.00 71.62 440 ALA A N 1
ATOM 3255 C CA . ALA A 1 440 ? 20.015 16.249 11.250 1.00 71.62 440 ALA A CA 1
ATOM 3256 C C . ALA A 1 440 ? 20.310 16.883 12.622 1.00 71.62 440 ALA A C 1
ATOM 3258 O O . ALA A 1 440 ? 21.024 16.311 13.439 1.00 71.62 440 ALA A O 1
ATOM 3259 N N . ALA A 1 441 ? 19.678 18.018 12.942 1.00 69.81 441 ALA A N 1
ATOM 3260 C CA . ALA A 1 441 ? 19.874 18.698 14.225 1.00 69.81 441 ALA A CA 1
ATOM 3261 C C . ALA A 1 441 ? 19.383 17.889 15.442 1.00 69.81 441 ALA A C 1
ATOM 3263 O O . ALA A 1 441 ? 19.952 17.998 16.528 1.00 69.81 441 ALA A O 1
ATOM 3264 N N . LYS A 1 442 ? 18.318 17.094 15.283 1.00 69.50 442 LYS A N 1
ATOM 3265 C CA . LYS A 1 442 ? 17.772 16.222 16.337 1.00 69.50 442 LYS A CA 1
ATOM 3266 C C . LYS A 1 442 ? 18.534 14.894 16.475 1.00 69.50 442 LYS A C 1
ATOM 3268 O O . LYS A 1 442 ? 18.179 14.101 17.344 1.00 69.50 442 LYS A O 1
ATOM 3273 N N . GLY A 1 443 ? 19.537 14.633 15.634 1.00 65.69 443 GLY A N 1
ATOM 3274 C CA . GLY A 1 443 ? 20.222 13.340 15.578 1.00 65.69 443 GLY A CA 1
ATOM 3275 C C . GLY A 1 443 ? 19.337 12.203 15.056 1.00 65.69 443 GLY A C 1
ATOM 3276 O O . GLY A 1 443 ? 19.688 11.038 15.204 1.00 65.69 443 GLY A O 1
ATOM 3277 N N . PHE A 1 444 ? 18.186 12.523 14.453 1.00 65.06 444 PHE A N 1
ATOM 3278 C CA . PHE A 1 444 ? 17.335 11.535 13.782 1.00 65.06 444 PHE A CA 1
ATOM 3279 C C . PHE A 1 444 ? 17.989 10.996 12.505 1.00 65.06 444 PHE A C 1
ATOM 3281 O O . PHE A 1 444 ? 17.695 9.876 12.094 1.00 65.06 444 PHE A O 1
ATOM 3288 N N . PHE A 1 445 ? 18.855 11.802 11.886 1.00 58.22 445 PHE A N 1
ATOM 3289 C CA . PHE A 1 445 ? 19.525 11.527 10.613 1.00 58.22 445 PHE A CA 1
ATOM 3290 C C . PHE A 1 445 ? 21.058 11.450 10.738 1.00 58.22 445 PHE A C 1
ATOM 3292 O O . PHE A 1 445 ? 21.758 11.531 9.740 1.00 58.22 445 PHE A O 1
ATOM 3299 N N . GLY A 1 446 ? 21.586 11.315 11.958 1.00 43.56 446 GLY A N 1
ATOM 3300 C CA . GLY A 1 446 ? 23.009 11.084 12.220 1.00 43.56 446 GLY A CA 1
ATOM 3301 C C . GLY A 1 446 ? 23.507 11.869 13.433 1.00 43.56 446 GLY A C 1
ATOM 3302 O O . GLY A 1 446 ? 23.117 13.020 13.629 1.00 43.56 446 GLY A O 1
ATOM 3303 N N . GLY A 1 447 ? 24.332 11.224 14.262 1.00 35.06 447 GLY A N 1
ATOM 3304 C CA . GLY A 1 447 ? 25.081 11.849 15.360 1.00 35.06 447 GLY A CA 1
ATOM 3305 C C . GLY A 1 447 ? 26.503 12.210 14.965 1.00 35.06 447 GLY A C 1
ATOM 3306 O O . GLY A 1 447 ? 27.036 11.540 14.053 1.00 35.06 447 GLY A O 1
#

Foldseek 3Di:
DAAFEAQAALVSVVVCLLVQTKYFYALVLQVQLQVVQVVLVVVVDCPVPDWPGAVLVVQCPPQQQFAPDWAKKFFAPQQAFFDFVDDPVRIDTHGGLVVLQVLLLQQLPDPPNDPPDDDDDDDDDDDDDDDDCPPNGRTRIKDKFWDDPPDRSPPRDQSLLSGRDRNCCVQPVDDPDPDDDPDPPDPDDDDDDDDDDDDPDDPSPPDRQDDDLFKHFFTKIKMWTHAQHKDAWDFDAQFKKKKKAWAARTVVLQQAASPNDPPPDDDDDRHHDHFDADPVRAGQFKKKKWFDPLQCVQGDCDPVCQVVSGNHHDRPVPDPLVPPDPSNNTDIHIYGRGHSGTMMIGHHGTIIMMHGNHRTMMMMTIMDGLLRLVSSVVNVVVQVSHPDRDDHTCCQVPQLLDPVSLVSSLVSLVCQLVPDPDPSSVVSSVVSNVSSVVCVVVCSRHD

pLDDT: mean 75.82, std 21.55, range [24.67, 98.19]

Radius of gyration: 23.71 Å; chains: 1; bounding box: 78×60×65 Å

Secondary structure (DSSP, 8-state):
-EEPPB-SSHHHHHHHHHTT--EE--GGGGHHHHHHHHHHHHHH-TTSTT----HHHHHT-TTTSEEEEEEEEEETTTT-TTSBSS-GGGEEEEEEHHHHHHHHHHHTTT--TT---------------------PPPPPEEEEEE--TTS--TT---GGGG---TTHHHHH-----S--------------PPPS-PPPPPGGGSSS---BTTBEEEEEEEEEE-TT-EEEEEPPSSS-EEEEEEPP--THHHHSPPS--SSS-TT--S--SPPPB-TTSSBEEEEEEEEPGGGGGGTS--HHHHHHSB-----TTTS-GGGS-GGG---EEEEEEETTSPPEEEPTT--EEEEESSSEEEEEEEEE-GGGHHHHHHHHHHHTTSSS-----HHHHTGGG-HHHHHHHHHHHHHHHHH---HHHHHHHHHHHHHHHHHHHTTSS--